Protein AF-A0A9W9YF55-F1 (afdb_monomer_lite)

pLDDT: mean 79.32, std 16.39, range [27.33, 97.38]

Structure (mmCIF, N/CA/C/O backbone):
data_AF-A0A9W9YF55-F1
#
_entry.id   AF-A0A9W9YF55-F1
#
loop_
_atom_site.group_PDB
_atom_site.id
_atom_site.type_symbol
_atom_site.label_atom_id
_atom_site.label_alt_id
_atom_site.label_comp_id
_atom_site.label_asym_id
_atom_site.label_entity_id
_atom_site.label_seq_id
_atom_site.pdbx_PDB_ins_code
_atom_site.Cartn_x
_atom_site.Cartn_y
_atom_site.Cartn_z
_atom_site.occupancy
_atom_site.B_iso_or_equiv
_atom_site.auth_seq_id
_atom_site.auth_comp_id
_atom_site.auth_asym_id
_atom_site.auth_atom_id
_atom_site.pdbx_PDB_model_num
ATOM 1 N N . MET A 1 1 ? 22.009 12.627 -43.660 1.00 86.94 1 MET A N 1
ATOM 2 C CA . MET A 1 1 ? 21.570 11.432 -42.911 1.00 86.94 1 MET A CA 1
ATOM 3 C C . MET A 1 1 ? 20.388 11.711 -41.997 1.00 86.94 1 MET A C 1
ATOM 5 O O . MET A 1 1 ? 19.351 11.102 -42.184 1.00 86.94 1 MET A O 1
ATOM 9 N N . ARG A 1 2 ? 20.490 12.678 -41.078 1.00 88.44 2 ARG A N 1
ATOM 10 C CA . ARG A 1 2 ? 19.402 13.046 -40.156 1.00 88.44 2 ARG A CA 1
ATOM 11 C C . ARG A 1 2 ? 18.045 13.304 -40.835 1.00 88.44 2 ARG A C 1
ATOM 13 O O . ARG A 1 2 ? 17.054 12.713 -40.430 1.00 88.44 2 ARG A O 1
ATOM 20 N N . ARG A 1 3 ? 18.024 14.103 -41.916 1.00 90.38 3 ARG A N 1
ATOM 21 C CA . ARG A 1 3 ? 16.813 14.338 -42.733 1.00 90.38 3 ARG A CA 1
ATOM 22 C C . ARG A 1 3 ? 16.193 13.036 -43.242 1.00 90.38 3 ARG A C 1
ATOM 24 O O . ARG A 1 3 ? 15.024 12.821 -43.007 1.00 90.38 3 ARG A O 1
ATOM 31 N N . LEU A 1 4 ? 17.001 12.125 -43.793 1.00 89.56 4 LEU A N 1
ATOM 32 C CA . LEU A 1 4 ? 16.531 10.817 -44.263 1.00 89.56 4 LEU A CA 1
ATOM 33 C C . LEU A 1 4 ? 15.870 9.995 -43.144 1.00 89.56 4 LEU A C 1
ATOM 35 O O . LEU A 1 4 ? 14.821 9.404 -43.372 1.00 89.56 4 LEU A O 1
ATOM 39 N N . CYS A 1 5 ? 16.462 9.952 -41.944 1.00 92.06 5 CYS A N 1
ATOM 40 C CA . CYS A 1 5 ? 15.850 9.249 -40.814 1.00 92.06 5 CYS A CA 1
ATOM 41 C C . CYS A 1 5 ? 14.503 9.877 -40.437 1.00 92.06 5 CYS A C 1
ATOM 43 O O . CYS A 1 5 ? 13.531 9.147 -40.279 1.00 92.06 5 CYS A O 1
ATOM 45 N N . ASN A 1 6 ? 14.426 11.208 -40.352 1.00 92.31 6 ASN A N 1
ATOM 46 C CA . ASN A 1 6 ? 13.171 11.907 -40.067 1.00 92.31 6 ASN A CA 1
ATOM 47 C C . ASN A 1 6 ? 12.126 11.703 -41.169 1.00 92.31 6 ASN A C 1
ATOM 49 O O . ASN A 1 6 ? 10.982 11.410 -40.847 1.00 92.31 6 ASN A O 1
ATOM 53 N N . ASP A 1 7 ? 12.516 11.753 -42.442 1.00 92.94 7 ASP A N 1
ATOM 54 C CA . ASP A 1 7 ? 11.616 11.497 -43.568 1.00 92.94 7 ASP A CA 1
ATOM 55 C C . ASP A 1 7 ? 11.028 10.078 -43.475 1.00 92.94 7 ASP A C 1
ATOM 57 O O . ASP A 1 7 ? 9.833 9.886 -43.661 1.00 92.94 7 ASP A O 1
ATOM 61 N N . VAL A 1 8 ? 11.832 9.066 -43.120 1.00 92.56 8 VAL A N 1
ATOM 62 C CA . VAL A 1 8 ? 11.326 7.697 -42.906 1.00 92.56 8 VAL A CA 1
ATOM 63 C C . VAL A 1 8 ? 10.417 7.625 -41.674 1.00 92.56 8 VAL A C 1
ATOM 65 O O . VAL A 1 8 ? 9.350 7.019 -41.749 1.00 92.56 8 VAL A O 1
ATOM 68 N N . ILE A 1 9 ? 10.806 8.246 -40.557 1.00 93.06 9 ILE A N 1
ATOM 69 C CA . ILE A 1 9 ? 10.008 8.259 -39.323 1.00 93.06 9 ILE A CA 1
ATOM 70 C C . ILE A 1 9 ? 8.648 8.929 -39.555 1.00 93.06 9 ILE A C 1
ATOM 72 O O . ILE A 1 9 ? 7.646 8.436 -39.045 1.00 93.06 9 ILE A O 1
ATOM 76 N N . GLU A 1 10 ? 8.579 10.017 -40.316 1.00 91.25 10 GLU A N 1
ATOM 77 C CA . GLU A 1 10 ? 7.331 10.755 -40.524 1.00 91.25 10 GLU A CA 1
ATOM 78 C C . GLU A 1 10 ? 6.474 10.157 -41.654 1.00 91.25 10 GLU A C 1
ATOM 80 O O . GLU A 1 10 ? 5.271 9.950 -41.464 1.00 91.25 10 GLU A O 1
ATOM 85 N N . GLU A 1 11 ? 7.088 9.787 -42.786 1.00 89.94 11 GLU A N 1
ATOM 86 C CA . GLU A 1 11 ? 6.385 9.437 -44.034 1.00 89.94 11 GLU A CA 1
ATOM 87 C C . GLU A 1 11 ? 6.240 7.926 -44.289 1.00 89.94 11 GLU A C 1
ATOM 89 O O . GLU A 1 11 ? 5.533 7.509 -45.215 1.00 89.94 11 GLU A O 1
ATOM 94 N N . ARG A 1 12 ? 6.942 7.065 -43.537 1.00 87.62 12 ARG A N 1
ATOM 95 C CA . ARG A 1 12 ? 6.978 5.611 -43.785 1.00 87.62 12 ARG A CA 1
ATOM 96 C C . ARG A 1 12 ? 6.595 4.808 -42.549 1.00 87.62 12 ARG A C 1
ATOM 98 O O . ARG A 1 12 ? 7.431 4.278 -41.821 1.00 87.62 12 ARG A O 1
ATOM 105 N N . TYR A 1 13 ? 5.286 4.658 -42.378 1.00 85.19 13 TYR A N 1
ATOM 106 C CA . TYR A 1 13 ? 4.690 3.966 -41.242 1.00 85.19 13 TYR A CA 1
ATOM 107 C C . TYR A 1 13 ? 5.214 2.538 -41.041 1.00 85.19 13 TYR A C 1
ATOM 109 O O . TYR A 1 13 ? 5.113 1.693 -41.932 1.00 85.19 13 TYR A O 1
ATOM 117 N N . GLY A 1 14 ? 5.731 2.258 -39.845 1.00 84.19 14 GLY A N 1
ATOM 118 C CA . GLY A 1 14 ? 6.209 0.933 -39.456 1.00 84.19 14 GLY A CA 1
ATOM 119 C C . GLY A 1 14 ? 7.544 0.534 -40.091 1.00 84.19 14 GLY A C 1
ATOM 120 O O . GLY A 1 14 ? 7.984 -0.595 -39.916 1.00 84.19 14 GLY A O 1
ATOM 121 N N . MET A 1 15 ? 8.229 1.405 -40.829 1.00 90.94 15 MET A N 1
ATOM 122 C CA . MET A 1 15 ? 9.564 1.074 -41.327 1.00 90.94 15 MET A CA 1
ATOM 123 C C . MET A 1 15 ? 10.618 1.430 -40.281 1.00 90.94 15 MET A C 1
ATOM 125 O O . MET A 1 15 ? 10.952 2.596 -40.110 1.00 90.94 15 MET A O 1
ATOM 129 N N . PHE A 1 16 ? 11.183 0.424 -39.606 1.00 94.44 16 PHE A N 1
ATOM 130 C CA . PHE A 1 16 ? 12.197 0.623 -38.556 1.00 94.44 16 PHE A CA 1
ATOM 131 C C . PHE A 1 16 ? 13.642 0.401 -39.032 1.00 94.44 16 PHE A C 1
ATOM 133 O O . PHE A 1 16 ? 14.581 0.596 -38.265 1.00 94.44 16 PHE A O 1
ATOM 140 N N . ASN A 1 17 ? 13.852 0.055 -40.308 1.00 93.69 17 ASN A N 1
ATOM 141 C CA . ASN A 1 17 ? 15.180 -0.205 -40.883 1.00 93.69 17 ASN A CA 1
ATOM 142 C C . ASN A 1 17 ? 16.110 1.020 -40.875 1.00 93.69 17 ASN A C 1
ATOM 144 O O . ASN A 1 17 ? 17.319 0.870 -41.031 1.00 93.69 17 ASN A O 1
ATOM 148 N N . TRP A 1 18 ? 15.592 2.231 -40.657 1.00 94.12 18 TRP A N 1
ATOM 149 C CA . TRP A 1 18 ? 16.440 3.407 -40.455 1.00 94.12 18 TRP A CA 1
ATOM 150 C C . TRP A 1 18 ? 17.358 3.260 -39.226 1.00 94.12 18 TRP A C 1
ATOM 152 O O . TRP A 1 18 ? 18.414 3.887 -39.195 1.00 94.12 18 TRP A O 1
ATOM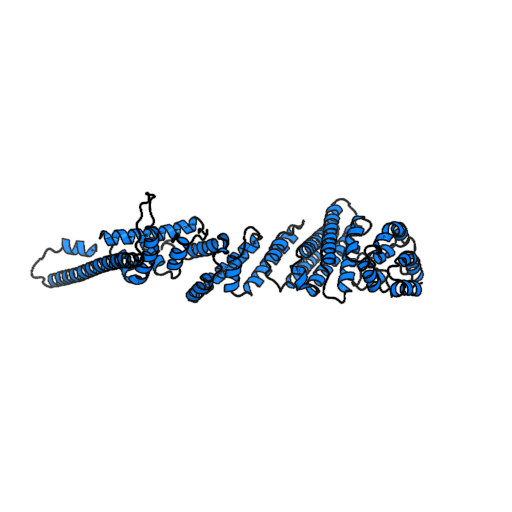 162 N N . LEU A 1 19 ? 17.033 2.375 -38.270 1.00 96.00 19 LEU A N 1
ATOM 163 C CA . LEU A 1 19 ? 17.910 2.021 -37.146 1.00 96.00 19 LEU A CA 1
ATOM 164 C C . LEU A 1 19 ? 19.267 1.453 -37.601 1.00 96.00 19 LEU A C 1
ATOM 166 O O . LEU A 1 19 ? 20.269 1.694 -36.937 1.00 96.00 19 LEU A O 1
ATOM 170 N N . PHE A 1 20 ? 19.345 0.788 -38.762 1.00 95.81 20 PHE A N 1
ATOM 171 C CA . PHE A 1 20 ? 20.620 0.319 -39.332 1.00 95.81 20 PHE A CA 1
ATOM 172 C C . PHE A 1 20 ? 21.548 1.468 -39.752 1.00 95.81 20 PHE A C 1
ATOM 174 O O . PHE A 1 20 ? 22.752 1.284 -39.904 1.00 95.81 20 PHE A O 1
ATOM 181 N N . VAL A 1 21 ? 20.998 2.666 -39.945 1.00 95.06 21 VAL A N 1
ATOM 182 C CA . VAL A 1 21 ? 21.737 3.850 -40.396 1.00 95.06 21 VAL A CA 1
ATOM 183 C C . VAL A 1 21 ? 22.171 4.728 -39.213 1.00 95.06 21 VAL A C 1
ATOM 185 O O . VAL A 1 21 ? 23.021 5.607 -39.366 1.00 95.06 21 VAL A O 1
ATOM 188 N N . VAL A 1 22 ? 21.636 4.475 -38.015 1.00 95.31 22 VAL A N 1
ATOM 189 C CA . VAL A 1 22 ? 21.906 5.266 -36.808 1.00 95.31 22 VAL A CA 1
ATOM 190 C C . VAL A 1 22 ? 23.388 5.275 -36.404 1.00 95.31 22 VAL A C 1
ATOM 192 O O . VAL A 1 22 ? 23.880 6.368 -36.133 1.00 95.31 22 VAL A O 1
ATOM 195 N N . PRO A 1 23 ? 24.159 4.171 -36.465 1.00 94.94 23 PRO A N 1
ATOM 196 C CA . PRO A 1 23 ? 25.592 4.232 -36.148 1.00 94.94 23 PRO A CA 1
ATOM 197 C C . PRO A 1 23 ? 26.373 5.199 -37.036 1.00 94.94 23 PRO A C 1
ATOM 199 O O . PRO A 1 23 ? 27.238 5.939 -36.571 1.00 94.94 23 PRO A O 1
ATOM 202 N N . LEU A 1 24 ? 26.021 5.258 -38.325 1.00 94.25 24 LEU A N 1
ATOM 203 C CA . LEU A 1 24 ? 26.612 6.219 -39.250 1.00 94.25 24 LEU A CA 1
ATOM 204 C C . LEU A 1 24 ? 26.170 7.652 -38.920 1.00 94.25 24 LEU A C 1
ATOM 206 O O . LEU A 1 24 ? 26.965 8.580 -39.046 1.00 94.25 24 LEU A O 1
ATOM 210 N N . LEU A 1 25 ? 24.925 7.845 -38.475 1.00 94.00 25 LEU A N 1
ATOM 211 C CA . LEU A 1 25 ? 24.461 9.143 -37.988 1.00 94.00 25 LEU A CA 1
ATOM 212 C C . LEU A 1 25 ? 25.264 9.600 -36.761 1.00 94.00 25 LEU A C 1
ATOM 214 O O . LEU A 1 25 ? 25.770 10.719 -36.796 1.00 94.00 25 LEU A O 1
ATOM 218 N N . HIS A 1 26 ? 25.423 8.751 -35.740 1.00 94.06 26 HIS A N 1
ATOM 219 C CA . HIS A 1 26 ? 26.172 9.074 -34.520 1.00 94.06 26 HIS A CA 1
ATOM 220 C C . HIS A 1 26 ? 27.649 9.365 -34.789 1.00 94.06 26 HIS A C 1
ATOM 222 O O . HIS A 1 26 ? 28.217 10.284 -34.197 1.00 94.06 26 HIS A O 1
ATOM 228 N N . PHE A 1 27 ? 28.264 8.623 -35.713 1.00 93.50 27 PHE A N 1
ATOM 229 C CA . PHE A 1 27 ? 29.635 8.882 -36.138 1.00 93.50 27 PHE A CA 1
ATOM 230 C C . PHE A 1 27 ? 29.772 10.249 -36.814 1.00 93.50 27 PHE A C 1
ATOM 232 O O . PHE A 1 27 ? 30.641 11.044 -36.454 1.00 93.50 27 PHE A O 1
ATOM 239 N N . LEU A 1 28 ? 28.886 10.560 -37.765 1.00 92.69 28 LEU A N 1
ATOM 240 C CA . LEU A 1 28 ? 28.923 11.827 -38.498 1.00 92.69 28 LEU A CA 1
ATOM 241 C C . LEU A 1 28 ? 28.588 13.037 -37.613 1.00 92.69 28 LEU A C 1
ATOM 243 O O . LEU A 1 28 ? 29.121 14.121 -37.852 1.00 92.69 28 LEU A O 1
ATOM 247 N N . SER A 1 29 ? 27.735 12.870 -36.598 1.00 89.88 29 SER A N 1
ATOM 248 C CA . SER A 1 29 ? 27.440 13.912 -35.604 1.00 89.88 29 SER A CA 1
ATOM 249 C C . SER A 1 29 ? 28.498 14.023 -34.507 1.00 89.88 29 SER A C 1
ATOM 251 O O . SER A 1 29 ? 28.413 14.934 -33.689 1.00 89.88 29 SER A O 1
ATOM 253 N N . LYS A 1 30 ? 29.507 13.137 -34.500 1.00 89.88 30 LYS A N 1
ATOM 254 C CA . LYS A 1 30 ? 30.530 13.021 -33.448 1.00 89.88 30 LYS A CA 1
ATOM 255 C C . LYS A 1 30 ? 29.950 12.690 -32.065 1.00 89.88 30 LYS A C 1
ATOM 257 O O . LYS A 1 30 ? 30.604 12.938 -31.058 1.00 89.88 30 LYS A O 1
ATOM 262 N N . SER A 1 31 ? 28.745 12.122 -32.018 1.00 87.94 31 SER A N 1
ATOM 263 C CA . SER A 1 31 ? 28.091 11.690 -30.776 1.00 87.94 31 SER A CA 1
ATOM 264 C C . SER A 1 31 ? 28.657 10.360 -30.266 1.00 87.94 31 SER A C 1
ATOM 266 O O . SER A 1 31 ? 28.633 10.105 -29.068 1.00 87.94 31 SER A O 1
ATOM 268 N N . SER A 1 32 ? 29.173 9.515 -31.165 1.00 89.50 32 SER A N 1
ATOM 269 C CA . SER A 1 32 ? 29.809 8.234 -30.832 1.00 89.50 32 SER A CA 1
ATOM 270 C C . SER A 1 32 ? 30.880 7.897 -31.868 1.00 89.50 32 SER A C 1
ATOM 272 O O . SER A 1 32 ? 30.684 8.141 -33.060 1.00 89.50 32 SER A O 1
ATOM 274 N N . ALA A 1 33 ? 32.017 7.347 -31.435 1.00 88.69 33 ALA A N 1
ATOM 275 C CA . ALA A 1 33 ? 33.034 6.834 -32.350 1.00 88.69 33 ALA A CA 1
ATOM 276 C C . ALA A 1 33 ? 32.865 5.309 -32.535 1.00 88.69 33 ALA A C 1
ATOM 278 O O . ALA A 1 33 ? 32.594 4.609 -31.554 1.00 88.69 33 ALA A O 1
ATOM 279 N N . PRO A 1 34 ? 33.051 4.773 -33.758 1.00 89.94 34 PRO A N 1
ATOM 280 C CA . PRO A 1 34 ? 32.997 3.342 -34.018 1.00 89.94 34 PRO A CA 1
ATOM 281 C C . PRO A 1 34 ? 33.949 2.559 -33.117 1.00 89.94 34 PRO A C 1
ATOM 283 O O . PRO A 1 34 ? 35.114 2.933 -32.985 1.00 89.94 34 PRO A O 1
ATOM 286 N N . PHE A 1 35 ? 33.454 1.473 -32.523 1.00 88.31 35 PHE A N 1
ATOM 287 C CA . PHE A 1 35 ? 34.185 0.613 -31.588 1.00 88.31 35 PHE A CA 1
ATOM 288 C C . PHE A 1 35 ? 34.800 1.375 -30.409 1.00 88.31 35 PHE A C 1
ATOM 290 O O . PHE A 1 35 ? 35.821 0.957 -29.857 1.00 88.31 35 PHE A O 1
ATOM 297 N N . SER A 1 36 ? 34.222 2.522 -30.034 1.00 80.38 36 SER A N 1
ATOM 298 C CA . SER A 1 36 ? 34.772 3.288 -28.927 1.00 80.38 36 SER A CA 1
ATOM 299 C C . SER A 1 36 ? 34.669 2.488 -27.633 1.00 80.38 36 SER A C 1
ATOM 301 O O . SER A 1 36 ? 33.608 1.994 -27.260 1.00 80.38 36 SER A O 1
ATOM 303 N N . SER A 1 37 ? 35.794 2.389 -26.930 1.00 66.81 37 SER A N 1
ATOM 304 C CA . SER A 1 37 ? 35.858 1.871 -25.562 1.00 66.81 37 SER A CA 1
ATOM 305 C C . SER A 1 37 ? 35.467 2.932 -24.528 1.00 66.81 37 SER A C 1
ATOM 307 O O . SER A 1 37 ? 35.595 2.698 -23.327 1.00 66.81 37 SER A O 1
ATOM 309 N N . HIS A 1 38 ? 35.019 4.111 -24.981 1.00 68.75 38 HIS A N 1
ATOM 310 C CA . HIS A 1 38 ? 34.543 5.166 -24.103 1.00 68.75 38 HIS A CA 1
ATOM 311 C C . HIS A 1 38 ? 33.328 4.660 -23.329 1.00 68.75 38 HIS A C 1
ATOM 313 O O . HIS A 1 38 ? 32.296 4.316 -23.903 1.00 68.75 38 HIS A O 1
ATOM 319 N N . ILE A 1 39 ? 33.476 4.620 -22.007 1.00 70.25 39 ILE A N 1
ATOM 320 C CA . ILE A 1 39 ? 32.399 4.267 -21.092 1.00 70.25 39 ILE A CA 1
ATOM 321 C C . ILE A 1 39 ? 31.355 5.380 -21.186 1.00 70.25 39 ILE A C 1
ATOM 323 O O . ILE A 1 39 ? 31.626 6.532 -20.842 1.00 70.25 39 ILE A O 1
ATOM 327 N N . LEU A 1 40 ? 30.174 5.044 -21.703 1.00 84.00 40 LEU A N 1
ATOM 328 C CA . LEU A 1 40 ? 29.038 5.955 -21.693 1.00 84.00 40 LEU A CA 1
ATOM 329 C C . LEU A 1 40 ? 28.634 6.235 -20.241 1.00 84.00 40 LEU A C 1
ATOM 331 O O . LEU A 1 40 ? 28.645 5.328 -19.412 1.00 84.00 40 LEU A O 1
ATOM 335 N N . THR A 1 41 ? 28.228 7.469 -19.934 1.00 88.00 41 THR A N 1
ATOM 336 C CA . THR A 1 41 ? 27.816 7.825 -18.568 1.00 88.00 41 THR A CA 1
ATOM 337 C C . THR A 1 41 ? 26.644 6.961 -18.110 1.00 88.00 41 THR A C 1
ATOM 339 O O . THR A 1 41 ? 25.704 6.726 -18.877 1.00 88.00 41 THR A O 1
ATOM 342 N N . SER A 1 42 ? 26.668 6.510 -16.857 1.00 86.19 42 SER A N 1
ATOM 343 C CA . SER A 1 42 ? 25.628 5.640 -16.295 1.00 86.19 42 SER A CA 1
ATOM 344 C C . SER A 1 42 ? 24.263 6.328 -16.175 1.00 86.19 42 SER A C 1
ATOM 346 O O . SER A 1 42 ? 23.239 5.656 -16.224 1.00 86.19 42 SER A O 1
ATOM 348 N N . ALA A 1 43 ? 24.211 7.658 -16.059 1.00 89.38 43 ALA A N 1
ATOM 349 C CA . ALA A 1 43 ? 22.971 8.424 -15.929 1.00 89.38 43 ALA A CA 1
ATOM 350 C C . ALA A 1 43 ? 22.918 9.612 -16.911 1.00 89.38 43 ALA A C 1
ATOM 352 O O . ALA A 1 43 ? 23.965 10.208 -17.204 1.00 89.38 43 ALA A O 1
ATOM 353 N N . PRO A 1 44 ? 21.722 9.975 -17.411 1.00 92.56 44 PRO A N 1
ATOM 354 C CA . PRO A 1 44 ? 21.518 11.201 -18.169 1.00 92.56 44 PRO A CA 1
ATOM 355 C C . PRO A 1 44 ? 21.512 12.429 -17.245 1.00 92.56 44 PRO A C 1
ATOM 357 O O . PRO A 1 44 ? 21.202 12.328 -16.058 1.00 92.56 44 PRO A O 1
ATOM 360 N N . SER A 1 45 ? 21.799 13.614 -17.794 1.00 89.25 45 SER A N 1
ATOM 361 C CA . SER A 1 45 ? 21.694 14.876 -17.035 1.00 89.25 45 SER A CA 1
ATOM 362 C C . SER A 1 45 ? 20.241 15.258 -16.710 1.00 89.25 45 SER A C 1
ATOM 364 O O . SER A 1 45 ? 19.961 15.917 -15.712 1.00 89.25 45 SER A O 1
ATOM 366 N N . SER A 1 46 ? 19.307 14.825 -17.557 1.00 90.00 46 SER A N 1
ATOM 367 C CA . SER A 1 46 ? 17.858 14.874 -17.357 1.00 90.00 46 SER A CA 1
ATOM 368 C C . SER A 1 46 ? 17.206 13.815 -18.245 1.00 90.00 46 SER A C 1
ATOM 370 O O . SER A 1 46 ? 17.796 13.401 -19.240 1.00 90.00 46 SER A O 1
ATOM 372 N N . ALA A 1 47 ? 15.963 13.412 -17.985 1.00 84.50 47 ALA A N 1
ATOM 373 C CA . ALA A 1 47 ? 15.284 12.449 -18.858 1.00 84.50 47 ALA A CA 1
ATOM 374 C C . ALA A 1 47 ? 15.225 12.914 -20.331 1.00 84.50 47 ALA A C 1
ATOM 376 O O . ALA A 1 47 ? 15.284 12.095 -21.248 1.00 84.50 47 ALA A O 1
ATOM 377 N N . LYS A 1 48 ? 15.169 14.235 -20.568 1.00 87.62 48 LYS A N 1
ATOM 378 C CA . LYS A 1 48 ? 15.136 14.863 -21.901 1.00 87.62 48 LYS A CA 1
ATOM 379 C C . LYS A 1 48 ? 16.517 15.077 -22.533 1.00 87.62 48 LYS A C 1
ATOM 381 O O . LYS A 1 48 ? 16.602 15.709 -23.585 1.00 87.62 48 LYS A O 1
ATOM 386 N N . ASP A 1 49 ? 17.582 14.572 -21.918 1.00 91.75 49 ASP A N 1
ATOM 387 C CA . ASP A 1 49 ? 18.947 14.657 -22.430 1.00 91.75 49 ASP A CA 1
ATOM 388 C C . ASP A 1 49 ? 19.117 13.803 -23.693 1.00 91.75 49 ASP A C 1
ATOM 390 O O . ASP A 1 49 ? 19.484 12.629 -23.649 1.00 91.75 49 ASP A O 1
ATOM 394 N N . ASN A 1 50 ? 18.829 14.395 -24.851 1.00 91.38 50 ASN A N 1
ATOM 395 C CA . ASN A 1 50 ? 18.892 13.694 -26.131 1.00 91.38 50 ASN A CA 1
ATOM 396 C C . ASN A 1 50 ? 20.313 13.234 -26.494 1.00 91.38 50 ASN A C 1
ATOM 398 O O . ASN A 1 50 ? 20.437 12.319 -27.311 1.00 91.38 50 ASN A O 1
ATOM 402 N N . SER A 1 51 ? 21.356 13.823 -25.893 1.00 91.81 51 SER A N 1
ATOM 403 C CA . SER A 1 51 ? 22.746 13.415 -26.123 1.00 91.81 51 SER A CA 1
ATOM 404 C C . SER A 1 51 ? 23.018 12.033 -25.526 1.00 91.81 51 SER A C 1
ATOM 406 O O . SER A 1 51 ? 23.599 11.177 -26.190 1.00 91.81 51 SER A O 1
ATOM 408 N N . TRP A 1 52 ? 22.470 11.758 -24.336 1.00 93.19 52 TRP A N 1
ATOM 409 C CA . TRP A 1 52 ? 22.581 10.458 -23.671 1.00 93.19 52 TRP A CA 1
ATOM 410 C C . TRP A 1 52 ? 21.901 9.331 -24.458 1.00 93.19 52 TRP A C 1
ATOM 412 O O . TRP A 1 52 ? 22.353 8.186 -24.428 1.00 93.19 52 TRP A O 1
ATOM 422 N N . TRP A 1 53 ? 20.828 9.667 -25.180 1.00 93.81 53 TRP A N 1
ATOM 423 C CA . TRP A 1 53 ? 20.045 8.740 -26.000 1.00 93.81 53 TRP A CA 1
ATOM 424 C C . TRP A 1 53 ? 20.533 8.613 -27.453 1.00 93.81 53 TRP A C 1
ATOM 426 O O . TRP A 1 53 ? 20.083 7.706 -28.152 1.00 93.81 53 TRP A O 1
ATOM 436 N N . GLY A 1 54 ? 21.376 9.531 -27.940 1.00 92.94 54 GLY A N 1
ATOM 437 C CA . GLY A 1 54 ? 21.748 9.619 -29.360 1.00 92.94 54 GLY A CA 1
ATOM 438 C C . GLY A 1 54 ? 20.603 10.071 -30.277 1.00 92.94 54 GLY A C 1
ATOM 439 O O . GLY A 1 54 ? 20.525 9.692 -31.439 1.00 92.94 54 GLY A O 1
ATOM 440 N N . THR A 1 55 ? 19.656 10.860 -29.765 1.00 90.56 55 THR A N 1
ATOM 441 C CA . THR A 1 55 ? 18.380 11.132 -30.465 1.00 90.56 55 THR A CA 1
ATOM 442 C C . THR A 1 55 ? 18.172 12.579 -30.876 1.00 90.56 55 THR A C 1
ATOM 444 O O . THR A 1 55 ? 17.043 12.997 -31.128 1.00 90.56 55 THR A O 1
ATOM 447 N N . GLU A 1 56 ? 19.251 13.354 -30.962 1.00 86.44 56 GLU A N 1
ATOM 448 C CA . GLU A 1 56 ? 19.206 14.757 -31.374 1.00 86.44 56 GLU A CA 1
ATOM 449 C C . GLU A 1 56 ? 18.359 14.949 -32.644 1.00 86.44 56 GLU A C 1
ATOM 451 O O . GLU A 1 56 ? 18.708 14.463 -33.724 1.00 86.44 56 GLU A O 1
ATOM 456 N N . GLU A 1 57 ? 17.247 15.677 -32.485 1.00 84.12 57 GLU A N 1
ATOM 457 C CA . GLU A 1 57 ? 16.306 16.067 -33.547 1.00 84.12 57 GLU A CA 1
ATOM 458 C C . GLU A 1 57 ? 15.558 14.908 -34.238 1.00 84.12 57 GLU A C 1
ATOM 460 O O . GLU A 1 57 ? 15.019 15.093 -35.330 1.00 84.12 57 GLU A O 1
ATOM 465 N N . LEU A 1 58 ? 15.490 13.726 -33.617 1.00 91.06 58 LEU A N 1
ATOM 466 C CA . LEU A 1 58 ? 14.671 12.605 -34.088 1.00 91.06 58 LEU A CA 1
ATOM 467 C C . LEU A 1 58 ? 13.367 12.488 -33.283 1.00 91.06 58 LEU A C 1
ATOM 469 O O . LEU A 1 58 ? 13.363 12.545 -32.052 1.00 91.06 58 LEU A O 1
ATOM 473 N N . ASN A 1 59 ? 12.241 12.266 -33.967 1.00 90.69 59 ASN A N 1
ATOM 474 C CA . ASN A 1 59 ? 10.922 12.188 -33.330 1.00 90.69 59 ASN A CA 1
ATOM 475 C C . ASN A 1 59 ? 10.614 10.785 -32.774 1.00 90.69 59 ASN A C 1
ATOM 477 O O . ASN A 1 59 ? 9.791 10.031 -33.298 1.00 90.69 59 ASN A O 1
ATOM 481 N N . PHE A 1 60 ? 11.256 10.423 -31.665 1.00 92.81 60 PHE A N 1
ATOM 482 C CA . PHE A 1 60 ? 11.077 9.104 -31.044 1.00 92.81 60 PHE A CA 1
ATOM 483 C C . PHE A 1 60 ? 9.670 8.851 -30.502 1.00 92.81 60 PHE A C 1
ATOM 485 O O . PHE A 1 60 ? 9.233 7.703 -30.395 1.00 92.81 60 PHE A O 1
ATOM 492 N N . ARG A 1 61 ? 8.916 9.911 -30.214 1.00 90.88 61 ARG A N 1
ATOM 493 C CA . ARG A 1 61 ? 7.509 9.779 -29.853 1.00 90.88 61 ARG A CA 1
ATOM 494 C C . ARG A 1 61 ? 6.690 9.206 -31.009 1.00 90.88 61 ARG A C 1
ATOM 496 O O . ARG A 1 61 ? 5.885 8.299 -30.788 1.00 90.88 61 ARG A O 1
ATOM 503 N N . ARG A 1 62 ? 6.931 9.677 -32.238 1.00 91.06 62 ARG A N 1
ATOM 504 C CA . ARG A 1 62 ? 6.313 9.136 -33.457 1.00 91.06 62 ARG A CA 1
ATOM 505 C C . ARG A 1 62 ? 6.721 7.682 -33.693 1.00 91.06 62 ARG A C 1
ATOM 507 O O . ARG A 1 62 ? 5.849 6.861 -33.966 1.00 91.06 62 ARG A O 1
ATOM 514 N N . VAL A 1 63 ? 8.002 7.352 -33.513 1.00 92.75 63 VAL A N 1
ATOM 515 C CA . VAL A 1 63 ? 8.525 5.977 -33.649 1.00 92.75 63 VAL A CA 1
ATOM 516 C C . VAL A 1 63 ? 7.777 5.008 -32.732 1.00 92.75 63 VAL A C 1
ATOM 518 O O . VAL A 1 63 ? 7.240 4.002 -33.199 1.00 92.75 63 VAL A O 1
ATOM 521 N N . ARG A 1 64 ? 7.672 5.337 -31.438 1.00 92.12 64 ARG A N 1
ATOM 522 C CA . ARG A 1 64 ? 6.962 4.497 -30.463 1.00 92.12 64 ARG A CA 1
ATOM 523 C C . ARG A 1 64 ? 5.479 4.378 -30.779 1.00 92.12 64 ARG A C 1
ATOM 525 O O . ARG A 1 64 ? 4.935 3.286 -30.679 1.00 92.12 64 ARG A O 1
ATOM 532 N N . TYR A 1 65 ? 4.835 5.467 -31.204 1.00 89.69 65 TYR A N 1
ATOM 533 C CA . TYR A 1 65 ? 3.434 5.429 -31.624 1.00 89.69 65 TYR A CA 1
ATOM 534 C C . TYR A 1 65 ? 3.217 4.415 -32.758 1.00 89.69 65 TYR A C 1
ATOM 536 O O . TYR A 1 65 ? 2.344 3.555 -32.650 1.00 89.69 65 TYR A O 1
ATOM 544 N N . GLN A 1 66 ? 4.061 4.441 -33.795 1.00 90.69 66 GLN A N 1
ATOM 545 C CA . GLN A 1 66 ? 4.001 3.457 -34.882 1.00 90.69 66 GLN A CA 1
ATOM 546 C C . GLN A 1 66 ? 4.200 2.030 -34.360 1.00 90.69 66 GLN A C 1
ATOM 548 O O . GLN A 1 66 ? 3.400 1.148 -34.675 1.00 90.69 66 GLN A O 1
ATOM 553 N N . GLY A 1 67 ? 5.204 1.822 -33.502 1.00 88.31 67 GLY A N 1
ATOM 554 C CA . GLY A 1 67 ? 5.480 0.528 -32.876 1.00 88.31 67 GLY A CA 1
ATOM 555 C C . GLY A 1 67 ? 4.333 0.008 -32.004 1.00 88.31 67 GLY A C 1
ATOM 556 O O . GLY A 1 67 ? 4.109 -1.197 -31.965 1.00 88.31 67 GLY A O 1
ATOM 557 N N . SER A 1 68 ? 3.563 0.886 -31.352 1.00 86.56 68 SER A N 1
ATOM 558 C CA . SER A 1 68 ? 2.394 0.515 -30.537 1.00 86.56 68 SER A CA 1
ATOM 559 C C . SER A 1 68 ? 1.176 0.108 -31.370 1.00 86.56 68 SER A C 1
ATOM 561 O O . SER A 1 68 ? 0.380 -0.728 -30.947 1.00 86.56 68 SER A O 1
ATOM 563 N N . THR A 1 69 ? 1.019 0.634 -32.581 1.00 84.38 69 THR A N 1
ATOM 564 C CA . THR A 1 69 ? -0.166 0.332 -33.409 1.00 84.38 69 THR A CA 1
ATOM 565 C C . THR A 1 69 ? -0.103 -0.996 -34.168 1.00 84.38 69 THR A C 1
ATOM 567 O O . THR A 1 69 ? -1.141 -1.516 -34.568 1.00 84.38 69 THR A O 1
ATOM 570 N N . SER A 1 70 ? 1.092 -1.561 -34.376 1.00 80.12 70 SER A N 1
ATOM 571 C CA . SER A 1 70 ? 1.278 -2.799 -35.139 1.00 80.12 70 SER A CA 1
ATOM 572 C C . SER A 1 70 ? 2.048 -3.824 -34.323 1.00 80.12 70 SER A C 1
ATOM 574 O O . SER A 1 70 ? 3.229 -3.654 -34.043 1.00 80.12 70 SER A O 1
ATOM 576 N N . SER A 1 71 ? 1.392 -4.925 -33.956 1.00 71.25 71 SER A N 1
ATOM 577 C CA . SER A 1 71 ? 2.052 -6.036 -33.256 1.00 71.25 71 SER A CA 1
ATOM 578 C C . SER A 1 71 ? 2.996 -6.835 -34.161 1.00 71.25 71 SER A C 1
ATOM 580 O O . SER A 1 71 ? 3.891 -7.518 -33.673 1.00 71.25 71 SER A O 1
ATOM 582 N N . LYS A 1 72 ? 2.813 -6.747 -35.485 1.00 79.62 72 LYS A N 1
ATOM 583 C CA . LYS A 1 72 ? 3.609 -7.475 -36.487 1.00 79.62 72 LYS A CA 1
ATOM 584 C C . LYS A 1 72 ? 4.831 -6.701 -36.967 1.00 79.62 72 LYS A C 1
ATOM 586 O O . LYS A 1 72 ? 5.625 -7.248 -37.724 1.00 79.62 72 LYS A O 1
ATOM 591 N N . ASN A 1 73 ? 4.953 -5.432 -36.587 1.00 86.62 73 ASN A N 1
ATOM 592 C CA . ASN A 1 73 ? 6.010 -4.568 -37.073 1.00 86.62 73 ASN A CA 1
ATOM 593 C C . ASN A 1 73 ? 6.418 -3.583 -35.974 1.00 86.62 73 ASN A C 1
ATOM 595 O O . ASN A 1 73 ? 5.745 -2.582 -35.741 1.00 86.62 73 ASN A O 1
ATOM 599 N N . THR A 1 74 ? 7.499 -3.917 -35.274 1.00 92.81 74 THR A N 1
ATOM 600 C CA . THR A 1 74 ? 8.040 -3.190 -34.119 1.00 92.81 74 THR A CA 1
ATOM 601 C C . THR A 1 74 ? 9.569 -3.216 -34.188 1.00 92.81 74 THR A C 1
ATOM 603 O O . THR A 1 74 ? 10.122 -4.206 -34.688 1.00 92.81 74 THR A O 1
ATOM 606 N N . PRO A 1 75 ? 10.279 -2.193 -33.663 1.00 94.31 75 PRO A N 1
ATOM 607 C CA . PRO A 1 75 ? 11.737 -2.219 -33.573 1.00 94.31 75 PRO A CA 1
ATOM 608 C C . PRO A 1 75 ? 12.280 -3.489 -32.910 1.00 94.31 75 PRO A C 1
ATOM 610 O O . PRO A 1 75 ? 13.351 -3.959 -33.285 1.00 94.31 75 PRO A O 1
ATOM 613 N N . ALA A 1 76 ? 11.527 -4.100 -31.986 1.00 94.62 76 ALA A N 1
ATOM 614 C CA . ALA A 1 76 ? 11.935 -5.321 -31.294 1.00 94.62 76 ALA A CA 1
ATOM 615 C C . ALA A 1 76 ? 12.282 -6.484 -32.246 1.00 94.62 76 ALA A C 1
ATOM 617 O O . ALA A 1 76 ? 13.157 -7.291 -31.931 1.00 94.62 76 ALA A O 1
ATOM 618 N N . LEU A 1 77 ? 11.657 -6.552 -33.431 1.00 94.00 77 LEU A N 1
ATOM 619 C CA . LEU A 1 77 ? 11.938 -7.584 -34.439 1.00 94.00 77 LEU A CA 1
ATOM 620 C C . LEU A 1 77 ? 13.335 -7.451 -35.061 1.00 94.00 77 LEU A C 1
ATOM 622 O O . LEU A 1 77 ? 13.879 -8.432 -35.569 1.00 94.00 77 LEU A O 1
ATOM 626 N N . LEU A 1 78 ? 13.930 -6.258 -35.003 1.00 94.94 78 LEU A N 1
ATOM 627 C CA . LEU A 1 78 ? 15.264 -5.987 -35.533 1.00 94.94 78 LEU A CA 1
ATOM 628 C C . LEU A 1 78 ? 16.379 -6.307 -34.530 1.00 94.94 78 LEU A C 1
ATOM 630 O O . LEU A 1 78 ? 17.545 -6.285 -34.916 1.00 94.94 78 LEU A O 1
ATOM 634 N N . LEU A 1 79 ? 16.055 -6.646 -33.273 1.00 95.38 79 LEU A N 1
ATOM 635 C CA . LEU A 1 79 ? 17.040 -6.827 -32.200 1.00 95.38 79 LEU A CA 1
ATOM 636 C C . LEU A 1 79 ? 18.196 -7.750 -32.608 1.00 95.38 79 LEU A C 1
ATOM 638 O O . LEU A 1 79 ? 19.353 -7.358 -32.511 1.00 95.38 79 LEU A O 1
ATOM 642 N N . ASN A 1 80 ? 17.895 -8.950 -33.112 1.00 94.44 80 ASN A N 1
ATOM 643 C CA . ASN A 1 80 ? 18.929 -9.929 -33.468 1.00 94.44 80 ASN A CA 1
ATOM 644 C C . ASN A 1 80 ? 19.881 -9.421 -34.562 1.00 94.44 80 ASN A C 1
ATOM 646 O O . ASN A 1 80 ? 21.050 -9.789 -34.569 1.00 94.44 80 ASN A O 1
ATOM 650 N N . GLN A 1 81 ? 19.386 -8.575 -35.467 1.00 95.50 81 GLN A N 1
ATOM 651 C CA . GLN A 1 81 ? 20.185 -7.988 -36.544 1.00 95.50 81 GLN A CA 1
ATOM 652 C C . GLN A 1 81 ? 21.003 -6.785 -36.053 1.00 95.50 81 GLN A C 1
ATOM 654 O O . GLN A 1 81 ? 22.073 -6.517 -36.588 1.00 95.50 81 GLN A O 1
ATOM 659 N N . LEU A 1 82 ? 20.519 -6.078 -35.027 1.00 95.38 82 LEU A N 1
ATOM 660 C CA . LEU A 1 82 ? 21.175 -4.902 -34.450 1.00 95.38 82 LEU A CA 1
ATOM 661 C C . LEU A 1 82 ? 22.218 -5.246 -33.377 1.00 95.38 82 LEU A C 1
ATOM 663 O O . LEU A 1 82 ? 23.087 -4.421 -33.119 1.00 95.38 82 LEU A O 1
ATOM 667 N N . ILE A 1 83 ? 22.193 -6.448 -32.783 1.00 93.75 83 ILE A N 1
ATOM 668 C CA . ILE A 1 83 ? 23.160 -6.854 -31.741 1.00 93.75 83 ILE A CA 1
ATOM 669 C C . ILE A 1 83 ? 24.625 -6.617 -32.157 1.00 93.75 83 ILE A C 1
ATOM 671 O O . ILE A 1 83 ? 25.330 -5.966 -31.390 1.00 93.75 83 ILE A O 1
ATOM 675 N N . PRO A 1 84 ? 25.101 -7.053 -33.343 1.00 93.19 84 PRO A N 1
ATOM 676 C CA . PRO A 1 84 ? 26.482 -6.787 -33.758 1.00 93.19 84 PRO A CA 1
ATOM 677 C C . PRO A 1 84 ? 26.787 -5.288 -33.904 1.00 93.19 84 PRO A C 1
ATOM 679 O O . PRO A 1 84 ? 27.914 -4.844 -33.709 1.00 93.19 84 PRO A O 1
ATOM 682 N N . MET A 1 85 ? 25.772 -4.479 -34.219 1.00 94.62 85 MET A N 1
ATOM 683 C CA . MET A 1 85 ? 25.924 -3.031 -34.363 1.00 94.62 85 MET A CA 1
ATOM 684 C C . MET A 1 85 ? 26.033 -2.315 -33.019 1.00 94.62 85 MET A C 1
ATOM 686 O O . MET A 1 85 ? 26.548 -1.204 -32.974 1.00 94.62 85 MET A O 1
ATOM 690 N N . PHE A 1 86 ? 25.601 -2.940 -31.924 1.00 92.75 86 PHE A N 1
ATOM 691 C CA . PHE A 1 86 ? 25.793 -2.400 -30.582 1.00 92.75 86 PHE A CA 1
ATOM 692 C C . PHE A 1 86 ? 27.257 -2.428 -30.121 1.00 92.75 86 PHE A C 1
ATOM 694 O O . PHE A 1 86 ? 27.621 -1.674 -29.222 1.00 92.75 86 PHE A O 1
ATOM 701 N N . GLU A 1 87 ? 28.085 -3.305 -30.696 1.00 90.06 87 GLU A N 1
ATOM 702 C CA . GLU A 1 87 ? 29.539 -3.310 -30.475 1.00 90.06 87 GLU A CA 1
ATOM 703 C C . GLU A 1 87 ? 30.228 -2.239 -31.325 1.00 90.06 87 GLU A C 1
ATOM 705 O O . GLU A 1 87 ? 31.154 -1.573 -30.867 1.00 90.06 87 GLU A O 1
ATOM 710 N N . LEU A 1 88 ? 29.739 -2.043 -32.556 1.00 92.62 88 LEU A N 1
ATOM 711 C CA . LEU A 1 88 ? 30.183 -0.964 -33.435 1.00 92.62 88 LEU A CA 1
ATOM 712 C C . LEU A 1 88 ? 29.860 0.408 -32.835 1.00 92.62 88 LEU A C 1
ATOM 714 O O . LEU A 1 88 ? 30.683 1.312 -32.908 1.00 92.62 88 LEU A O 1
ATOM 718 N N . ASP A 1 89 ? 28.672 0.573 -32.266 1.00 93.81 89 ASP A N 1
ATOM 719 C CA . ASP A 1 89 ? 28.204 1.826 -31.690 1.00 93.81 89 ASP A CA 1
ATOM 720 C C . ASP A 1 89 ? 27.450 1.571 -30.374 1.00 93.81 89 ASP A C 1
ATOM 722 O O . ASP A 1 89 ? 26.258 1.244 -30.391 1.00 93.81 89 ASP A O 1
ATOM 726 N N . PRO A 1 90 ? 28.115 1.745 -29.216 1.00 89.38 90 PRO A N 1
ATOM 727 C CA . PRO A 1 90 ? 27.485 1.557 -27.912 1.00 89.38 90 PRO A CA 1
ATOM 728 C C . PRO A 1 90 ? 26.257 2.451 -27.682 1.00 89.38 90 PRO A C 1
ATOM 730 O O . PRO A 1 90 ? 25.319 2.029 -27.004 1.00 89.38 90 PRO A O 1
ATOM 733 N N . LEU A 1 91 ? 26.219 3.652 -28.278 1.00 93.56 91 LEU A N 1
ATOM 734 C CA . LEU A 1 91 ? 25.103 4.596 -28.136 1.00 93.56 91 LEU A CA 1
ATOM 735 C C . LEU A 1 91 ? 23.824 4.073 -28.809 1.00 93.56 91 LEU A C 1
ATOM 737 O O . LEU A 1 91 ? 22.721 4.327 -28.318 1.00 93.56 91 LEU A O 1
ATOM 741 N N . LEU A 1 92 ? 23.963 3.251 -29.859 1.00 95.31 92 LEU A N 1
ATOM 742 C CA . LEU A 1 92 ? 22.841 2.606 -30.543 1.00 95.31 92 LEU A CA 1
ATOM 743 C C . LEU A 1 92 ? 21.976 1.782 -29.587 1.00 95.31 92 LEU A C 1
ATOM 745 O O . LEU A 1 92 ? 20.767 1.708 -29.796 1.00 95.31 92 LEU A O 1
ATOM 749 N N . LYS A 1 93 ? 22.552 1.183 -28.534 1.00 93.50 93 LYS A N 1
ATOM 750 C CA . LYS A 1 93 ? 21.783 0.413 -27.539 1.00 93.50 93 LYS A CA 1
ATOM 751 C C . LYS A 1 93 ? 20.688 1.267 -26.900 1.00 93.50 93 LYS A C 1
ATOM 753 O O . LYS A 1 93 ? 19.534 0.845 -26.836 1.00 93.50 93 LYS A O 1
ATOM 758 N N . ARG A 1 94 ? 21.037 2.486 -26.482 1.00 94.62 94 ARG A N 1
ATOM 759 C CA . ARG A 1 94 ? 20.119 3.442 -25.840 1.00 94.62 94 ARG A CA 1
ATOM 760 C C . ARG A 1 94 ? 19.106 3.983 -26.832 1.00 94.62 94 ARG A C 1
ATOM 762 O O . ARG A 1 94 ? 17.915 4.040 -26.532 1.00 94.62 94 ARG A O 1
ATOM 769 N N . THR A 1 95 ? 19.560 4.301 -28.042 1.00 96.38 95 THR A N 1
ATOM 770 C CA . THR A 1 95 ? 18.682 4.728 -29.134 1.00 96.38 95 THR A CA 1
ATOM 771 C C . THR A 1 95 ? 17.651 3.654 -29.480 1.00 96.38 95 THR A C 1
ATOM 773 O O . THR A 1 95 ? 16.468 3.950 -29.637 1.00 96.38 95 THR A O 1
ATOM 776 N N . PHE A 1 96 ? 18.078 2.392 -29.546 1.00 97.38 96 PHE A N 1
ATOM 777 C CA . PHE A 1 96 ? 17.208 1.249 -29.789 1.00 97.38 96 PHE A CA 1
ATOM 778 C C . PHE A 1 96 ? 16.181 1.074 -28.670 1.00 97.38 96 PHE A C 1
ATOM 780 O O . PHE A 1 96 ? 14.994 0.957 -28.967 1.00 97.38 96 PHE A O 1
ATOM 787 N N . LEU A 1 97 ? 16.606 1.111 -27.401 1.00 96.75 97 LEU A N 1
ATOM 788 C CA . LEU A 1 97 ? 15.686 1.034 -26.263 1.00 96.75 97 LEU A CA 1
ATOM 789 C C . LEU A 1 97 ? 14.612 2.126 -26.333 1.00 96.75 97 LEU A C 1
ATOM 791 O O . LEU A 1 97 ? 13.427 1.831 -26.194 1.00 96.75 97 LEU A O 1
ATOM 795 N N . LEU A 1 98 ? 14.999 3.368 -26.636 1.00 96.00 98 LEU A N 1
ATOM 796 C CA . LEU A 1 98 ? 14.065 4.491 -26.720 1.00 96.00 98 LEU A CA 1
ATOM 797 C C . LEU A 1 98 ? 13.084 4.396 -27.906 1.00 96.00 98 LEU A C 1
ATOM 799 O O . LEU A 1 98 ? 12.012 5.016 -27.871 1.00 96.00 98 LEU A O 1
ATOM 803 N N . ALA A 1 99 ? 13.425 3.629 -28.948 1.00 96.00 99 ALA A N 1
ATOM 804 C CA . ALA A 1 99 ? 12.537 3.340 -30.076 1.00 96.00 99 ALA A CA 1
ATOM 805 C C . ALA A 1 99 ? 11.400 2.374 -29.705 1.00 96.00 99 ALA A C 1
ATOM 807 O O . ALA A 1 99 ? 10.370 2.363 -30.382 1.00 96.00 99 ALA A O 1
ATOM 808 N N . LEU A 1 100 ? 11.573 1.559 -28.659 1.00 96.00 100 LEU A N 1
ATOM 809 C CA . LEU A 1 100 ? 10.622 0.508 -28.307 1.00 96.00 100 LEU A CA 1
ATOM 810 C C . LEU A 1 100 ? 9.329 1.080 -27.703 1.00 96.00 100 LEU A C 1
ATOM 812 O O . LEU A 1 100 ? 9.373 1.982 -26.860 1.00 96.00 100 LEU A O 1
ATOM 816 N N . PRO A 1 101 ? 8.155 0.537 -28.072 1.00 94.19 101 PRO A N 1
ATOM 817 C CA . PRO A 1 101 ? 6.949 0.737 -27.279 1.00 94.19 101 PRO A CA 1
ATOM 818 C C . PRO A 1 101 ? 7.070 -0.015 -25.939 1.00 94.19 101 PRO A C 1
ATOM 820 O O . PRO A 1 101 ? 7.740 -1.046 -25.866 1.00 94.19 101 PRO A O 1
ATOM 823 N N . ILE A 1 102 ? 6.372 0.454 -24.893 1.00 94.50 102 ILE A N 1
ATOM 824 C CA . ILE A 1 102 ? 6.436 -0.122 -23.526 1.00 94.50 102 ILE A CA 1
ATOM 825 C C . ILE A 1 102 ? 6.233 -1.645 -23.545 1.00 94.50 102 ILE A C 1
ATOM 827 O O . ILE A 1 102 ? 6.998 -2.380 -22.924 1.00 94.50 102 ILE A O 1
ATOM 831 N N . ARG A 1 103 ? 5.267 -2.122 -24.343 1.00 93.44 103 ARG A N 1
ATOM 832 C CA . ARG A 1 103 ? 4.915 -3.545 -24.481 1.00 93.44 103 ARG A CA 1
ATOM 833 C C . ARG A 1 103 ? 6.025 -4.479 -24.952 1.00 93.44 103 ARG A C 1
ATOM 835 O O . ARG A 1 103 ? 5.909 -5.696 -24.820 1.00 93.44 103 ARG A O 1
ATOM 842 N N . ASP A 1 104 ? 7.083 -3.935 -25.545 1.00 94.75 104 ASP A N 1
ATOM 843 C CA . ASP A 1 104 ? 8.189 -4.733 -26.067 1.00 94.75 104 ASP A CA 1
ATOM 844 C C . ASP A 1 104 ? 9.442 -4.661 -25.190 1.00 94.75 104 ASP A C 1
ATOM 846 O O . ASP A 1 104 ? 10.333 -5.496 -25.346 1.00 94.75 104 ASP A O 1
ATOM 850 N N . ILE A 1 105 ? 9.504 -3.734 -24.228 1.00 96.06 105 ILE A N 1
ATOM 851 C CA . ILE A 1 105 ? 10.693 -3.529 -23.391 1.00 96.06 105 ILE A CA 1
ATOM 852 C C . ILE A 1 105 ? 10.989 -4.772 -22.547 1.00 96.06 105 ILE A C 1
ATOM 854 O O . ILE A 1 105 ? 12.109 -5.274 -22.600 1.00 96.06 105 ILE A O 1
ATOM 858 N N . SER A 1 106 ? 9.992 -5.342 -21.858 1.00 94.50 106 SER A N 1
ATOM 859 C CA . SER A 1 106 ? 10.180 -6.577 -21.071 1.00 94.50 106 SER A CA 1
ATOM 860 C C . SER A 1 106 ? 10.670 -7.749 -21.942 1.00 94.50 106 SER A C 1
ATOM 862 O O . SER A 1 106 ? 11.593 -8.480 -21.576 1.00 94.50 106 SER A O 1
ATOM 864 N N . LYS A 1 107 ? 10.135 -7.890 -23.165 1.00 92.88 107 LYS A N 1
ATOM 865 C CA . LYS A 1 107 ? 10.528 -8.956 -24.110 1.00 92.88 107 LYS A CA 1
ATOM 866 C C . LYS A 1 107 ? 11.993 -8.844 -24.529 1.00 92.88 107 LYS A C 1
ATOM 868 O O . LYS A 1 107 ? 12.664 -9.859 -24.723 1.00 92.88 107 LYS A O 1
ATOM 873 N N . VAL A 1 108 ? 12.465 -7.614 -24.701 1.00 94.12 108 VAL A N 1
ATOM 874 C CA . VAL A 1 108 ? 13.846 -7.297 -25.064 1.00 94.12 108 VAL A CA 1
ATOM 875 C C . VAL A 1 108 ? 14.774 -7.453 -23.855 1.00 94.12 108 VAL A C 1
ATOM 877 O O . VAL A 1 108 ? 15.843 -8.051 -23.991 1.00 94.12 108 VAL A O 1
ATOM 880 N N . LEU A 1 109 ? 14.352 -7.007 -22.668 1.00 94.38 109 LEU A N 1
ATOM 881 C CA . LEU A 1 109 ? 15.093 -7.154 -21.411 1.00 94.38 109 LEU A CA 1
ATOM 882 C C . LEU A 1 109 ? 15.392 -8.630 -21.098 1.00 94.38 109 LEU A C 1
ATOM 884 O O . LEU A 1 109 ? 16.539 -8.971 -20.807 1.00 94.38 109 LEU A O 1
ATOM 888 N N . LYS A 1 110 ? 14.420 -9.530 -21.307 1.00 92.50 110 LYS A N 1
ATOM 889 C CA . LYS A 1 110 ? 14.575 -10.996 -21.173 1.00 92.50 110 LYS A CA 1
ATOM 890 C C . LYS A 1 110 ? 15.734 -11.591 -21.978 1.00 92.50 110 LYS A C 1
ATOM 892 O O . LYS A 1 110 ? 16.211 -12.682 -21.672 1.00 92.50 110 LYS A O 1
ATOM 897 N N . LYS A 1 111 ? 16.213 -10.902 -23.020 1.00 90.94 111 LYS A N 1
ATOM 898 C CA . LYS A 1 111 ? 17.369 -11.337 -23.824 1.00 90.94 111 LYS A CA 1
ATOM 899 C C . LYS A 1 111 ? 18.719 -11.051 -23.158 1.00 90.94 111 LYS A C 1
ATOM 901 O O . LYS A 1 111 ? 19.736 -11.485 -23.697 1.00 90.94 111 LYS A O 1
ATOM 906 N N . ARG A 1 112 ? 18.740 -10.348 -22.016 1.00 87.88 112 ARG A N 1
ATOM 907 C CA . ARG A 1 112 ? 19.936 -10.032 -21.210 1.00 87.88 112 ARG A CA 1
ATOM 908 C C . ARG A 1 112 ? 21.045 -9.342 -22.017 1.00 87.88 112 ARG A C 1
ATOM 910 O O . ARG A 1 112 ? 22.226 -9.632 -21.858 1.00 87.88 112 ARG A O 1
ATOM 917 N N . LYS A 1 113 ? 20.649 -8.461 -22.943 1.00 89.50 113 LYS A N 1
ATOM 918 C CA . LYS A 1 113 ? 21.563 -7.653 -23.779 1.00 89.50 113 LYS A CA 1
ATOM 919 C C . LYS A 1 113 ? 21.655 -6.188 -23.350 1.00 89.50 113 LYS A C 1
ATOM 921 O O . LYS A 1 113 ? 22.471 -5.454 -23.901 1.00 89.50 113 LYS A O 1
ATOM 926 N N . PHE A 1 114 ? 20.829 -5.785 -22.390 1.00 91.38 114 PHE A N 1
ATOM 927 C CA . PHE A 1 114 ? 20.692 -4.412 -21.919 1.00 91.38 114 PHE A CA 1
ATOM 928 C C . PHE A 1 114 ? 20.929 -4.369 -20.419 1.00 91.38 114 PHE A C 1
ATOM 930 O O . PHE A 1 114 ? 20.563 -5.312 -19.713 1.00 91.38 114 PHE A O 1
ATOM 937 N N . SER A 1 115 ? 21.538 -3.285 -19.954 1.00 91.38 115 SER A N 1
ATOM 938 C CA . SER A 1 115 ? 21.697 -3.034 -18.528 1.00 91.38 115 SER A CA 1
ATOM 939 C C . SER A 1 115 ? 20.362 -2.606 -17.910 1.00 91.38 115 SER A C 1
ATOM 941 O O . SER A 1 115 ? 19.514 -1.999 -18.573 1.00 91.38 115 SER A O 1
ATOM 943 N N . LEU A 1 116 ? 20.162 -2.917 -16.627 1.00 94.38 116 LEU A N 1
ATOM 944 C CA . LEU A 1 116 ? 18.917 -2.584 -15.931 1.00 94.38 116 LEU A CA 1
ATOM 945 C C . LEU A 1 116 ? 18.697 -1.068 -15.848 1.00 94.38 116 LEU A C 1
ATOM 947 O O . LEU A 1 116 ? 17.581 -0.596 -16.060 1.00 94.38 116 LEU A O 1
ATOM 951 N N . TYR A 1 117 ? 19.761 -0.297 -15.595 1.00 93.75 117 TYR A N 1
ATOM 952 C CA . TYR A 1 117 ? 19.666 1.159 -15.481 1.00 93.75 117 TYR A CA 1
ATOM 953 C C . TYR A 1 117 ? 19.268 1.813 -16.811 1.00 93.75 117 TYR A C 1
ATOM 955 O O . TYR A 1 117 ? 18.438 2.719 -16.809 1.00 93.75 117 TYR A O 1
ATOM 963 N N . GLU A 1 118 ? 19.776 1.334 -17.957 1.00 94.69 118 GLU A N 1
ATOM 964 C CA . GLU A 1 118 ? 19.376 1.858 -19.271 1.00 94.69 118 GLU A CA 1
ATOM 965 C C . GLU A 1 118 ? 17.899 1.601 -19.552 1.00 94.69 118 GLU A C 1
ATOM 967 O O . GLU A 1 118 ? 17.198 2.480 -20.061 1.00 94.69 118 GLU A O 1
ATOM 972 N N . VAL A 1 119 ? 17.402 0.420 -19.181 1.00 96.81 119 VAL A N 1
ATOM 973 C CA . VAL A 1 119 ? 15.983 0.083 -19.317 1.00 96.81 119 VAL A CA 1
ATOM 974 C C . VAL A 1 119 ? 15.124 0.949 -18.397 1.00 96.81 119 VAL A C 1
ATOM 976 O O . VAL A 1 119 ? 14.130 1.517 -18.852 1.00 96.81 119 VAL A O 1
ATOM 979 N N . CYS A 1 120 ? 15.520 1.129 -17.138 1.00 97.12 120 CYS A N 1
ATOM 980 C CA . CYS A 1 120 ? 14.770 1.946 -16.188 1.00 97.12 120 CYS A CA 1
ATOM 981 C C . CYS A 1 120 ? 14.719 3.425 -16.618 1.00 97.12 120 CYS A C 1
ATOM 983 O O . CYS A 1 120 ? 13.636 4.009 -16.689 1.00 97.12 120 CYS A O 1
ATOM 985 N N . TRP A 1 121 ? 15.848 4.009 -17.039 1.00 97.00 121 TRP A N 1
ATOM 986 C CA . TRP A 1 121 ? 15.878 5.358 -17.621 1.00 97.00 121 TRP A CA 1
ATOM 987 C C . TRP A 1 121 ? 15.029 5.472 -18.889 1.00 97.00 121 TRP A C 1
ATOM 989 O O . TRP A 1 121 ? 14.433 6.521 -19.146 1.00 97.00 121 TRP A O 1
ATOM 999 N N . THR A 1 122 ? 14.930 4.394 -19.673 1.00 96.75 122 THR A N 1
ATOM 1000 C CA . THR A 1 122 ? 14.089 4.372 -20.878 1.00 96.75 122 THR A CA 1
ATOM 1001 C C . THR A 1 122 ? 12.623 4.485 -20.489 1.00 96.75 122 THR A C 1
ATOM 1003 O O . THR A 1 122 ? 11.889 5.271 -21.087 1.00 96.75 122 THR A O 1
ATOM 1006 N N . LEU A 1 123 ? 12.198 3.763 -19.450 1.00 96.88 123 LEU A N 1
ATOM 1007 C CA . LEU A 1 123 ? 10.846 3.872 -18.909 1.00 96.88 123 LEU A CA 1
ATOM 1008 C C . LEU A 1 123 ? 10.565 5.284 -18.385 1.00 96.88 123 LEU A C 1
ATOM 1010 O O . LEU A 1 123 ? 9.545 5.857 -18.767 1.00 96.88 123 LEU A O 1
ATOM 1014 N N . VAL A 1 124 ? 11.482 5.881 -17.610 1.00 95.62 124 VAL A N 1
ATOM 1015 C CA . VAL A 1 124 ? 11.371 7.284 -17.157 1.00 95.62 124 VAL A CA 1
ATOM 1016 C C . VAL A 1 124 ? 11.123 8.203 -18.349 1.00 95.62 124 VAL A C 1
ATOM 1018 O O . VAL A 1 124 ? 10.114 8.908 -18.404 1.00 95.62 124 VAL A O 1
ATOM 1021 N N . ARG A 1 125 ? 11.998 8.139 -19.360 1.00 95.00 125 ARG A N 1
ATOM 1022 C CA . ARG A 1 125 ? 11.895 8.975 -20.556 1.00 95.00 125 ARG A CA 1
ATOM 1023 C C . ARG A 1 125 ? 10.570 8.762 -21.281 1.00 95.00 125 ARG A C 1
ATOM 1025 O O . ARG A 1 125 ? 9.913 9.739 -21.623 1.00 95.00 125 ARG A O 1
ATOM 1032 N N . ILE A 1 126 ? 10.147 7.520 -21.511 1.00 93.75 126 ILE A N 1
ATOM 1033 C CA . ILE A 1 126 ? 8.903 7.229 -22.234 1.00 93.75 126 ILE A CA 1
ATOM 1034 C C . ILE A 1 126 ? 7.680 7.760 -21.483 1.00 93.75 126 ILE A C 1
ATOM 1036 O O . ILE A 1 126 ? 6.787 8.330 -22.114 1.00 93.75 126 ILE A O 1
ATOM 1040 N N . VAL A 1 127 ? 7.619 7.574 -20.164 1.00 91.19 127 VAL A N 1
ATOM 1041 C CA . VAL A 1 127 ? 6.468 7.985 -19.351 1.00 91.19 127 VAL A CA 1
ATOM 1042 C C . VAL A 1 127 ? 6.426 9.513 -19.181 1.00 91.19 127 VAL A C 1
ATOM 1044 O O . VAL A 1 127 ? 5.338 10.098 -19.158 1.00 91.19 127 VAL A O 1
ATOM 1047 N N . GLU A 1 128 ? 7.576 10.190 -19.121 1.00 89.81 128 GLU A N 1
ATOM 1048 C CA . GLU A 1 128 ? 7.657 11.659 -19.107 1.00 89.81 128 GLU A CA 1
ATOM 1049 C C . GLU A 1 128 ? 7.250 12.304 -20.435 1.00 89.81 128 GLU A C 1
ATOM 1051 O O . GLU A 1 128 ? 6.548 13.318 -20.445 1.00 89.81 128 GLU A O 1
ATOM 1056 N N . ASP A 1 129 ? 7.663 11.705 -21.553 1.00 88.19 129 ASP A N 1
ATOM 1057 C CA . ASP A 1 129 ? 7.476 12.233 -22.910 1.00 88.19 129 ASP A CA 1
ATOM 1058 C C . ASP A 1 129 ? 6.039 12.048 -23.440 1.00 88.19 129 ASP A C 1
ATOM 1060 O O . ASP A 1 129 ? 5.693 12.521 -24.526 1.00 88.19 129 ASP A O 1
ATOM 1064 N N . ARG A 1 130 ? 5.168 11.362 -22.686 1.00 83.81 130 ARG A N 1
ATOM 1065 C CA . ARG A 1 130 ? 3.738 11.271 -23.008 1.00 83.81 130 ARG A CA 1
ATOM 1066 C C . ARG A 1 130 ? 3.033 12.595 -22.753 1.00 83.81 130 ARG A C 1
ATOM 1068 O O . ARG A 1 130 ? 3.261 13.258 -21.747 1.00 83.81 130 ARG A O 1
ATOM 1075 N N . GLU A 1 131 ? 2.090 12.941 -23.625 1.00 75.88 131 GLU A N 1
ATOM 1076 C CA . GLU A 1 131 ? 1.103 14.001 -23.364 1.00 75.88 131 GLU A CA 1
ATOM 1077 C C . GLU A 1 131 ? -0.096 13.463 -22.576 1.00 75.88 131 GLU A C 1
ATOM 1079 O O . GLU A 1 131 ? -0.521 14.073 -21.593 1.00 75.88 131 GLU A O 1
ATOM 1084 N N . ALA A 1 132 ? -0.600 12.288 -22.962 1.00 73.75 132 ALA A N 1
ATOM 1085 C CA . ALA A 1 132 ? -1.727 11.639 -22.307 1.00 73.75 132 ALA A CA 1
ATOM 1086 C C . ALA A 1 132 ? -1.391 11.256 -20.856 1.00 73.75 132 ALA A C 1
ATOM 1088 O O . ALA A 1 132 ? -0.320 10.721 -20.578 1.00 73.75 132 ALA A O 1
ATOM 1089 N N . ARG A 1 133 ? -2.328 11.502 -19.931 1.00 74.44 133 ARG A N 1
ATOM 1090 C CA . ARG A 1 133 ? -2.234 11.096 -18.513 1.00 74.44 133 ARG A CA 1
ATOM 1091 C C . ARG A 1 133 ? -2.799 9.690 -18.261 1.00 74.44 133 ARG A C 1
ATOM 1093 O O . ARG A 1 133 ? -3.310 9.415 -17.182 1.00 74.44 133 ARG A O 1
ATOM 1100 N N . TYR A 1 134 ? -2.759 8.818 -19.265 1.00 82.12 134 TYR A N 1
ATOM 1101 C CA . TYR A 1 134 ? -3.213 7.437 -19.135 1.00 82.12 134 TYR A CA 1
ATOM 1102 C C . TYR A 1 134 ? -2.273 6.474 -19.870 1.00 82.12 134 TYR A C 1
ATOM 1104 O O . TYR A 1 134 ? -1.709 6.800 -20.920 1.00 82.12 134 TYR A O 1
ATOM 1112 N N . LEU A 1 135 ? -2.105 5.293 -19.282 1.00 87.62 135 LEU A N 1
ATOM 1113 C CA . LEU A 1 135 ? -1.554 4.103 -19.920 1.00 87.62 135 LEU A CA 1
ATOM 1114 C C . LEU A 1 135 ? -2.715 3.134 -20.143 1.00 87.62 135 LEU A C 1
ATOM 1116 O O . LEU A 1 135 ? -3.641 3.086 -19.330 1.00 87.62 135 LEU A O 1
ATOM 1120 N N . SER A 1 136 ? -2.681 2.402 -21.252 1.00 89.88 136 SER A N 1
ATOM 1121 C CA . SER A 1 136 ? -3.623 1.298 -21.468 1.00 89.88 136 SER A CA 1
ATOM 1122 C C . SER A 1 136 ? -3.344 0.142 -20.502 1.00 89.88 136 SER A C 1
ATOM 1124 O O . SER A 1 136 ? -2.246 0.046 -19.953 1.00 89.88 136 SER A O 1
ATOM 1126 N N . ASP A 1 137 ? -4.312 -0.754 -20.308 1.00 90.38 137 ASP A N 1
ATOM 1127 C CA . ASP A 1 137 ? -4.117 -1.921 -19.440 1.00 90.38 137 ASP A CA 1
ATOM 1128 C C . ASP A 1 137 ? -2.971 -2.820 -19.928 1.00 90.38 137 ASP A C 1
ATOM 1130 O O . ASP A 1 137 ? -2.139 -3.216 -19.120 1.00 90.38 137 ASP A O 1
ATOM 1134 N N . GLU A 1 138 ? -2.833 -3.023 -21.245 1.00 91.62 138 GLU A N 1
ATOM 1135 C CA . GLU A 1 138 ? -1.702 -3.760 -21.838 1.00 91.62 138 GLU A CA 1
ATOM 1136 C C . GLU A 1 138 ? -0.350 -3.105 -21.502 1.00 91.62 138 GLU A C 1
ATOM 1138 O O . GLU A 1 138 ? 0.641 -3.790 -21.246 1.00 91.62 138 GLU A O 1
ATOM 1143 N N . GLU A 1 139 ? -0.286 -1.771 -21.491 1.00 92.31 139 GLU A N 1
ATOM 1144 C CA . GLU A 1 139 ? 0.932 -1.037 -21.138 1.00 92.31 139 GLU A CA 1
ATOM 1145 C C . GLU A 1 139 ? 1.245 -1.122 -19.646 1.00 92.31 139 GLU A C 1
ATOM 1147 O O . GLU A 1 139 ? 2.421 -1.207 -19.293 1.00 92.31 139 GLU A O 1
ATOM 1152 N N . TRP A 1 140 ? 0.224 -1.125 -18.785 1.00 93.69 140 TRP A N 1
ATOM 1153 C CA . TRP A 1 140 ? 0.396 -1.367 -17.353 1.00 93.69 140 TRP A CA 1
ATOM 1154 C C . TRP A 1 140 ? 0.913 -2.774 -17.078 1.00 93.69 140 TRP A C 1
ATOM 1156 O O . TRP A 1 140 ? 1.892 -2.915 -16.351 1.00 93.69 140 TRP A O 1
ATOM 1166 N N . ASP A 1 141 ? 0.310 -3.786 -17.698 1.00 94.69 141 ASP A N 1
ATOM 1167 C CA . ASP A 1 141 ? 0.723 -5.183 -17.547 1.00 94.69 141 ASP A CA 1
ATOM 1168 C C . ASP A 1 141 ? 2.163 -5.370 -18.051 1.00 94.69 141 ASP A C 1
ATOM 1170 O O . ASP A 1 141 ? 3.001 -5.983 -17.394 1.00 94.69 141 ASP A O 1
ATOM 1174 N N . SER A 1 142 ? 2.500 -4.741 -19.179 1.00 95.00 142 SER A N 1
ATOM 1175 C CA . SER A 1 142 ? 3.858 -4.774 -19.732 1.00 95.00 142 SER A CA 1
ATOM 1176 C C . SER A 1 142 ? 4.887 -4.059 -18.858 1.00 95.00 142 SER A C 1
ATOM 1178 O O . SER A 1 142 ? 6.056 -4.452 -18.823 1.00 95.00 142 SER A O 1
ATOM 1180 N N . LEU A 1 143 ? 4.482 -2.981 -18.185 1.00 95.69 143 LEU A N 1
ATOM 1181 C CA . LEU A 1 143 ? 5.331 -2.274 -17.238 1.00 95.69 143 LEU A CA 1
ATOM 1182 C C . LEU A 1 143 ? 5.558 -3.112 -15.975 1.00 95.69 143 LEU A C 1
ATOM 1184 O O . LEU A 1 143 ? 6.699 -3.205 -15.526 1.00 95.69 143 LEU A O 1
ATOM 1188 N N . GLU A 1 144 ? 4.505 -3.732 -15.437 1.00 95.56 144 GLU A N 1
ATOM 1189 C CA . GLU A 1 144 ? 4.588 -4.676 -14.317 1.00 95.56 144 GLU A CA 1
ATOM 1190 C C . GLU A 1 144 ? 5.558 -5.816 -14.649 1.00 95.56 144 GLU A C 1
ATOM 1192 O O . GLU A 1 144 ? 6.514 -6.043 -13.907 1.00 95.56 144 GLU A O 1
ATOM 1197 N N . ASP A 1 145 ? 5.398 -6.443 -15.818 1.00 95.94 145 ASP A N 1
ATOM 1198 C CA . ASP A 1 145 ? 6.308 -7.472 -16.322 1.00 95.94 145 ASP A CA 1
ATOM 1199 C C . ASP A 1 145 ? 7.744 -6.953 -16.455 1.00 95.94 145 ASP A C 1
ATOM 1201 O O . ASP A 1 145 ? 8.697 -7.660 -16.141 1.00 95.94 145 ASP A O 1
ATOM 1205 N N . CYS A 1 146 ? 7.943 -5.724 -16.936 1.00 97.00 146 CYS A N 1
ATOM 1206 C CA . CYS A 1 146 ? 9.281 -5.153 -17.069 1.00 97.00 146 CYS A CA 1
ATOM 1207 C C . CYS A 1 146 ? 9.948 -4.929 -15.707 1.00 97.00 146 CYS A C 1
ATOM 1209 O O . CYS A 1 146 ? 11.132 -5.218 -15.554 1.00 97.00 146 CYS A O 1
ATOM 1211 N N . ILE A 1 147 ? 9.209 -4.415 -14.724 1.00 96.50 147 ILE A N 1
ATOM 1212 C CA . ILE A 1 147 ? 9.716 -4.170 -13.369 1.00 96.50 147 ILE A CA 1
ATOM 1213 C C . ILE A 1 147 ? 10.016 -5.485 -12.659 1.00 96.50 147 ILE A C 1
ATOM 1215 O O . ILE A 1 147 ? 11.043 -5.596 -11.992 1.00 96.50 147 ILE A O 1
ATOM 1219 N N . LYS A 1 148 ? 9.162 -6.494 -12.836 1.00 95.19 148 LYS A N 1
ATOM 1220 C CA . LYS A 1 148 ? 9.406 -7.839 -12.321 1.00 95.19 148 LYS A CA 1
ATOM 1221 C C . LYS A 1 148 ? 10.724 -8.408 -12.853 1.00 95.19 148 LYS A C 1
ATOM 1223 O O . LYS A 1 148 ? 11.571 -8.807 -12.065 1.00 95.19 148 LYS A O 1
ATOM 1228 N N . GLU A 1 149 ? 10.940 -8.356 -14.166 1.00 95.12 149 GLU A N 1
ATOM 1229 C CA . GLU A 1 149 ? 12.186 -8.832 -14.786 1.00 95.12 149 GLU A CA 1
ATOM 1230 C C . GLU A 1 149 ? 13.415 -8.020 -14.350 1.00 95.12 149 GLU A C 1
ATOM 1232 O O . GLU A 1 149 ? 14.507 -8.572 -14.236 1.00 95.12 149 GLU A O 1
ATOM 1237 N N . MET A 1 150 ? 13.265 -6.714 -14.086 1.00 95.25 150 MET A N 1
ATOM 1238 C CA . MET A 1 150 ? 14.353 -5.906 -13.524 1.00 95.25 150 MET A CA 1
ATOM 1239 C C . MET A 1 150 ? 14.700 -6.331 -12.093 1.00 95.25 150 MET A C 1
ATOM 1241 O O . MET A 1 150 ? 15.882 -6.416 -11.779 1.00 95.25 150 MET A O 1
ATOM 1245 N N . ASN A 1 151 ? 13.706 -6.631 -11.251 1.00 93.12 151 ASN A N 1
ATOM 1246 C CA . ASN A 1 151 ? 13.935 -7.132 -9.892 1.00 93.12 151 ASN A CA 1
ATOM 1247 C C . ASN A 1 151 ? 14.608 -8.511 -9.899 1.00 93.12 151 ASN A C 1
ATOM 1249 O O . ASN A 1 151 ? 15.647 -8.677 -9.268 1.00 93.12 151 ASN A O 1
ATOM 1253 N N . GLU A 1 152 ? 14.097 -9.458 -10.693 1.00 91.69 152 GLU A N 1
ATOM 1254 C CA . GLU A 1 152 ? 14.731 -10.774 -10.876 1.00 91.69 152 GLU A CA 1
ATOM 1255 C C . GLU A 1 152 ? 16.156 -10.637 -11.441 1.00 91.69 152 GLU A C 1
ATOM 1257 O O . GLU A 1 152 ? 17.071 -11.381 -11.085 1.00 91.69 152 GLU A O 1
ATOM 1262 N N . GLY A 1 153 ? 16.368 -9.668 -12.334 1.00 88.31 153 GLY A N 1
ATOM 1263 C CA . GLY A 1 153 ? 17.686 -9.303 -12.832 1.00 88.31 153 GLY A CA 1
ATOM 1264 C C . GLY A 1 153 ? 18.609 -8.833 -11.709 1.00 88.31 153 GLY A C 1
ATOM 1265 O O . GLY A 1 153 ? 19.714 -9.357 -11.602 1.00 88.31 153 GLY A O 1
ATOM 1266 N N . ALA A 1 154 ? 18.150 -7.892 -10.879 1.00 86.31 154 ALA A N 1
ATOM 1267 C CA . ALA A 1 154 ? 18.902 -7.286 -9.781 1.00 86.31 154 ALA A CA 1
ATOM 1268 C C . ALA A 1 154 ? 19.321 -8.312 -8.715 1.00 86.31 154 ALA A C 1
ATOM 1270 O O . ALA A 1 154 ? 20.472 -8.301 -8.294 1.00 86.31 154 ALA A O 1
ATOM 1271 N N . GLU A 1 155 ? 18.453 -9.262 -8.360 1.00 82.75 155 GLU A N 1
ATOM 1272 C CA . GLU A 1 155 ? 18.787 -10.356 -7.427 1.00 82.75 155 GLU A CA 1
ATOM 1273 C C . GLU A 1 155 ? 19.955 -11.227 -7.929 1.00 82.75 155 GLU A C 1
ATOM 1275 O O . GLU A 1 155 ? 20.751 -11.756 -7.155 1.00 82.75 155 GLU A O 1
ATOM 1280 N N . ASN A 1 156 ? 20.106 -11.368 -9.250 1.00 77.25 156 ASN A N 1
ATOM 1281 C CA . ASN A 1 156 ? 21.191 -12.151 -9.842 1.00 77.25 156 ASN A CA 1
ATOM 1282 C C . ASN A 1 156 ? 22.536 -11.399 -9.908 1.00 77.25 156 ASN A C 1
ATOM 1284 O O . ASN A 1 156 ? 23.547 -12.025 -10.243 1.00 77.25 156 ASN A O 1
ATOM 1288 N N . TYR A 1 157 ? 22.577 -10.094 -9.602 1.00 71.88 157 TYR A N 1
ATOM 1289 C CA . TYR A 1 157 ? 23.816 -9.301 -9.626 1.00 71.88 157 TYR A CA 1
ATOM 1290 C C . TYR A 1 157 ? 24.765 -9.619 -8.463 1.00 71.88 157 TYR A C 1
ATOM 1292 O O . TYR A 1 157 ? 25.966 -9.400 -8.599 1.00 71.88 157 TYR A O 1
ATOM 1300 N N . ASP A 1 158 ? 24.275 -10.212 -7.371 1.00 56.72 158 ASP A N 1
ATOM 1301 C CA . ASP A 1 158 ? 25.054 -10.492 -6.151 1.00 56.72 158 ASP A CA 1
ATOM 1302 C C . ASP A 1 158 ? 26.173 -11.548 -6.344 1.00 56.72 158 ASP A C 1
ATOM 1304 O O . ASP A 1 158 ? 26.891 -11.905 -5.416 1.00 56.72 158 ASP A O 1
ATOM 1308 N N . ARG A 1 159 ? 26.339 -12.083 -7.565 1.00 55.16 159 ARG A N 1
ATOM 1309 C CA . ARG A 1 159 ? 27.253 -13.196 -7.882 1.00 55.16 159 ARG A CA 1
ATOM 1310 C C . ARG A 1 159 ? 28.511 -12.803 -8.664 1.00 55.16 159 ARG A C 1
ATOM 1312 O O . ARG A 1 159 ? 29.300 -13.693 -8.981 1.00 55.16 159 ARG A O 1
ATOM 1319 N N . VAL A 1 160 ? 28.711 -11.527 -9.016 1.00 49.34 160 VAL A N 1
ATOM 1320 C CA . VAL A 1 160 ? 29.839 -11.094 -9.868 1.00 49.34 160 VAL A CA 1
ATOM 1321 C C . VAL A 1 160 ? 30.538 -9.854 -9.284 1.00 49.34 160 VAL A C 1
ATOM 1323 O O . VAL A 1 160 ? 29.991 -8.758 -9.263 1.00 49.34 160 VAL A O 1
ATOM 1326 N N . GLU A 1 161 ? 31.774 -10.024 -8.808 1.00 45.81 161 GLU A N 1
ATOM 1327 C CA . GLU A 1 161 ? 32.565 -9.012 -8.084 1.00 45.81 161 GLU A CA 1
ATOM 1328 C C . GLU A 1 161 ? 33.241 -7.972 -9.008 1.00 45.81 161 GLU A C 1
ATOM 1330 O O . GLU A 1 161 ? 34.448 -8.060 -9.227 1.00 45.81 161 GLU A O 1
ATOM 1335 N N . HIS A 1 162 ? 32.542 -6.985 -9.589 1.00 54.09 162 HIS A N 1
ATOM 1336 C CA . HIS A 1 162 ? 33.203 -5.935 -10.400 1.00 54.09 162 HIS A CA 1
ATOM 1337 C C . HIS A 1 162 ? 32.839 -4.493 -9.980 1.00 54.09 162 HIS A C 1
ATOM 1339 O O . HIS A 1 162 ? 31.678 -4.125 -9.838 1.00 54.09 162 HIS A O 1
ATOM 1345 N N . PHE A 1 163 ? 33.855 -3.627 -9.859 1.00 48.16 163 PHE A N 1
ATOM 1346 C CA . PHE A 1 163 ? 33.751 -2.215 -9.437 1.00 48.16 163 PHE A CA 1
ATOM 1347 C C . PHE A 1 163 ? 32.825 -1.332 -10.301 1.00 48.16 163 PHE A C 1
ATOM 1349 O O . PHE A 1 163 ? 32.349 -0.306 -9.819 1.00 48.16 163 PHE A O 1
ATOM 1356 N N . SER A 1 164 ? 32.527 -1.714 -11.551 1.00 60.69 164 SER A N 1
ATOM 1357 C CA . SER A 1 164 ? 31.591 -0.977 -12.423 1.00 60.69 164 SER A CA 1
ATOM 1358 C C . SER A 1 164 ? 30.142 -0.997 -11.917 1.00 60.69 164 SER A C 1
ATOM 1360 O O . SER A 1 164 ? 29.319 -0.213 -12.376 1.00 60.69 164 SER A O 1
ATOM 1362 N N . HIS A 1 165 ? 29.821 -1.873 -10.962 1.00 73.56 165 HIS A N 1
ATOM 1363 C CA . HIS A 1 165 ? 28.448 -2.141 -10.545 1.00 73.56 165 HIS A CA 1
ATOM 1364 C C . HIS A 1 165 ? 27.888 -1.055 -9.616 1.00 73.56 165 HIS A C 1
ATOM 1366 O O . HIS A 1 165 ? 26.688 -0.805 -9.625 1.00 73.56 165 HIS A O 1
ATOM 1372 N N . CYS A 1 166 ? 28.733 -0.348 -8.858 1.00 80.19 166 CYS A N 1
ATOM 1373 C CA . CYS A 1 166 ? 28.269 0.697 -7.938 1.00 80.19 166 CYS A CA 1
ATOM 1374 C C . CYS A 1 166 ? 27.635 1.884 -8.685 1.00 80.19 166 CYS A C 1
ATOM 1376 O O . CYS A 1 166 ? 26.551 2.348 -8.325 1.00 80.19 166 CYS A O 1
ATOM 1378 N N . GLU A 1 167 ? 28.272 2.347 -9.766 1.00 83.56 167 GLU A N 1
ATOM 1379 C CA . GLU A 1 167 ? 27.766 3.467 -10.568 1.00 83.56 167 GLU A CA 1
ATOM 1380 C C . GLU A 1 167 ? 26.464 3.093 -11.295 1.00 83.56 167 GLU A C 1
ATOM 1382 O O . GLU A 1 167 ? 25.505 3.867 -11.306 1.00 83.56 167 GLU A O 1
ATOM 1387 N N . GLU A 1 168 ? 26.398 1.873 -11.837 1.00 88.00 168 GLU A N 1
ATOM 1388 C CA . GLU A 1 168 ? 25.205 1.335 -12.496 1.00 88.00 168 GLU A CA 1
ATOM 1389 C C . GLU A 1 168 ? 24.030 1.180 -11.527 1.00 88.00 168 GLU A C 1
ATOM 1391 O O . GLU A 1 168 ? 22.921 1.603 -11.849 1.00 88.00 168 GLU A O 1
ATOM 1396 N N . MET A 1 169 ? 24.262 0.643 -10.325 1.00 89.25 169 MET A N 1
ATOM 1397 C CA . MET A 1 169 ? 23.216 0.476 -9.308 1.00 89.25 169 MET A CA 1
ATOM 1398 C C . MET A 1 169 ? 22.769 1.814 -8.723 1.00 89.25 169 MET A C 1
ATOM 1400 O O . MET A 1 169 ? 21.575 2.040 -8.537 1.00 89.25 169 MET A O 1
ATOM 1404 N N . THR A 1 170 ? 23.694 2.759 -8.541 1.00 87.62 170 THR A N 1
ATOM 1405 C CA . THR A 1 170 ? 23.346 4.140 -8.177 1.00 87.62 170 THR A CA 1
ATOM 1406 C C . THR A 1 170 ? 22.482 4.791 -9.260 1.00 87.62 170 THR A C 1
ATOM 1408 O O . THR A 1 170 ? 21.522 5.503 -8.955 1.00 87.62 170 THR A O 1
ATOM 1411 N N . SER A 1 171 ? 22.797 4.557 -10.537 1.00 90.75 171 SER A N 1
ATOM 1412 C CA . SER A 1 171 ? 21.993 5.047 -11.659 1.00 90.75 171 SER A CA 1
ATOM 1413 C C . SER A 1 171 ? 20.618 4.377 -11.725 1.00 90.75 171 SER A C 1
ATOM 1415 O O . SER A 1 171 ? 19.617 5.065 -11.924 1.00 90.75 171 SER A O 1
ATOM 1417 N N . LEU A 1 172 ? 20.545 3.065 -11.489 1.00 93.06 172 LEU A N 1
ATOM 1418 C CA . LEU A 1 172 ? 19.290 2.317 -11.431 1.00 93.06 172 LEU A CA 1
ATOM 1419 C C . LEU A 1 172 ? 18.391 2.819 -10.297 1.00 93.06 172 LEU A C 1
ATOM 1421 O O . LEU A 1 172 ? 17.216 3.081 -10.535 1.00 93.06 172 LEU A O 1
ATOM 1425 N N . ALA A 1 173 ? 18.948 3.045 -9.105 1.00 89.69 173 ALA A N 1
ATOM 1426 C CA . ALA A 1 173 ? 18.221 3.627 -7.981 1.00 89.69 173 ALA A CA 1
ATOM 1427 C C . ALA A 1 173 ? 17.668 5.021 -8.327 1.00 89.69 173 ALA A C 1
ATOM 1429 O O . ALA A 1 173 ? 16.494 5.304 -8.090 1.00 89.69 173 ALA A O 1
ATOM 1430 N N . LYS A 1 174 ? 18.480 5.884 -8.958 1.00 89.81 174 LYS A N 1
ATOM 1431 C CA . LYS A 1 174 ? 18.030 7.209 -9.427 1.00 89.81 174 LYS A CA 1
ATOM 1432 C C . LYS A 1 174 ? 16.886 7.100 -10.440 1.00 89.81 174 LYS A C 1
ATOM 1434 O O . LYS A 1 174 ? 15.900 7.822 -10.309 1.00 89.81 174 LYS A O 1
ATOM 1439 N N . ALA A 1 175 ? 16.996 6.195 -11.411 1.00 93.81 175 ALA A N 1
ATOM 1440 C CA . ALA A 1 175 ? 15.961 5.972 -12.416 1.00 93.81 175 ALA A CA 1
ATOM 1441 C C . ALA A 1 175 ? 14.659 5.437 -11.798 1.00 93.81 175 ALA A C 1
ATOM 1443 O O . ALA A 1 175 ? 13.583 5.946 -12.109 1.00 93.81 175 ALA A O 1
ATOM 1444 N N . ALA A 1 176 ? 14.749 4.456 -10.894 1.00 93.12 176 ALA A N 1
ATOM 1445 C CA . ALA A 1 176 ? 13.599 3.863 -10.214 1.00 93.12 176 ALA A CA 1
ATOM 1446 C C . ALA A 1 176 ? 12.859 4.900 -9.360 1.00 93.12 176 ALA A C 1
ATOM 1448 O O . ALA A 1 176 ? 11.634 4.996 -9.438 1.00 93.12 176 ALA A O 1
ATOM 1449 N N . LEU A 1 177 ? 13.600 5.732 -8.620 1.00 88.25 177 LEU A N 1
ATOM 1450 C CA . LEU A 1 177 ? 13.042 6.840 -7.849 1.00 88.25 177 LEU A CA 1
ATOM 1451 C C . LEU A 1 177 ? 12.321 7.852 -8.747 1.00 88.25 177 LEU A C 1
ATOM 1453 O O . LEU A 1 177 ? 11.186 8.224 -8.460 1.00 88.25 177 LEU A O 1
ATOM 1457 N N . GLN A 1 178 ? 12.948 8.286 -9.842 1.00 89.31 178 GLN A N 1
ATOM 1458 C CA . GLN A 1 178 ? 12.338 9.262 -10.747 1.00 89.31 178 GLN A CA 1
ATOM 1459 C C . GLN A 1 178 ? 11.093 8.693 -11.440 1.00 89.31 178 GLN A C 1
ATOM 1461 O O . GLN A 1 178 ? 10.088 9.392 -11.589 1.00 89.31 178 GLN A O 1
ATOM 1466 N N . LEU A 1 179 ? 11.124 7.411 -11.820 1.00 92.12 179 LEU A N 1
ATOM 1467 C CA . LEU A 1 179 ? 9.964 6.721 -12.376 1.00 92.12 179 LEU A CA 1
ATOM 1468 C C . LEU A 1 179 ? 8.826 6.668 -11.356 1.00 92.12 179 LEU A C 1
ATOM 1470 O O . LEU A 1 179 ? 7.695 7.005 -11.697 1.00 92.12 179 LEU A O 1
ATOM 1474 N N . LEU A 1 180 ? 9.127 6.300 -10.109 1.00 88.12 180 LEU A N 1
ATOM 1475 C CA . LEU A 1 180 ? 8.165 6.270 -9.012 1.00 88.12 180 LEU A CA 1
ATOM 1476 C C . LEU A 1 180 ? 7.539 7.654 -8.782 1.00 88.12 180 LEU A C 1
ATOM 1478 O O . LEU A 1 180 ? 6.318 7.783 -8.843 1.00 88.12 180 LEU A O 1
ATOM 1482 N N . GLN A 1 181 ? 8.354 8.697 -8.606 1.00 84.38 181 GLN A N 1
ATOM 1483 C CA . GLN A 1 181 ? 7.887 10.073 -8.395 1.00 84.38 181 GLN A CA 1
ATOM 1484 C C . GLN A 1 181 ? 6.975 10.550 -9.531 1.00 84.38 181 GLN A C 1
ATOM 1486 O O . GLN A 1 181 ? 5.902 11.106 -9.290 1.00 84.38 181 GLN A O 1
ATOM 1491 N N . HIS A 1 182 ? 7.361 10.296 -10.783 1.00 86.25 182 HIS A N 1
ATOM 1492 C CA . HIS A 1 182 ? 6.561 10.699 -11.936 1.00 86.25 182 HIS A CA 1
ATOM 1493 C C . HIS A 1 182 ? 5.259 9.896 -12.056 1.00 86.25 182 HIS A C 1
ATOM 1495 O O . HIS A 1 182 ? 4.215 10.460 -12.398 1.00 86.25 182 HIS A O 1
ATOM 1501 N N . MET A 1 183 ? 5.284 8.597 -11.736 1.00 85.88 183 MET A N 1
ATOM 1502 C CA . MET A 1 183 ? 4.079 7.766 -11.696 1.00 85.88 183 MET A CA 1
ATOM 1503 C C . MET A 1 183 ? 3.083 8.258 -10.652 1.00 85.88 183 MET A C 1
ATOM 1505 O O . MET A 1 183 ? 1.898 8.400 -10.957 1.00 85.88 183 MET A O 1
ATOM 1509 N N . LEU A 1 184 ? 3.563 8.593 -9.458 1.00 79.38 184 LEU A N 1
ATOM 1510 C CA . LEU A 1 184 ? 2.733 9.118 -8.380 1.00 79.38 184 LEU A CA 1
ATOM 1511 C C . LEU A 1 184 ? 2.168 10.496 -8.719 1.00 79.38 184 LEU A C 1
ATOM 1513 O O . LEU A 1 184 ? 0.964 10.708 -8.598 1.00 79.38 184 LEU A O 1
ATOM 1517 N N . ALA A 1 185 ? 2.994 11.409 -9.231 1.00 81.12 185 ALA A N 1
ATOM 1518 C CA . ALA A 1 185 ? 2.560 12.764 -9.560 1.00 81.12 185 ALA A CA 1
ATOM 1519 C C . ALA A 1 185 ? 1.560 12.802 -10.728 1.00 81.12 185 ALA A C 1
ATOM 1521 O O . ALA A 1 185 ? 0.595 13.571 -10.716 1.00 81.12 185 ALA A O 1
ATOM 1522 N N . ARG A 1 186 ? 1.780 11.988 -11.769 1.00 80.00 186 ARG A N 1
ATOM 1523 C CA . ARG A 1 186 ? 1.035 12.097 -13.032 1.00 80.00 186 ARG A CA 1
ATOM 1524 C C . ARG A 1 186 ? -0.079 11.071 -13.194 1.00 80.00 186 ARG A C 1
ATOM 1526 O O . ARG A 1 186 ? -1.081 11.379 -13.842 1.00 80.00 186 ARG A O 1
ATOM 1533 N N . TYR A 1 187 ? 0.076 9.890 -12.606 1.00 79.62 187 TYR A N 1
ATOM 1534 C CA . TYR A 1 187 ? -0.861 8.772 -12.714 1.00 79.62 187 TYR A CA 1
ATOM 1535 C C . TYR A 1 187 ? -1.451 8.407 -11.354 1.00 79.62 187 TYR A C 1
ATOM 1537 O O . TYR A 1 187 ? -1.787 7.245 -11.142 1.00 79.62 187 TYR A O 1
ATOM 1545 N N . HIS A 1 188 ? -1.617 9.399 -10.467 1.00 72.81 188 HIS A N 1
ATOM 1546 C CA . HIS A 1 188 ? -2.056 9.166 -9.095 1.00 72.81 188 HIS A CA 1
ATOM 1547 C C . HIS A 1 188 ? -3.275 8.242 -9.022 1.00 72.81 188 HIS A C 1
ATOM 1549 O O . HIS A 1 188 ? -3.150 7.250 -8.350 1.00 72.81 188 HIS A O 1
ATOM 1555 N N . LEU A 1 189 ? -4.397 8.438 -9.734 1.00 73.00 189 LEU A N 1
ATOM 1556 C CA . LEU A 1 189 ? -5.550 7.516 -9.611 1.00 73.00 189 LEU A CA 1
ATOM 1557 C C . LEU A 1 189 ? -5.308 6.111 -10.201 1.00 73.00 189 LEU A C 1
ATOM 1559 O O . LEU A 1 189 ? -5.578 5.135 -9.500 1.00 73.00 189 LEU A O 1
ATOM 1563 N N . PRO A 1 190 ? -4.829 5.952 -11.456 1.00 77.19 190 PRO A N 1
ATOM 1564 C CA . PRO A 1 190 ? -4.667 4.618 -12.035 1.00 77.19 190 PRO A CA 1
ATOM 1565 C C . PRO A 1 190 ? -3.609 3.764 -11.334 1.00 77.19 190 PRO A C 1
ATOM 1567 O O . PRO A 1 190 ? -3.763 2.545 -11.284 1.00 77.19 190 PRO A O 1
ATOM 1570 N N . ILE A 1 191 ? -2.557 4.385 -10.789 1.00 74.88 191 ILE A N 1
ATOM 1571 C CA . ILE A 1 191 ? -1.448 3.646 -10.184 1.00 74.88 191 ILE A CA 1
ATOM 1572 C C . ILE A 1 191 ? -1.861 2.926 -8.886 1.00 74.88 191 ILE A C 1
ATOM 1574 O O . ILE A 1 191 ? -1.338 1.847 -8.623 1.00 74.88 191 ILE A O 1
ATOM 1578 N N . TRP A 1 192 ? -2.862 3.416 -8.133 1.00 72.06 192 TRP A N 1
ATOM 1579 C CA . TRP A 1 192 ? -3.373 2.709 -6.937 1.00 72.06 192 TRP A CA 1
ATOM 1580 C C . TRP A 1 192 ? -3.949 1.336 -7.280 1.00 72.06 192 TRP A C 1
ATOM 1582 O O . TRP A 1 192 ? -3.658 0.344 -6.615 1.00 72.06 192 TRP A O 1
ATOM 1592 N N . LYS A 1 193 ? -4.666 1.244 -8.405 1.00 80.12 193 LYS A N 1
ATOM 1593 C CA . LYS A 1 193 ? -5.190 -0.032 -8.917 1.00 80.12 193 LYS A CA 1
ATOM 1594 C C . LYS A 1 193 ? -4.091 -0.960 -9.440 1.00 80.12 193 LYS A C 1
ATOM 1596 O O . LYS A 1 193 ? -4.348 -2.133 -9.694 1.00 80.12 193 LYS A O 1
ATOM 1601 N N . ARG A 1 194 ? -2.872 -0.443 -9.612 1.00 86.56 194 ARG A N 1
ATOM 1602 C CA . ARG A 1 194 ? -1.690 -1.139 -10.132 1.00 86.56 194 ARG A CA 1
ATOM 1603 C C . ARG A 1 194 ? -0.603 -1.245 -9.059 1.00 86.56 194 ARG A C 1
ATOM 1605 O O . ARG A 1 194 ? 0.578 -1.076 -9.345 1.00 86.56 194 ARG A O 1
ATOM 1612 N N . TYR A 1 195 ? -0.999 -1.564 -7.824 1.00 83.50 195 TYR A N 1
ATOM 1613 C CA . TYR A 1 195 ? -0.106 -1.649 -6.660 1.00 83.50 195 TYR A CA 1
ATOM 1614 C C . TYR A 1 195 ? 1.157 -2.495 -6.898 1.00 83.50 195 TYR A C 1
ATOM 1616 O O . TYR A 1 195 ? 2.211 -2.169 -6.369 1.00 83.50 195 TYR A O 1
ATOM 1624 N N . ARG A 1 196 ? 1.092 -3.542 -7.731 1.00 88.62 196 ARG A N 1
ATOM 1625 C CA . ARG A 1 196 ? 2.249 -4.393 -8.057 1.00 88.62 196 ARG A CA 1
ATOM 1626 C C . ARG A 1 196 ? 3.371 -3.635 -8.761 1.00 88.62 196 ARG A C 1
ATOM 1628 O O . ARG A 1 196 ? 4.536 -3.897 -8.486 1.00 88.62 196 ARG A O 1
ATOM 1635 N N . VAL A 1 197 ? 3.026 -2.667 -9.613 1.00 91.06 197 VAL A N 1
ATOM 1636 C CA . VAL A 1 197 ? 3.994 -1.758 -10.243 1.00 91.06 197 VAL A CA 1
ATOM 1637 C C . VAL A 1 197 ? 4.684 -0.918 -9.171 1.00 91.06 197 VAL A C 1
ATOM 1639 O O . VAL A 1 197 ? 5.906 -0.827 -9.171 1.00 91.06 197 VAL A O 1
ATOM 1642 N N . LEU A 1 198 ? 3.924 -0.348 -8.229 1.00 86.50 198 LEU A N 1
ATOM 1643 C CA . LEU A 1 198 ? 4.481 0.458 -7.135 1.00 86.50 198 LEU A CA 1
ATOM 1644 C C . LEU A 1 198 ? 5.382 -0.368 -6.220 1.00 86.50 198 LEU A C 1
ATOM 1646 O O . LEU A 1 198 ? 6.539 -0.005 -6.035 1.00 86.50 198 LEU A O 1
ATOM 1650 N N . CYS A 1 199 ? 4.883 -1.491 -5.700 1.00 87.44 199 CYS A N 1
ATOM 1651 C CA . CYS A 1 199 ? 5.656 -2.406 -4.864 1.00 87.44 199 CYS A CA 1
ATOM 1652 C C . CYS A 1 199 ? 6.931 -2.853 -5.586 1.00 87.44 199 CYS A C 1
ATOM 1654 O O . CYS A 1 199 ? 8.010 -2.782 -5.013 1.00 87.44 199 CYS A O 1
ATOM 1656 N N . GLY A 1 200 ? 6.832 -3.217 -6.869 1.00 92.00 200 GLY A N 1
ATOM 1657 C CA . GLY A 1 200 ? 7.987 -3.605 -7.671 1.00 92.00 200 GLY A CA 1
ATOM 1658 C C . GLY A 1 200 ? 9.009 -2.481 -7.866 1.00 92.00 200 GLY A C 1
ATOM 1659 O O . GLY A 1 200 ? 10.206 -2.758 -7.875 1.00 92.00 200 GLY A O 1
ATOM 1660 N N . LEU A 1 201 ? 8.579 -1.220 -8.003 1.00 91.62 201 LEU A N 1
ATOM 1661 C CA . LEU A 1 201 ? 9.491 -0.070 -8.069 1.00 91.62 201 LEU A CA 1
ATOM 1662 C C . LEU A 1 201 ? 10.164 0.203 -6.725 1.00 91.62 201 LEU A C 1
ATOM 1664 O O . LEU A 1 201 ? 11.346 0.536 -6.713 1.00 91.62 201 LEU A O 1
ATOM 1668 N N . PHE A 1 202 ? 9.446 0.038 -5.612 1.00 86.81 202 PHE A N 1
ATOM 1669 C CA . PHE A 1 202 ? 10.026 0.139 -4.273 1.00 86.81 202 PHE A CA 1
ATOM 1670 C C . PHE A 1 202 ? 11.054 -0.962 -4.011 1.00 86.81 202 PHE A C 1
ATOM 1672 O O . PHE A 1 202 ? 12.149 -0.652 -3.549 1.00 86.81 202 PHE A O 1
ATOM 1679 N N . THR A 1 203 ? 10.753 -2.213 -4.376 1.00 90.50 203 THR A N 1
ATOM 1680 C CA . THR A 1 203 ? 11.720 -3.321 -4.323 1.00 90.50 203 THR A CA 1
ATOM 1681 C C . THR A 1 203 ? 12.942 -3.017 -5.184 1.00 90.50 203 THR A C 1
ATOM 1683 O O . THR A 1 203 ? 14.069 -3.133 -4.709 1.00 90.50 203 THR A O 1
ATOM 1686 N N . LEU A 1 204 ? 12.738 -2.543 -6.419 1.00 91.94 204 LEU A N 1
ATOM 1687 C CA . LEU A 1 204 ? 13.837 -2.238 -7.334 1.00 91.94 204 LEU A CA 1
ATOM 1688 C C . LEU A 1 204 ? 14.716 -1.115 -6.788 1.00 91.94 204 LEU A C 1
ATOM 1690 O O . LEU A 1 204 ? 15.940 -1.225 -6.822 1.00 91.94 204 LEU A O 1
ATOM 1694 N N . LEU A 1 205 ? 14.102 -0.051 -6.269 1.00 89.06 205 LEU A N 1
ATOM 1695 C CA . LEU A 1 205 ? 14.796 1.060 -5.629 1.00 89.06 205 LEU A CA 1
ATOM 1696 C C . LEU A 1 205 ? 15.606 0.570 -4.425 1.00 89.06 205 LEU A C 1
ATOM 1698 O O . LEU A 1 205 ? 16.810 0.804 -4.386 1.00 89.06 205 LEU A O 1
ATOM 1702 N N . GLY A 1 206 ? 14.976 -0.146 -3.490 1.00 85.00 206 GLY A N 1
ATOM 1703 C CA . GLY A 1 206 ? 15.637 -0.672 -2.297 1.00 85.00 206 GLY A CA 1
ATOM 1704 C C . GLY A 1 206 ? 16.813 -1.583 -2.642 1.00 85.00 206 GLY A C 1
ATOM 1705 O O . GLY A 1 206 ? 17.934 -1.309 -2.225 1.00 85.00 206 GLY A O 1
ATOM 1706 N N . ASN A 1 207 ? 16.607 -2.588 -3.495 1.00 87.50 207 ASN A N 1
ATOM 1707 C CA . ASN A 1 207 ? 17.667 -3.514 -3.908 1.00 87.50 207 ASN A CA 1
ATOM 1708 C C . ASN A 1 207 ? 18.823 -2.786 -4.612 1.00 87.50 207 ASN A C 1
ATOM 1710 O O . ASN A 1 207 ? 19.991 -3.046 -4.328 1.00 87.50 207 ASN A O 1
ATOM 1714 N N . SER A 1 208 ? 18.521 -1.816 -5.479 1.00 88.00 208 SER A N 1
ATOM 1715 C CA . SER A 1 208 ? 19.554 -1.019 -6.158 1.00 88.00 208 SER A CA 1
ATOM 1716 C C . SER A 1 208 ? 20.374 -0.179 -5.177 1.00 88.00 208 SER A C 1
ATOM 1718 O O . SER A 1 208 ? 21.587 -0.056 -5.333 1.00 88.00 208 SER A O 1
ATOM 1720 N N . LEU A 1 209 ? 19.733 0.379 -4.146 1.00 84.69 209 LEU A N 1
ATOM 1721 C CA . LEU A 1 209 ? 20.407 1.135 -3.089 1.00 84.69 209 LEU A CA 1
ATOM 1722 C C . LEU A 1 209 ? 21.308 0.244 -2.233 1.00 84.69 209 LEU A C 1
ATOM 1724 O O . LEU A 1 209 ? 22.443 0.628 -1.948 1.00 84.69 209 LEU A O 1
ATOM 1728 N N . VAL A 1 210 ? 20.843 -0.954 -1.873 1.00 83.38 210 VAL A N 1
ATOM 1729 C CA . VAL A 1 210 ? 21.640 -1.938 -1.124 1.00 83.38 210 VAL A CA 1
ATOM 1730 C C . VAL A 1 210 ? 22.873 -2.352 -1.920 1.00 83.38 210 VAL A C 1
ATOM 1732 O O . VAL A 1 210 ? 23.990 -2.307 -1.401 1.00 83.38 210 VAL A O 1
ATOM 1735 N N . LEU A 1 211 ? 22.700 -2.686 -3.199 1.00 82.94 211 LEU A N 1
ATOM 1736 C CA . LEU A 1 211 ? 23.809 -3.066 -4.073 1.00 82.94 211 LEU A CA 1
ATOM 1737 C C . LEU A 1 211 ? 24.795 -1.904 -4.286 1.00 82.94 211 LEU A C 1
ATOM 1739 O O . LEU A 1 211 ? 26.010 -2.114 -4.252 1.00 82.94 211 LEU A O 1
ATOM 1743 N N . ALA A 1 212 ? 24.304 -0.668 -4.428 1.00 81.88 212 ALA A N 1
ATOM 1744 C CA . ALA A 1 212 ? 25.154 0.521 -4.497 1.00 81.88 212 ALA A CA 1
ATOM 1745 C C . ALA A 1 212 ? 25.950 0.744 -3.194 1.00 81.88 212 ALA A C 1
ATOM 1747 O O . ALA A 1 212 ? 27.158 0.980 -3.250 1.00 81.88 212 ALA A O 1
ATOM 1748 N N . LYS A 1 213 ? 25.311 0.595 -2.020 1.00 79.38 213 LYS A N 1
ATOM 1749 C CA . LYS A 1 213 ? 25.942 0.693 -0.685 1.00 79.38 213 LYS A CA 1
ATOM 1750 C C . LYS A 1 213 ? 27.037 -0.362 -0.498 1.00 79.38 213 LYS A C 1
ATOM 1752 O O . LYS A 1 213 ? 28.125 -0.037 -0.027 1.00 79.38 213 LYS A O 1
ATOM 1757 N N . ARG A 1 214 ? 26.801 -1.615 -0.911 1.00 76.81 214 ARG A N 1
ATOM 1758 C CA . ARG A 1 214 ? 27.824 -2.682 -0.874 1.00 76.81 214 ARG A CA 1
ATOM 1759 C C . ARG A 1 214 ? 29.035 -2.329 -1.749 1.00 76.81 214 ARG A C 1
ATOM 1761 O O . ARG A 1 214 ? 30.176 -2.518 -1.331 1.00 76.81 214 ARG A O 1
ATOM 1768 N N . GLY A 1 215 ? 28.797 -1.758 -2.931 1.00 69.25 215 GLY A N 1
ATOM 1769 C CA . GLY A 1 215 ? 29.848 -1.337 -3.860 1.00 69.25 215 GLY A CA 1
ATOM 1770 C C . GLY A 1 215 ? 30.639 -0.088 -3.438 1.00 69.25 215 GLY A C 1
ATOM 1771 O O . GLY A 1 215 ? 31.747 0.119 -3.932 1.00 69.25 215 GLY A O 1
ATOM 1772 N N . SER A 1 216 ? 30.114 0.741 -2.528 1.00 63.69 216 SER A N 1
ATOM 1773 C CA . SER A 1 216 ? 30.723 2.014 -2.101 1.00 63.69 216 SER A CA 1
ATOM 1774 C C . SER A 1 216 ? 31.621 1.917 -0.858 1.00 63.69 216 SER A C 1
ATOM 1776 O O . SER A 1 216 ? 32.118 2.937 -0.376 1.00 63.69 216 SER A O 1
ATOM 1778 N N . SER A 1 217 ? 31.912 0.701 -0.371 1.00 54.50 217 SER A N 1
ATOM 1779 C CA . SER A 1 217 ? 32.737 0.426 0.826 1.00 54.50 217 SER A CA 1
ATOM 1780 C C . SER A 1 217 ? 34.127 1.113 0.844 1.00 54.50 217 SER A C 1
ATOM 1782 O O . SER A 1 217 ? 34.743 1.254 1.900 1.00 54.50 217 SER A O 1
ATOM 1784 N N . PHE A 1 218 ? 34.608 1.665 -0.276 1.00 50.28 218 PHE A N 1
ATOM 1785 C CA . PHE A 1 218 ? 35.770 2.555 -0.304 1.00 50.28 218 PHE A CA 1
ATOM 1786 C C . PHE A 1 218 ? 35.379 4.049 -0.316 1.00 50.28 218 PHE A C 1
ATOM 1788 O O . PHE A 1 218 ? 35.284 4.679 -1.363 1.00 50.28 218 PHE A O 1
ATOM 1795 N N . LYS A 1 219 ? 35.315 4.636 0.892 1.00 46.22 219 LYS A N 1
ATOM 1796 C CA . LYS A 1 219 ? 35.437 6.083 1.205 1.00 46.22 219 LYS A CA 1
ATOM 1797 C C . LYS A 1 219 ? 34.256 7.008 0.826 1.00 46.22 219 LYS A C 1
ATOM 1799 O O . LYS A 1 219 ? 34.431 7.865 -0.034 1.00 46.22 219 LYS A O 1
ATOM 1804 N N . LYS A 1 220 ? 33.136 6.928 1.565 1.00 49.84 220 LYS A N 1
ATOM 1805 C CA . LYS A 1 220 ? 32.256 8.040 2.048 1.00 49.84 220 LYS A CA 1
ATOM 1806 C C . LYS A 1 220 ? 30.855 7.478 2.345 1.00 49.84 220 LYS A C 1
ATOM 1808 O O . LYS A 1 220 ? 30.015 7.424 1.464 1.00 49.84 220 LYS A O 1
ATOM 1813 N N . ALA A 1 221 ? 30.620 7.001 3.568 1.00 46.88 221 ALA A N 1
ATOM 1814 C CA . ALA A 1 221 ? 29.480 6.115 3.854 1.00 46.88 221 ALA A CA 1
ATOM 1815 C C . ALA A 1 221 ? 28.300 6.694 4.682 1.00 46.88 221 ALA A C 1
ATOM 1817 O O . ALA A 1 221 ? 27.194 6.213 4.466 1.00 46.88 221 ALA A O 1
ATOM 1818 N N . PRO A 1 222 ? 28.430 7.698 5.581 1.00 43.81 222 PRO A N 1
ATOM 1819 C CA . PRO A 1 222 ? 27.269 8.099 6.398 1.00 43.81 222 PRO A CA 1
ATOM 1820 C C . PRO A 1 222 ? 26.327 9.122 5.739 1.00 43.81 222 PRO A C 1
ATOM 1822 O O . PRO A 1 222 ? 25.113 9.006 5.869 1.00 43.81 222 PRO A O 1
ATOM 1825 N N . GLU A 1 223 ? 26.858 10.123 5.025 1.00 48.41 223 GLU A N 1
ATOM 1826 C CA . GLU A 1 223 ? 26.046 11.242 4.501 1.00 48.41 223 GLU A CA 1
ATOM 1827 C C . GLU A 1 223 ? 25.173 10.850 3.295 1.00 48.41 223 GLU A C 1
ATOM 1829 O O . GLU A 1 223 ? 24.089 11.399 3.118 1.00 48.41 223 GLU A O 1
ATOM 1834 N N . GLU A 1 224 ? 25.594 9.871 2.487 1.00 49.69 224 GLU A N 1
ATOM 1835 C CA . GLU A 1 224 ? 24.820 9.419 1.321 1.00 49.69 224 GLU A CA 1
ATOM 1836 C C . GLU A 1 224 ? 23.668 8.476 1.711 1.00 49.69 224 GLU A C 1
ATOM 1838 O O . GLU A 1 224 ? 22.596 8.561 1.118 1.00 49.69 224 GLU A O 1
ATOM 1843 N N . ALA A 1 225 ? 23.830 7.656 2.761 1.00 44.91 225 ALA A N 1
ATOM 1844 C CA . ALA A 1 225 ? 22.784 6.767 3.285 1.00 44.91 225 ALA A CA 1
ATOM 1845 C C . ALA A 1 225 ? 21.514 7.530 3.715 1.00 44.91 225 ALA A C 1
ATOM 1847 O O . ALA A 1 225 ? 20.401 7.123 3.378 1.00 44.91 225 ALA A O 1
ATOM 1848 N N . GLY A 1 226 ? 21.685 8.680 4.380 1.00 54.06 226 GLY A N 1
ATOM 1849 C CA . GLY A 1 226 ? 20.576 9.552 4.778 1.00 54.06 226 GLY A CA 1
ATOM 1850 C C . GLY A 1 226 ? 19.830 10.164 3.589 1.00 54.06 226 GLY A C 1
ATOM 1851 O O . GLY A 1 226 ? 18.608 10.250 3.617 1.00 54.06 226 GLY A O 1
ATOM 1852 N N . ILE A 1 227 ? 20.533 10.503 2.502 1.00 60.16 227 ILE A N 1
ATOM 1853 C CA . ILE A 1 227 ? 19.917 11.034 1.273 1.00 60.16 227 ILE A CA 1
ATOM 1854 C C . ILE A 1 227 ? 19.028 9.977 0.604 1.00 60.16 227 ILE A C 1
ATOM 1856 O O . ILE A 1 227 ? 18.007 10.319 0.009 1.00 60.16 227 ILE A O 1
ATOM 1860 N N . TYR A 1 228 ? 19.398 8.697 0.683 1.00 59.34 228 TYR A N 1
ATOM 1861 C CA . TYR A 1 228 ? 18.608 7.613 0.101 1.00 59.34 228 TYR A CA 1
ATOM 1862 C C . TYR A 1 228 ? 17.319 7.349 0.879 1.00 59.34 228 TYR A C 1
ATOM 1864 O O . TYR A 1 228 ? 16.267 7.198 0.259 1.00 59.34 228 TYR A O 1
ATOM 1872 N N . ILE A 1 229 ? 17.389 7.370 2.213 1.00 58.62 229 ILE A N 1
ATOM 1873 C CA . ILE A 1 229 ? 16.218 7.260 3.090 1.00 58.62 229 ILE A CA 1
ATOM 1874 C C . ILE A 1 229 ? 15.315 8.489 2.930 1.00 58.62 229 ILE A C 1
ATOM 1876 O O . ILE A 1 229 ? 14.116 8.328 2.745 1.00 58.62 229 ILE A O 1
ATOM 1880 N N . GLU A 1 230 ? 15.866 9.705 2.895 1.00 65.56 230 GLU A N 1
ATOM 1881 C CA . GLU A 1 230 ? 15.079 10.927 2.667 1.00 65.56 230 GLU A CA 1
ATOM 1882 C C . GLU A 1 230 ? 14.397 10.932 1.298 1.00 65.56 230 GLU A C 1
ATOM 1884 O O . GLU A 1 230 ? 13.223 11.255 1.192 1.00 65.56 230 GLU A O 1
ATOM 1889 N N . ARG A 1 231 ? 15.069 10.486 0.233 1.00 63.16 231 ARG A N 1
ATOM 1890 C CA . ARG A 1 231 ? 14.443 10.371 -1.096 1.00 63.16 231 ARG A CA 1
ATOM 1891 C C . ARG A 1 231 ? 13.340 9.320 -1.149 1.00 63.16 231 ARG A C 1
ATOM 1893 O O . ARG A 1 231 ? 12.351 9.496 -1.862 1.00 63.16 231 ARG A O 1
ATOM 1900 N N . PHE A 1 232 ? 13.521 8.224 -0.418 1.00 63.28 232 PHE A N 1
ATOM 1901 C CA . PHE A 1 232 ? 12.491 7.212 -0.233 1.00 63.28 232 PHE A CA 1
ATOM 1902 C C . PHE A 1 232 ? 11.291 7.831 0.503 1.00 63.28 232 PHE A C 1
ATOM 1904 O O . PHE A 1 232 ? 10.177 7.796 -0.020 1.00 63.28 232 PHE A O 1
ATOM 1911 N N . LYS A 1 233 ? 11.532 8.531 1.619 1.00 65.44 233 LYS A N 1
ATOM 1912 C CA . LYS A 1 233 ? 10.534 9.283 2.400 1.00 65.44 233 LYS A CA 1
ATOM 1913 C C . LYS A 1 233 ? 9.818 10.370 1.599 1.00 65.44 233 LYS A C 1
ATOM 1915 O O . LYS A 1 233 ? 8.603 10.483 1.685 1.00 65.44 233 LYS A O 1
ATOM 1920 N N . GLU A 1 234 ? 10.516 11.140 0.770 1.00 64.38 234 GLU A N 1
ATOM 1921 C CA . GLU A 1 234 ? 9.928 12.161 -0.109 1.00 64.38 234 GLU A CA 1
ATOM 1922 C C . GLU A 1 234 ? 8.945 11.546 -1.110 1.00 64.38 234 GLU A C 1
ATOM 1924 O O . GLU A 1 234 ? 7.863 12.096 -1.340 1.00 64.38 234 GLU A O 1
ATOM 1929 N N . ALA A 1 235 ? 9.289 10.383 -1.683 1.00 61.84 235 ALA A N 1
ATOM 1930 C CA . ALA A 1 235 ? 8.357 9.645 -2.526 1.00 61.84 235 ALA A CA 1
ATOM 1931 C C . ALA A 1 235 ? 7.106 9.279 -1.718 1.00 61.84 235 ALA A C 1
ATOM 1933 O O . ALA A 1 235 ? 6.002 9.517 -2.200 1.00 61.84 235 ALA A O 1
ATOM 1934 N N . PHE A 1 236 ? 7.282 8.814 -0.479 1.00 62.25 236 PHE A N 1
ATOM 1935 C CA . PHE A 1 236 ? 6.241 8.446 0.486 1.00 62.25 236 PHE A CA 1
ATOM 1936 C C . PHE A 1 236 ? 5.333 9.602 0.954 1.00 62.25 236 PHE A C 1
ATOM 1938 O O . PHE A 1 236 ? 4.114 9.453 1.012 1.00 62.25 236 PHE A O 1
ATOM 1945 N N . ILE A 1 237 ? 5.878 10.788 1.214 1.00 61.78 237 ILE A N 1
ATOM 1946 C CA . ILE A 1 237 ? 5.107 11.963 1.658 1.00 61.78 237 ILE A CA 1
ATOM 1947 C C . ILE A 1 237 ? 4.183 12.477 0.539 1.00 61.78 237 ILE A C 1
ATOM 1949 O O . ILE A 1 237 ? 3.126 13.055 0.800 1.00 61.78 237 ILE A O 1
ATOM 1953 N N . SER A 1 238 ? 4.516 12.205 -0.727 1.00 56.59 238 SER A N 1
ATOM 1954 C CA . SER A 1 238 ? 3.653 12.557 -1.860 1.00 56.59 238 SER A CA 1
ATOM 1955 C C . SER A 1 238 ? 2.345 11.731 -1.949 1.00 56.59 238 SER A C 1
ATOM 1957 O O . SER A 1 238 ? 1.459 12.075 -2.735 1.00 56.59 238 SER A O 1
ATOM 1959 N N . PHE A 1 239 ? 2.158 10.693 -1.114 1.00 59.78 239 PHE A N 1
ATOM 1960 C CA . PHE A 1 239 ? 1.032 9.737 -1.146 1.00 59.78 239 PHE A CA 1
ATOM 1961 C C . PHE A 1 239 ? -0.265 10.176 -0.421 1.00 59.78 239 PHE A C 1
ATOM 1963 O O . PHE A 1 239 ? -1.009 9.347 0.104 1.00 59.78 239 PHE A O 1
ATOM 1970 N N . HIS A 1 240 ? -0.641 11.455 -0.425 1.00 53.56 240 HIS A N 1
ATOM 1971 C CA . HIS A 1 240 ? -1.758 11.944 0.410 1.00 53.56 240 HIS A CA 1
ATOM 1972 C C . HIS A 1 240 ? -3.202 11.546 -0.008 1.00 53.56 240 HIS A C 1
ATOM 1974 O O . HIS A 1 240 ? -4.175 12.061 0.542 1.00 53.56 240 HIS A O 1
ATOM 1980 N N . GLY A 1 241 ? -3.389 10.636 -0.968 1.00 53.41 241 GLY A N 1
ATOM 1981 C CA . GLY A 1 241 ? -4.667 10.488 -1.680 1.00 53.41 241 GLY A CA 1
ATOM 1982 C C . GLY A 1 241 ? -5.662 9.447 -1.155 1.00 53.41 241 GLY A C 1
ATOM 1983 O O . GLY A 1 241 ? -6.857 9.735 -1.098 1.00 53.41 241 GLY A O 1
ATOM 1984 N N . SER A 1 242 ? -5.224 8.232 -0.804 1.00 56.50 242 SER A N 1
ATOM 1985 C CA . SER A 1 242 ? -6.143 7.084 -0.705 1.00 56.50 242 SER A CA 1
ATOM 1986 C C . SER A 1 242 ? -5.885 6.179 0.500 1.00 56.50 242 SER A C 1
ATOM 1988 O O . SER A 1 242 ? -4.751 5.922 0.892 1.00 56.50 242 SER A O 1
ATOM 1990 N N . LEU A 1 243 ? -6.975 5.676 1.081 1.00 58.38 243 LEU A N 1
ATOM 1991 C CA . LEU A 1 243 ? -6.975 4.706 2.175 1.00 58.38 243 LEU A CA 1
ATOM 1992 C C . LEU A 1 243 ? -7.333 3.296 1.659 1.00 58.38 243 LEU A C 1
ATOM 1994 O O . LEU A 1 243 ? -8.043 2.531 2.311 1.00 58.38 243 LEU A O 1
ATOM 1998 N N . GLU A 1 244 ? -6.895 2.952 0.446 1.00 68.62 244 GLU A N 1
ATOM 1999 C CA . GLU A 1 244 ? -7.111 1.614 -0.104 1.00 68.62 244 GLU A CA 1
ATOM 2000 C C . GLU A 1 244 ? -6.322 0.573 0.707 1.00 68.62 244 GLU A C 1
ATOM 2002 O O . GLU A 1 244 ? -5.101 0.477 0.626 1.00 68.62 244 GLU A O 1
ATOM 2007 N N . LYS A 1 245 ? -7.033 -0.245 1.490 1.00 69.81 245 LYS A N 1
ATOM 2008 C CA . LYS A 1 245 ? -6.459 -1.278 2.377 1.00 69.81 245 LYS A CA 1
ATOM 2009 C C . LYS A 1 245 ? -5.440 -2.208 1.707 1.00 69.81 245 LYS A C 1
ATOM 2011 O O . LYS A 1 245 ? -4.445 -2.594 2.321 1.00 69.81 245 LYS A O 1
ATOM 2016 N N . GLN A 1 246 ? -5.691 -2.570 0.446 1.00 71.50 246 GLN A N 1
ATOM 2017 C CA . GLN A 1 246 ? -4.818 -3.456 -0.322 1.00 71.50 246 GLN A CA 1
ATOM 2018 C C . GLN A 1 246 ? -3.485 -2.772 -0.609 1.00 71.50 246 GLN A C 1
ATOM 2020 O O . GLN A 1 246 ? -2.450 -3.417 -0.525 1.00 71.50 246 GLN A O 1
ATOM 2025 N N . PHE A 1 247 ? -3.490 -1.469 -0.884 1.00 75.31 247 PHE A N 1
ATOM 2026 C CA . PHE A 1 247 ? -2.272 -0.720 -1.153 1.00 75.31 247 PHE A CA 1
ATOM 2027 C C . PHE A 1 247 ? -1.315 -0.755 0.047 1.00 75.31 247 PHE A C 1
ATOM 2029 O O . PHE A 1 247 ? -0.197 -1.245 -0.085 1.00 75.31 247 PHE A O 1
ATOM 2036 N N . TRP A 1 248 ? -1.783 -0.337 1.226 1.00 79.94 248 TRP A N 1
ATOM 2037 C CA . TRP A 1 248 ? -0.965 -0.297 2.444 1.00 79.94 248 TRP A CA 1
ATOM 2038 C C . TRP A 1 248 ? -0.472 -1.685 2.863 1.00 79.94 248 TRP A C 1
ATOM 2040 O O . TRP A 1 248 ? 0.692 -1.851 3.218 1.00 79.94 248 TRP A O 1
ATOM 2050 N N . SER A 1 249 ? -1.332 -2.702 2.740 1.00 83.19 249 SER A N 1
ATOM 2051 C CA . SER A 1 249 ? -0.947 -4.084 3.047 1.00 83.19 249 SER A CA 1
ATOM 2052 C C . SER A 1 249 ? 0.136 -4.597 2.097 1.00 83.19 249 SER A C 1
ATOM 2054 O O . SER A 1 249 ? 1.099 -5.205 2.543 1.00 83.19 249 SER A O 1
ATOM 2056 N N . ASN A 1 250 ? 0.014 -4.332 0.794 1.00 81.38 250 ASN A N 1
ATOM 2057 C CA . ASN A 1 250 ? 1.007 -4.766 -0.191 1.00 81.38 250 ASN A CA 1
ATOM 2058 C C . ASN A 1 250 ? 2.338 -4.019 -0.058 1.00 81.38 250 ASN A C 1
ATOM 2060 O O . ASN A 1 250 ? 3.380 -4.572 -0.399 1.00 81.38 250 ASN A O 1
ATOM 2064 N N . LEU A 1 251 ? 2.312 -2.782 0.436 1.00 81.06 251 LEU A N 1
ATOM 2065 C CA . LEU A 1 251 ? 3.517 -1.995 0.652 1.00 81.06 251 LEU A CA 1
ATOM 2066 C C . LEU A 1 251 ? 4.330 -2.506 1.843 1.00 81.06 251 LEU A C 1
ATOM 2068 O O . LEU A 1 251 ? 5.542 -2.631 1.728 1.00 81.06 251 LEU A O 1
ATOM 2072 N N . LEU A 1 252 ? 3.664 -2.901 2.931 1.00 84.31 252 LEU A N 1
ATOM 2073 C CA . LEU A 1 252 ? 4.308 -3.568 4.072 1.00 84.31 252 LEU A CA 1
ATOM 2074 C C . LEU A 1 252 ? 4.787 -4.991 3.750 1.00 84.31 252 LEU A C 1
ATOM 2076 O O . LEU A 1 252 ? 5.665 -5.514 4.422 1.00 84.31 252 LEU A O 1
ATOM 2080 N N . LEU A 1 253 ? 4.245 -5.621 2.704 1.00 84.31 253 LEU A N 1
ATOM 2081 C CA . LEU A 1 253 ? 4.735 -6.910 2.207 1.00 84.31 253 LEU A CA 1
ATOM 2082 C C . LEU A 1 253 ? 5.988 -6.789 1.327 1.00 84.31 253 LEU A C 1
ATOM 2084 O O . LEU A 1 253 ? 6.546 -7.820 0.938 1.00 84.31 253 LEU A O 1
ATOM 2088 N N . VAL A 1 254 ? 6.425 -5.571 0.982 1.00 83.69 254 VAL A N 1
ATOM 2089 C CA . VAL A 1 254 ? 7.694 -5.370 0.278 1.00 83.69 254 VAL A CA 1
ATOM 2090 C C . VAL A 1 254 ? 8.822 -5.833 1.192 1.00 83.69 254 VAL A C 1
ATOM 2092 O O . VAL A 1 254 ? 8.953 -5.369 2.321 1.00 83.69 254 VAL A O 1
ATOM 2095 N N . LYS A 1 255 ? 9.629 -6.766 0.684 1.00 84.44 255 LYS A N 1
ATOM 2096 C CA . LYS A 1 255 ? 10.809 -7.282 1.373 1.00 84.44 255 LYS A CA 1
ATOM 2097 C C . LYS A 1 255 ? 12.054 -6.670 0.762 1.00 84.44 255 LYS A C 1
ATOM 2099 O O . LYS A 1 255 ? 12.295 -6.845 -0.433 1.00 84.44 255 LYS A O 1
ATOM 2104 N N . LEU A 1 256 ? 12.816 -5.969 1.585 1.00 81.75 256 LEU A N 1
ATOM 2105 C CA . LEU A 1 256 ? 14.127 -5.435 1.258 1.00 81.75 256 LEU A CA 1
ATOM 2106 C C . LEU A 1 256 ? 15.206 -6.301 1.917 1.00 81.75 256 LEU A C 1
ATOM 2108 O O . LEU A 1 256 ? 14.990 -6.879 2.980 1.00 81.75 256 LEU A O 1
ATOM 2112 N N . GLU A 1 257 ? 16.373 -6.405 1.281 1.00 79.56 257 GLU A N 1
ATOM 2113 C CA . GLU A 1 257 ? 17.496 -7.181 1.831 1.00 79.56 257 GLU A CA 1
ATOM 2114 C C . GLU A 1 257 ? 18.203 -6.498 3.013 1.00 79.56 257 GLU A C 1
ATOM 2116 O O . GLU A 1 257 ? 18.876 -7.167 3.793 1.00 79.56 257 GLU A O 1
ATOM 2121 N N . ASP A 1 258 ? 18.103 -5.173 3.127 1.00 80.88 258 ASP A N 1
ATOM 2122 C CA . ASP A 1 258 ? 18.756 -4.385 4.176 1.00 80.88 258 ASP A CA 1
ATOM 2123 C C . ASP A 1 258 ? 17.760 -4.084 5.301 1.00 80.88 258 ASP A C 1
ATOM 2125 O O . ASP A 1 258 ? 16.700 -3.496 5.072 1.00 80.88 258 ASP A O 1
ATOM 2129 N N . GLU A 1 259 ? 18.106 -4.516 6.516 1.00 83.06 259 GLU A N 1
ATOM 2130 C CA . GLU A 1 259 ? 17.250 -4.397 7.700 1.00 83.06 259 GLU A CA 1
ATOM 2131 C C . GLU A 1 259 ? 16.970 -2.935 8.078 1.00 83.06 259 GLU A C 1
ATOM 2133 O O . GLU A 1 259 ? 15.866 -2.631 8.525 1.00 83.06 259 GLU A O 1
ATOM 2138 N N . GLU A 1 260 ? 17.920 -2.014 7.867 1.00 80.50 260 GLU A N 1
ATOM 2139 C CA . GLU A 1 260 ? 17.737 -0.588 8.180 1.00 80.50 260 GLU A CA 1
ATOM 2140 C C . GLU A 1 260 ? 16.710 0.045 7.229 1.00 80.50 260 GLU A C 1
ATOM 2142 O O . GLU A 1 260 ? 15.828 0.792 7.661 1.00 80.50 260 GLU A O 1
ATOM 2147 N N . LEU A 1 261 ? 16.792 -0.280 5.933 1.00 76.56 261 LEU A N 1
ATOM 2148 C CA . LEU A 1 261 ? 15.821 0.165 4.932 1.00 76.56 261 LEU A CA 1
ATOM 2149 C C . LEU A 1 261 ? 14.447 -0.475 5.139 1.00 76.56 261 LEU A C 1
ATOM 2151 O O . LEU A 1 261 ? 13.439 0.216 4.989 1.00 76.56 261 LEU A O 1
ATOM 2155 N N . GLN A 1 262 ? 14.395 -1.760 5.502 1.00 84.25 262 GLN A N 1
ATOM 2156 C CA . GLN A 1 262 ? 13.141 -2.442 5.826 1.00 84.25 262 GLN A CA 1
ATOM 2157 C C . GLN A 1 262 ? 12.455 -1.777 7.029 1.00 84.25 262 GLN A C 1
ATOM 2159 O O . GLN A 1 262 ? 11.275 -1.445 6.951 1.00 84.25 262 GLN A O 1
ATOM 2164 N N . GLN A 1 263 ? 13.201 -1.507 8.106 1.00 84.81 263 GLN A N 1
ATOM 2165 C CA . GLN A 1 263 ? 12.672 -0.828 9.293 1.00 84.81 263 GLN A CA 1
ATOM 2166 C C . GLN A 1 263 ? 12.210 0.601 8.991 1.00 84.81 263 GLN A C 1
ATOM 2168 O O . GLN A 1 263 ? 11.156 1.011 9.476 1.00 84.81 263 GLN A O 1
ATOM 2173 N N . CYS A 1 264 ? 12.957 1.357 8.174 1.00 79.44 264 CYS A N 1
ATOM 2174 C CA . CYS A 1 264 ? 12.517 2.684 7.734 1.00 79.44 264 CYS A CA 1
ATOM 2175 C C . CYS A 1 264 ? 11.205 2.598 6.952 1.00 79.44 264 CYS A C 1
ATOM 2177 O O . CYS A 1 264 ? 10.260 3.305 7.286 1.00 79.44 264 CYS A O 1
ATOM 2179 N N . LEU A 1 265 ? 11.118 1.696 5.967 1.00 79.88 265 LEU A N 1
ATOM 2180 C CA . LEU A 1 265 ? 9.905 1.487 5.180 1.00 79.88 265 LEU A CA 1
ATOM 2181 C C . LEU A 1 265 ? 8.702 1.167 6.078 1.00 79.88 265 LEU A C 1
ATOM 2183 O O . LEU A 1 265 ? 7.664 1.811 5.953 1.00 79.88 265 LEU A O 1
ATOM 2187 N N . GLU A 1 266 ? 8.830 0.200 6.985 1.00 85.31 266 GLU A N 1
ATOM 2188 C CA . GLU A 1 266 ? 7.742 -0.202 7.883 1.00 85.31 266 GLU A CA 1
ATOM 2189 C C . GLU A 1 266 ? 7.311 0.940 8.811 1.00 85.31 266 GLU A C 1
ATOM 2191 O O . GLU A 1 266 ? 6.113 1.207 8.952 1.00 85.31 266 GLU A O 1
ATOM 2196 N N . SER A 1 267 ? 8.278 1.649 9.401 1.00 84.94 267 SER A N 1
ATOM 2197 C CA . SER A 1 267 ? 8.020 2.778 10.296 1.00 84.94 267 SER A CA 1
ATOM 2198 C C . SER A 1 267 ? 7.339 3.939 9.571 1.00 84.94 267 SER A C 1
ATOM 2200 O O . SER A 1 267 ? 6.325 4.443 10.051 1.00 84.94 267 SER A O 1
ATOM 2202 N N . ASP A 1 268 ? 7.853 4.346 8.409 1.00 79.69 268 ASP A N 1
ATOM 2203 C CA . ASP A 1 268 ? 7.323 5.480 7.647 1.00 79.69 268 ASP A CA 1
ATOM 2204 C C . ASP A 1 268 ? 5.933 5.165 7.076 1.00 79.69 268 ASP A C 1
ATOM 2206 O O . ASP A 1 268 ? 5.031 6.005 7.108 1.00 79.69 268 ASP A O 1
ATOM 2210 N N . VAL A 1 269 ? 5.725 3.935 6.585 1.00 81.69 269 VAL A N 1
ATOM 2211 C CA . VAL A 1 269 ? 4.408 3.472 6.128 1.00 81.69 269 VAL A CA 1
ATOM 2212 C C . VAL A 1 269 ? 3.398 3.536 7.267 1.00 81.69 269 VAL A C 1
ATOM 2214 O O . VAL A 1 269 ? 2.276 4.006 7.062 1.00 81.69 269 VAL A O 1
ATOM 2217 N N . LYS A 1 270 ? 3.786 3.084 8.463 1.00 84.62 270 LYS A N 1
ATOM 2218 C CA . LYS A 1 270 ? 2.927 3.111 9.645 1.00 84.62 270 LYS A CA 1
ATOM 2219 C C . LYS A 1 270 ? 2.599 4.539 10.073 1.00 84.62 270 LYS A C 1
ATOM 2221 O O . LYS A 1 270 ? 1.427 4.844 10.273 1.00 84.62 270 LYS A O 1
ATOM 2226 N N . GLU A 1 271 ? 3.596 5.416 10.156 1.00 85.19 271 GLU A N 1
ATOM 2227 C CA . GLU A 1 271 ? 3.404 6.824 10.519 1.00 85.19 271 GLU A CA 1
ATOM 2228 C C . GLU A 1 271 ? 2.455 7.529 9.539 1.00 85.19 271 GLU A C 1
ATOM 2230 O O . GLU A 1 271 ? 1.485 8.168 9.950 1.00 85.19 271 GLU A O 1
ATOM 2235 N N . LEU A 1 272 ? 2.663 7.354 8.231 1.00 79.00 272 LEU A N 1
ATOM 2236 C CA . LEU A 1 272 ? 1.797 7.945 7.208 1.00 79.00 272 LEU A CA 1
ATOM 2237 C C . LEU A 1 272 ? 0.381 7.376 7.239 1.00 79.00 272 LEU A C 1
ATOM 2239 O O . LEU A 1 272 ? -0.588 8.121 7.058 1.00 79.00 272 LEU A O 1
ATOM 2243 N N . LEU A 1 273 ? 0.245 6.072 7.483 1.00 83.44 273 LEU A N 1
ATOM 2244 C CA . LEU A 1 273 ? -1.053 5.438 7.659 1.00 83.44 273 LEU A CA 1
ATOM 2245 C C . LEU A 1 273 ? -1.780 6.016 8.880 1.00 83.44 273 LEU A C 1
ATOM 2247 O O . LEU A 1 273 ? -2.953 6.366 8.767 1.00 83.44 273 LEU A O 1
ATOM 2251 N N . GLU A 1 274 ? -1.100 6.175 10.016 1.00 86.19 274 GLU A N 1
ATOM 2252 C CA . GLU A 1 274 ? -1.664 6.777 11.229 1.00 86.19 274 GLU A CA 1
ATOM 2253 C C . GLU A 1 274 ? -2.089 8.236 11.003 1.00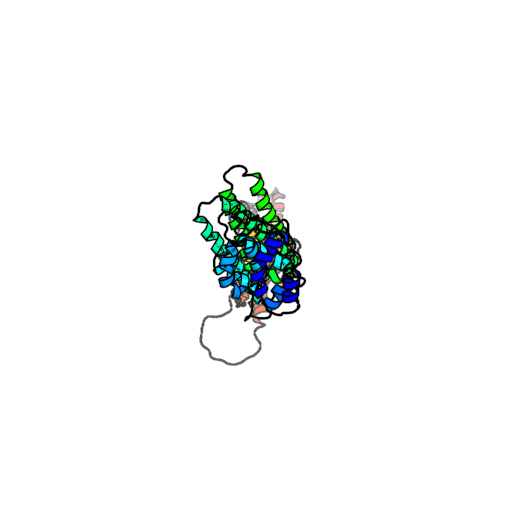 86.19 274 GLU A C 1
ATOM 2255 O O . GLU A 1 274 ? -3.222 8.598 11.337 1.00 86.19 274 GLU A O 1
ATOM 2260 N N . ILE A 1 275 ? -1.240 9.054 10.364 1.00 84.00 275 ILE A N 1
ATOM 2261 C CA . ILE A 1 275 ? -1.574 10.434 9.970 1.00 84.00 275 ILE A CA 1
ATOM 2262 C C . ILE A 1 275 ? -2.823 10.437 9.090 1.00 84.00 275 ILE A C 1
ATOM 2264 O O . ILE A 1 275 ? -3.742 11.229 9.308 1.00 84.00 275 ILE A O 1
ATOM 2268 N N . ARG A 1 276 ? -2.884 9.547 8.094 1.00 79.69 276 ARG A N 1
ATOM 2269 C CA . ARG A 1 276 ? -4.004 9.498 7.156 1.00 79.69 276 ARG A CA 1
ATOM 2270 C C . ARG A 1 276 ? -5.294 9.065 7.833 1.00 79.69 276 ARG A C 1
ATOM 2272 O O . ARG A 1 276 ? -6.325 9.677 7.573 1.00 79.69 276 ARG A O 1
ATOM 2279 N N . ILE A 1 277 ? -5.251 8.051 8.694 1.00 84.50 277 ILE A N 1
ATOM 2280 C CA . ILE A 1 277 ? -6.420 7.621 9.465 1.00 84.50 277 ILE A CA 1
ATOM 2281 C C . ILE A 1 277 ? -6.906 8.766 10.367 1.00 84.50 277 ILE A C 1
ATOM 2283 O O . ILE A 1 277 ? -8.108 9.003 10.443 1.00 84.50 277 ILE A O 1
ATOM 2287 N N . GLY A 1 278 ? -5.992 9.530 10.975 1.00 83.69 278 GLY A N 1
ATOM 2288 C CA . GLY A 1 278 ? -6.330 10.696 11.797 1.00 83.69 278 GLY A CA 1
ATOM 2289 C C . GLY A 1 278 ? -6.993 11.857 11.041 1.00 83.69 278 GLY A C 1
ATOM 2290 O O . GLY A 1 278 ? -7.626 12.703 11.664 1.00 83.69 278 GLY A O 1
ATOM 2291 N N . GLN A 1 279 ? -6.885 11.908 9.709 1.00 83.62 279 GLN A N 1
ATOM 2292 C CA . GLN A 1 279 ? -7.563 12.908 8.868 1.00 83.62 279 GLN A CA 1
ATOM 2293 C C . GLN A 1 279 ? -8.996 12.514 8.484 1.00 83.62 279 GLN A C 1
ATOM 2295 O O . GLN A 1 279 ? -9.691 13.291 7.828 1.00 83.62 279 GLN A O 1
ATOM 2300 N N . ILE A 1 280 ? -9.416 11.293 8.808 1.00 81.62 280 ILE A N 1
ATOM 2301 C CA . ILE A 1 280 ? -10.697 10.733 8.389 1.00 81.62 280 ILE A CA 1
ATOM 2302 C C . ILE A 1 280 ? -11.710 10.864 9.523 1.00 81.62 280 ILE A C 1
ATOM 2304 O O . ILE A 1 280 ? -11.362 10.814 10.700 1.00 81.62 280 ILE A O 1
ATOM 2308 N N . ASP A 1 281 ? -12.982 11.035 9.160 1.00 82.69 281 ASP A N 1
ATOM 2309 C CA . ASP A 1 281 ? -14.071 11.105 10.127 1.00 82.69 281 ASP A CA 1
ATOM 2310 C C . ASP A 1 281 ? -14.138 9.842 11.004 1.00 82.69 281 ASP A C 1
ATOM 2312 O O . ASP A 1 281 ? -14.067 8.713 10.508 1.00 82.69 281 ASP A O 1
ATOM 2316 N N . HIS A 1 282 ? -14.328 10.041 12.311 1.00 82.88 282 HIS A N 1
ATOM 2317 C CA . HIS A 1 282 ? -14.382 8.973 13.308 1.00 82.88 282 HIS A CA 1
ATOM 2318 C C . HIS A 1 282 ? -15.389 7.868 12.949 1.00 82.88 282 HIS A C 1
ATOM 2320 O O . HIS A 1 282 ? -15.094 6.691 13.162 1.00 82.88 282 HIS A O 1
ATOM 2326 N N . ARG A 1 283 ? -16.552 8.205 12.367 1.00 78.56 283 ARG A N 1
ATOM 2327 C CA . ARG A 1 283 ? -17.556 7.203 11.969 1.00 78.56 283 ARG A CA 1
ATOM 2328 C C . ARG A 1 283 ? -17.065 6.356 10.807 1.00 78.56 283 ARG A C 1
ATOM 2330 O O . ARG A 1 283 ? -17.239 5.142 10.832 1.00 78.56 283 ARG A O 1
ATOM 2337 N N . TYR A 1 284 ? -16.412 6.978 9.831 1.00 79.62 284 TYR A N 1
ATOM 2338 C CA . TYR A 1 284 ? -15.865 6.259 8.685 1.00 79.62 284 TYR A CA 1
ATOM 2339 C C . TYR A 1 284 ? -14.719 5.325 9.093 1.00 79.62 284 TYR A C 1
ATOM 2341 O O . TYR A 1 284 ? -14.621 4.220 8.569 1.00 79.62 284 TYR A O 1
ATOM 2349 N N . VAL A 1 285 ? -13.875 5.714 10.058 1.00 83.31 285 VAL A N 1
ATOM 2350 C CA . VAL A 1 285 ? -12.824 4.826 10.596 1.00 83.31 285 VAL A CA 1
ATOM 2351 C C . VAL A 1 285 ? -13.435 3.579 11.243 1.00 83.31 285 VAL A C 1
ATOM 2353 O O . VAL A 1 285 ? -12.957 2.468 11.008 1.00 83.31 285 VAL A O 1
ATOM 2356 N N . ILE A 1 286 ? -14.511 3.749 12.018 1.00 79.56 286 ILE A N 1
ATOM 2357 C CA . ILE A 1 286 ? -15.239 2.635 12.642 1.00 79.56 286 ILE A CA 1
ATOM 2358 C C . ILE A 1 286 ? -15.864 1.736 11.568 1.00 79.56 286 ILE A C 1
ATOM 2360 O O . ILE A 1 286 ? -15.646 0.528 11.589 1.00 79.56 286 ILE A O 1
ATOM 2364 N N . GLU A 1 287 ? -16.592 2.308 10.604 1.00 77.62 287 GLU A N 1
ATOM 2365 C CA . GLU A 1 287 ? -17.218 1.560 9.504 1.00 77.62 287 GLU A CA 1
ATOM 2366 C C . GLU A 1 287 ? -16.182 0.772 8.693 1.00 77.62 287 GLU A C 1
ATOM 2368 O O . GLU A 1 287 ? -16.357 -0.416 8.410 1.00 77.62 287 GLU A O 1
ATOM 2373 N N . LEU A 1 288 ? -15.061 1.411 8.363 1.00 76.44 288 LEU A N 1
ATOM 2374 C CA . LEU A 1 288 ? -13.980 0.776 7.632 1.00 76.44 288 LEU A CA 1
ATOM 2375 C C . LEU A 1 288 ? -13.385 -0.398 8.409 1.00 76.44 288 LEU A C 1
ATOM 2377 O O . LEU A 1 288 ? -13.190 -1.462 7.831 1.00 76.44 288 LEU A O 1
ATOM 2381 N N . PHE A 1 289 ? -13.097 -0.225 9.701 1.00 80.00 289 PHE A N 1
ATOM 2382 C CA . PHE A 1 289 ? -12.560 -1.304 10.527 1.00 80.00 289 PHE A CA 1
ATOM 2383 C C . PHE A 1 289 ? -13.550 -2.472 10.651 1.00 80.00 289 PHE A C 1
ATOM 2385 O O . PHE A 1 289 ? -13.156 -3.633 10.553 1.00 80.00 289 PHE A O 1
ATOM 2392 N N . CYS A 1 290 ? -14.844 -2.180 10.793 1.00 74.06 290 CYS A N 1
ATOM 2393 C CA . CYS A 1 290 ? -15.901 -3.188 10.897 1.00 74.06 290 CYS A CA 1
ATOM 2394 C C . CYS A 1 290 ? -16.163 -3.944 9.581 1.00 74.06 290 CYS A C 1
ATOM 2396 O O . CYS A 1 290 ? -16.598 -5.094 9.611 1.00 74.06 290 CYS A O 1
ATOM 2398 N N . THR A 1 291 ? -15.882 -3.329 8.430 1.00 72.19 291 THR A N 1
ATOM 2399 C CA . THR A 1 291 ? -16.001 -3.952 7.096 1.00 72.19 291 THR A CA 1
ATOM 2400 C C . THR A 1 291 ? -14.695 -4.592 6.611 1.00 72.19 291 THR A C 1
ATOM 2402 O O . THR A 1 291 ? -14.630 -5.156 5.511 1.00 72.19 291 THR A O 1
ATOM 2405 N N . LEU A 1 292 ? -13.627 -4.509 7.408 1.00 71.88 292 LEU A N 1
ATOM 2406 C CA . LEU A 1 292 ? -12.311 -5.000 7.037 1.00 71.88 292 LEU A CA 1
ATOM 2407 C C . LEU A 1 292 ? -12.170 -6.502 7.294 1.00 71.88 292 LEU A C 1
ATOM 2409 O O . LEU A 1 292 ? -12.2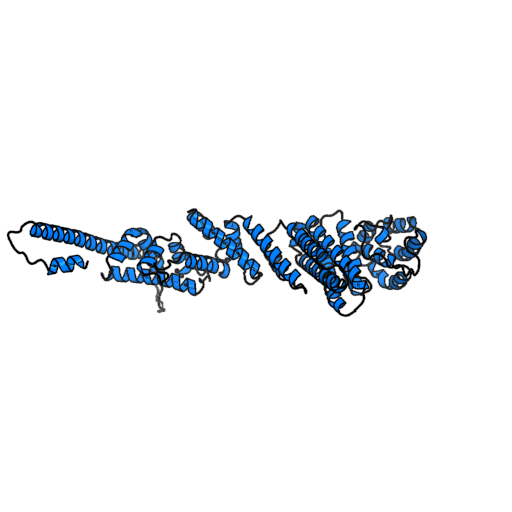65 -6.968 8.428 1.00 71.88 292 LEU A O 1
ATOM 2413 N N . ASP A 1 293 ? -11.800 -7.240 6.246 1.00 72.81 293 ASP A N 1
ATOM 2414 C CA . ASP A 1 293 ? -11.297 -8.602 6.401 1.00 72.81 293 ASP A CA 1
ATOM 2415 C C . ASP A 1 293 ? -9.846 -8.592 6.880 1.00 72.81 293 ASP A C 1
ATOM 2417 O O . ASP A 1 293 ? -8.901 -8.507 6.086 1.00 72.81 293 ASP A O 1
ATOM 2421 N N . LEU A 1 294 ? -9.687 -8.698 8.200 1.00 72.69 294 LEU A N 1
ATOM 2422 C CA . LEU A 1 294 ? -8.395 -8.750 8.881 1.00 72.69 294 LEU A CA 1
ATOM 2423 C C . LEU A 1 294 ? -7.532 -9.944 8.445 1.00 72.69 294 LEU A C 1
ATOM 2425 O O . LEU A 1 294 ? -6.322 -9.886 8.617 1.00 72.69 294 LEU A O 1
ATOM 2429 N N . ARG A 1 295 ? -8.102 -11.001 7.845 1.00 73.88 295 ARG A N 1
ATOM 2430 C CA . ARG A 1 295 ? -7.319 -12.143 7.328 1.00 73.88 295 ARG A CA 1
ATOM 2431 C C . ARG A 1 295 ? -6.575 -11.799 6.041 1.00 73.88 295 ARG A C 1
ATOM 2433 O O . ARG A 1 295 ? -5.598 -12.456 5.700 1.00 73.88 295 ARG A O 1
ATOM 2440 N N . THR A 1 296 ? -7.067 -10.803 5.309 1.00 75.69 296 THR A N 1
ATOM 2441 C CA . THR A 1 296 ? -6.502 -10.364 4.022 1.00 75.69 296 THR A CA 1
ATOM 2442 C C . THR A 1 296 ? -5.600 -9.139 4.151 1.00 75.69 296 THR A C 1
ATOM 2444 O O . THR A 1 296 ? -4.975 -8.728 3.176 1.00 75.69 296 THR A O 1
ATOM 2447 N N . CYS A 1 297 ? -5.561 -8.534 5.336 1.00 78.00 297 CYS A N 1
ATOM 2448 C CA . CYS A 1 297 ? -4.856 -7.294 5.609 1.00 78.00 297 CYS A CA 1
ATOM 2449 C C . CYS A 1 297 ? -3.534 -7.582 6.329 1.00 78.00 297 CYS A C 1
ATOM 2451 O O . CYS A 1 297 ? -3.448 -8.531 7.106 1.00 78.00 297 CYS A O 1
ATOM 2453 N N . HIS A 1 298 ? -2.507 -6.763 6.087 1.00 85.44 298 HIS A N 1
ATOM 2454 C CA . HIS A 1 298 ? -1.280 -6.838 6.880 1.00 85.44 298 HIS A CA 1
ATOM 2455 C C . HIS A 1 298 ? -1.587 -6.538 8.354 1.00 85.44 298 HIS A C 1
ATOM 2457 O O . HIS A 1 298 ? -2.396 -5.652 8.644 1.00 85.44 298 HIS A O 1
ATOM 2463 N N . GLN A 1 299 ? -0.927 -7.248 9.274 1.00 85.81 299 GLN A N 1
ATOM 2464 C CA . GLN A 1 299 ? -1.197 -7.159 10.711 1.00 85.81 299 GLN A CA 1
ATOM 2465 C C . GLN A 1 299 ? -1.100 -5.712 11.219 1.00 85.81 299 GLN A C 1
ATOM 2467 O O . GLN A 1 299 ? -2.040 -5.230 11.844 1.00 85.81 299 GLN A O 1
ATOM 2472 N N . ASP A 1 300 ? -0.043 -4.982 10.847 1.00 85.56 300 ASP A N 1
ATOM 2473 C CA . ASP A 1 300 ? 0.134 -3.584 11.270 1.00 85.56 300 ASP A CA 1
ATOM 2474 C C . ASP A 1 300 ? -0.957 -2.641 10.759 1.00 85.56 300 ASP A C 1
ATOM 2476 O O . ASP A 1 300 ? -1.356 -1.723 11.470 1.00 85.56 300 ASP A O 1
ATOM 2480 N N . VAL A 1 301 ? -1.485 -2.864 9.549 1.00 85.25 301 VAL A N 1
ATOM 2481 C CA . VAL A 1 301 ? -2.606 -2.062 9.025 1.00 85.25 301 VAL A CA 1
ATOM 2482 C C . VAL A 1 301 ? -3.858 -2.343 9.846 1.00 85.25 301 VAL A C 1
ATOM 2484 O O . VAL A 1 301 ? -4.568 -1.411 10.231 1.00 85.25 301 VAL A O 1
ATOM 2487 N N . GLY A 1 302 ? -4.104 -3.620 10.149 1.00 83.75 302 GLY A N 1
ATOM 2488 C CA . GLY A 1 302 ? -5.178 -4.042 11.041 1.00 83.75 302 GLY A CA 1
ATOM 2489 C C . GLY A 1 302 ? -5.058 -3.411 12.428 1.00 83.75 302 GLY A C 1
ATOM 2490 O O . GLY A 1 302 ? -6.049 -2.902 12.946 1.00 83.75 302 GLY A O 1
ATOM 2491 N N . ASP A 1 303 ? -3.854 -3.376 12.999 1.00 86.69 303 ASP A N 1
ATOM 2492 C CA . ASP A 1 303 ? -3.599 -2.816 14.327 1.00 86.69 303 ASP A CA 1
ATOM 2493 C C . ASP A 1 303 ? -3.704 -1.283 14.352 1.00 86.69 303 ASP A C 1
ATOM 2495 O O . ASP A 1 303 ? -4.283 -0.729 15.291 1.00 86.69 303 ASP A O 1
ATOM 2499 N N . CYS A 1 304 ? -3.245 -0.588 13.305 1.00 87.44 304 CYS A N 1
ATOM 2500 C CA . CYS A 1 304 ? -3.430 0.860 13.159 1.00 87.44 304 CYS A CA 1
ATOM 2501 C C . CYS A 1 304 ? -4.915 1.226 13.075 1.00 87.44 304 CYS A C 1
ATOM 2503 O O . CYS A 1 304 ? -5.386 2.106 13.799 1.00 87.44 304 CYS A O 1
ATOM 2505 N N . LEU A 1 305 ? -5.674 0.518 12.231 1.00 86.06 305 LEU A N 1
ATOM 2506 C CA . LEU A 1 305 ? -7.114 0.733 12.083 1.00 86.06 305 LEU A CA 1
ATOM 2507 C C . LEU A 1 305 ? -7.881 0.360 13.352 1.00 86.06 305 LEU A C 1
ATOM 2509 O O . LEU A 1 305 ? -8.787 1.092 13.737 1.00 86.06 305 LEU A O 1
ATOM 2513 N N . MET A 1 306 ? -7.496 -0.717 14.038 1.00 85.44 306 MET A N 1
ATOM 2514 C CA . MET A 1 306 ? -8.084 -1.105 15.321 1.00 85.44 306 MET A CA 1
ATOM 2515 C C . MET A 1 306 ? -7.843 -0.033 16.387 1.00 85.44 306 MET A C 1
ATOM 2517 O O . MET A 1 306 ? -8.781 0.387 17.060 1.00 85.44 306 MET A O 1
ATOM 2521 N N . SER A 1 307 ? -6.599 0.432 16.528 1.00 87.75 307 SER A N 1
ATOM 2522 C CA . SER A 1 307 ? -6.220 1.489 17.473 1.00 87.75 307 SER A CA 1
ATOM 2523 C C . SER A 1 307 ? -6.994 2.780 17.201 1.00 87.75 307 SER A C 1
ATOM 2525 O O . SER A 1 307 ? -7.535 3.395 18.123 1.00 87.75 307 SER A O 1
ATOM 2527 N N . ALA A 1 308 ? -7.115 3.170 15.932 1.00 88.19 308 ALA A N 1
ATOM 2528 C CA . ALA A 1 308 ? -7.856 4.358 15.540 1.00 88.19 308 ALA A CA 1
ATOM 2529 C C . ALA A 1 308 ? -9.371 4.211 15.725 1.00 88.19 308 ALA A C 1
ATOM 2531 O O . ALA A 1 308 ? -9.995 5.115 16.274 1.00 88.19 308 ALA A O 1
ATOM 2532 N N . ALA A 1 309 ? -9.960 3.075 15.340 1.00 85.94 309 ALA A N 1
ATOM 2533 C CA . ALA A 1 309 ? -11.374 2.788 15.573 1.00 85.94 309 ALA A CA 1
ATOM 2534 C C . ALA A 1 309 ? -11.689 2.790 17.073 1.00 85.94 309 ALA A C 1
ATOM 2536 O O . ALA A 1 309 ? -12.695 3.347 17.498 1.00 85.94 309 ALA A O 1
ATOM 2537 N N . PHE A 1 310 ? -10.794 2.251 17.899 1.00 84.00 310 PHE A N 1
ATOM 2538 C CA . PHE A 1 310 ? -10.950 2.281 19.346 1.00 84.00 310 PHE A CA 1
ATOM 2539 C C . PHE A 1 310 ? -10.910 3.701 19.917 1.00 84.00 310 PHE A C 1
ATOM 2541 O O . PHE A 1 310 ? -11.778 4.068 20.707 1.00 84.00 310 PHE A O 1
ATOM 2548 N N . LYS A 1 311 ? -9.940 4.522 19.495 1.00 86.25 311 LYS A N 1
ATOM 2549 C CA . LYS A 1 311 ? -9.873 5.946 19.868 1.00 86.25 311 LYS A CA 1
A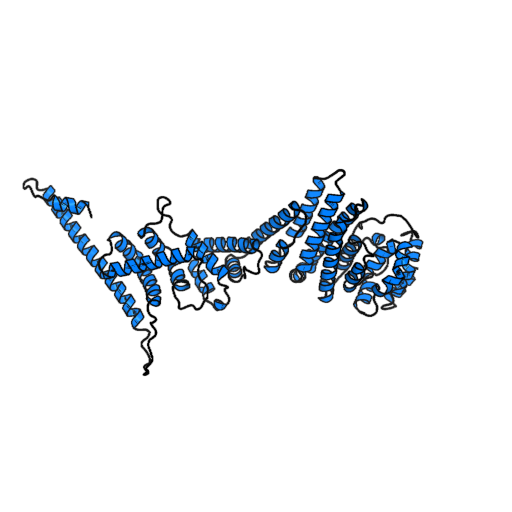TOM 2550 C C . LYS A 1 311 ? -11.124 6.702 19.412 1.00 86.25 311 LYS A C 1
ATOM 2552 O O . LYS A 1 311 ? -11.655 7.503 20.175 1.00 86.25 311 LYS A O 1
ATOM 2557 N N . ALA A 1 312 ? -11.615 6.406 18.210 1.00 85.38 312 ALA A N 1
ATOM 2558 C CA . ALA A 1 312 ? -12.829 6.989 17.656 1.00 85.38 312 ALA A CA 1
ATOM 2559 C C . ALA A 1 312 ? -14.061 6.654 18.504 1.00 85.38 312 ALA A C 1
ATOM 2561 O O . ALA A 1 312 ? -14.833 7.547 18.845 1.00 85.38 312 ALA A O 1
ATOM 2562 N N . VAL A 1 313 ? -14.226 5.390 18.906 1.00 78.12 313 VAL A N 1
ATOM 2563 C CA . VAL A 1 313 ? -15.343 5.012 19.778 1.00 78.12 313 VAL A CA 1
ATOM 2564 C C . VAL A 1 313 ? -15.195 5.615 21.176 1.00 78.12 313 VAL A C 1
ATOM 2566 O O . VAL A 1 313 ? -16.169 6.140 21.704 1.00 78.12 313 VAL A O 1
ATOM 2569 N N . ASP A 1 314 ? -13.994 5.612 21.763 1.00 79.19 314 ASP A N 1
ATOM 2570 C CA . ASP A 1 314 ? -13.736 6.239 23.070 1.00 79.19 314 ASP A CA 1
ATOM 2571 C C . ASP A 1 314 ? -14.095 7.735 23.068 1.00 79.19 314 ASP A C 1
ATOM 2573 O O . ASP A 1 314 ? -14.657 8.237 24.040 1.00 79.19 314 ASP A O 1
ATOM 2577 N N . HIS A 1 315 ? -13.822 8.437 21.965 1.00 80.38 315 HIS A N 1
ATOM 2578 C CA . HIS A 1 315 ? -14.224 9.830 21.770 1.00 80.38 315 HIS A CA 1
ATOM 2579 C C . HIS A 1 315 ? -15.752 9.980 21.726 1.00 80.38 315 HIS A C 1
ATOM 2581 O O . HIS A 1 315 ? -16.321 10.776 22.470 1.00 80.38 315 HIS A O 1
ATOM 2587 N N . LEU A 1 316 ? -16.435 9.161 20.918 1.00 73.81 316 LEU A N 1
ATOM 2588 C CA . LEU A 1 316 ? -17.896 9.206 20.771 1.00 73.81 316 LEU A CA 1
ATOM 2589 C C . LEU A 1 316 ? -18.650 8.828 22.057 1.00 73.81 316 LEU A C 1
ATOM 2591 O O . LEU A 1 316 ? -19.737 9.350 22.309 1.00 73.81 316 LEU A O 1
ATOM 2595 N N . LEU A 1 317 ? -18.084 7.937 22.878 1.00 70.38 317 LEU A N 1
ATOM 2596 C CA . LEU A 1 317 ? -18.635 7.570 24.185 1.00 70.38 317 LEU A CA 1
ATOM 2597 C C . LEU A 1 317 ? -18.543 8.727 25.193 1.00 70.38 317 LEU A C 1
ATOM 2599 O O . LEU A 1 317 ? -19.464 8.912 25.990 1.00 70.38 317 LEU A O 1
ATOM 2603 N N . LYS A 1 318 ? -17.456 9.510 25.155 1.00 70.56 318 LYS A N 1
ATOM 2604 C CA . LYS A 1 318 ? -17.230 10.657 26.053 1.00 70.56 318 LYS A CA 1
ATOM 2605 C C . LYS A 1 318 ? -18.109 11.862 25.723 1.00 70.56 318 LYS A C 1
ATOM 2607 O O . LYS A 1 318 ? -18.507 12.574 26.636 1.00 70.56 318 LYS A O 1
ATOM 2612 N N . GLU A 1 319 ? -18.444 12.073 24.453 1.00 62.03 319 GLU A N 1
ATOM 2613 C CA . GLU A 1 319 ? -19.267 13.208 24.004 1.00 62.03 319 GLU A CA 1
ATOM 2614 C C . GLU A 1 319 ? -20.790 12.971 24.119 1.00 62.03 319 GLU A C 1
ATOM 2616 O O . GLU A 1 319 ? -21.579 13.700 23.532 1.00 62.03 319 GLU A O 1
ATOM 2621 N N . GLU A 1 320 ? -21.234 11.941 24.849 1.00 56.00 320 GLU A N 1
ATOM 2622 C CA . GLU A 1 320 ? -22.653 11.563 25.019 1.00 56.00 320 GLU A CA 1
ATOM 2623 C C . GLU A 1 320 ? -23.441 11.289 23.714 1.00 56.00 320 GLU A C 1
ATOM 2625 O O . GLU A 1 320 ? -24.658 11.102 23.737 1.00 56.00 320 GLU A O 1
ATOM 2630 N N . HIS A 1 321 ? -22.764 11.138 22.574 1.00 54.03 321 HIS A N 1
ATOM 2631 C CA . HIS A 1 321 ? -23.370 10.880 21.263 1.00 54.03 321 HIS A CA 1
ATOM 2632 C C . HIS A 1 321 ? -23.635 9.389 20.967 1.00 54.03 321 HIS A C 1
ATOM 2634 O O . HIS A 1 321 ? -23.785 8.999 19.808 1.00 54.03 321 HIS A O 1
ATOM 2640 N N . ILE A 1 322 ? -23.762 8.538 21.990 1.00 50.97 322 ILE A N 1
ATOM 2641 C CA . ILE A 1 322 ? -23.994 7.083 21.841 1.00 50.97 322 ILE A CA 1
ATOM 2642 C C . ILE A 1 322 ? -25.283 6.791 21.059 1.00 50.97 322 ILE A C 1
ATOM 2644 O O . ILE A 1 322 ? -25.316 5.894 20.218 1.00 50.97 322 ILE A O 1
ATOM 2648 N N . ALA A 1 323 ? -26.323 7.608 21.255 1.00 44.81 323 ALA A N 1
ATOM 2649 C CA . ALA A 1 323 ? -27.584 7.490 20.520 1.00 44.81 323 ALA A CA 1
ATOM 2650 C C . ALA A 1 323 ? -27.432 7.721 19.002 1.00 44.81 323 ALA A C 1
ATOM 2652 O O . ALA A 1 323 ? -28.318 7.348 18.243 1.00 44.81 323 ALA A O 1
ATOM 2653 N N . THR A 1 324 ? -26.316 8.298 18.535 1.00 50.34 324 THR A N 1
ATOM 2654 C CA . THR A 1 324 ? -26.028 8.445 17.097 1.00 50.34 324 THR A CA 1
ATOM 2655 C C . THR A 1 324 ? -25.271 7.267 16.484 1.00 50.34 324 THR A C 1
ATOM 2657 O O . THR A 1 324 ? -25.209 7.176 15.260 1.00 50.34 324 THR A O 1
ATOM 2660 N N . LEU A 1 325 ? -24.735 6.353 17.301 1.00 51.31 325 LEU A N 1
ATOM 2661 C CA . LEU A 1 325 ? -24.144 5.099 16.825 1.00 51.31 325 LEU A CA 1
ATOM 2662 C C . LEU A 1 325 ? -25.242 4.071 16.500 1.00 51.31 325 LEU A C 1
ATOM 2664 O O . LEU A 1 325 ? -25.178 3.434 15.454 1.00 51.31 325 LEU A O 1
ATOM 2668 N N . SER A 1 326 ? -26.290 3.981 17.329 1.00 44.22 326 SER A N 1
ATOM 2669 C CA . SER A 1 326 ? -27.409 3.028 17.170 1.00 44.22 326 SER A CA 1
ATOM 2670 C C . SER A 1 326 ? -28.080 3.053 15.778 1.00 44.22 326 SER A C 1
ATOM 2672 O O . SER A 1 326 ? -28.078 2.011 15.125 1.00 44.22 326 SER A O 1
ATOM 2674 N N . PRO A 1 327 ? -28.509 4.195 15.202 1.00 45.59 327 PRO A N 1
ATOM 2675 C CA . PRO A 1 327 ? -29.151 4.185 13.881 1.00 45.59 327 PRO A CA 1
ATOM 2676 C C . PRO A 1 327 ? -28.188 3.878 12.715 1.00 45.59 327 PRO A C 1
ATOM 2678 O O . PRO A 1 327 ? -28.620 3.396 11.666 1.00 45.59 327 PRO A O 1
ATOM 2681 N N . GLY A 1 328 ? -26.881 4.126 12.882 1.00 45.19 328 GLY A N 1
ATOM 2682 C CA . GLY A 1 328 ? -25.848 3.748 11.904 1.00 45.19 328 GLY A CA 1
ATOM 2683 C C . GLY A 1 328 ? -25.466 2.262 11.959 1.00 45.19 328 GLY A C 1
ATOM 2684 O O . GLY A 1 328 ? -25.038 1.701 10.955 1.00 45.19 328 GLY A O 1
ATOM 2685 N N . LEU A 1 329 ? -25.665 1.625 13.116 1.00 48.75 329 LEU A N 1
ATOM 2686 C CA . LEU A 1 329 ? -25.502 0.186 13.347 1.00 48.75 329 LEU A CA 1
ATOM 2687 C C . LEU A 1 329 ? -26.754 -0.626 12.963 1.00 48.75 329 LEU A C 1
ATOM 2689 O O . LEU A 1 329 ? -26.638 -1.810 12.666 1.00 48.75 329 LEU A O 1
ATOM 2693 N N . GLU A 1 330 ? -27.935 -0.002 12.938 1.00 42.72 330 GLU A N 1
ATOM 2694 C CA . GLU A 1 330 ? -29.229 -0.681 12.753 1.00 42.72 330 GLU A CA 1
ATOM 2695 C C . GLU A 1 330 ? -29.706 -0.807 11.292 1.00 42.72 330 GLU A C 1
ATOM 2697 O O . GLU A 1 330 ? -30.639 -1.564 11.021 1.00 42.72 330 GLU A O 1
ATOM 2702 N N . SER A 1 331 ? -29.095 -0.127 10.313 1.00 40.47 331 SER A N 1
ATOM 2703 C CA . SER A 1 331 ? -29.617 -0.135 8.935 1.00 40.47 331 SER A CA 1
ATOM 2704 C C . SER A 1 331 ? -28.815 -1.012 7.957 1.00 40.47 331 SER A C 1
ATOM 2706 O O . SER A 1 331 ? -27.751 -0.674 7.449 1.00 40.47 331 SER A O 1
ATOM 2708 N N . ALA A 1 332 ? -29.410 -2.167 7.650 1.00 34.97 332 ALA A N 1
ATOM 2709 C CA . ALA A 1 332 ? -29.305 -2.924 6.395 1.00 34.97 332 ALA A CA 1
ATOM 2710 C C . ALA A 1 332 ? -27.985 -3.627 6.001 1.00 34.97 332 ALA A C 1
ATOM 2712 O O . ALA A 1 332 ? -28.031 -4.439 5.076 1.00 34.97 332 ALA A O 1
ATOM 2713 N N . ASN A 1 333 ? -26.856 -3.431 6.694 1.00 43.50 333 ASN A N 1
ATOM 2714 C CA . ASN A 1 333 ? -25.586 -4.093 6.331 1.00 43.50 333 ASN A CA 1
ATOM 2715 C C . ASN A 1 333 ? -25.044 -5.146 7.320 1.00 43.50 333 ASN A C 1
ATOM 2717 O O . ASN A 1 333 ? -23.964 -5.692 7.100 1.00 43.50 333 ASN A O 1
ATOM 2721 N N . LEU A 1 334 ? -25.805 -5.499 8.362 1.00 44.97 334 LEU A N 1
ATOM 2722 C CA . LEU A 1 334 ? -25.382 -6.407 9.444 1.00 44.97 334 LEU A CA 1
ATOM 2723 C C . LEU A 1 334 ? -24.929 -7.813 9.001 1.00 44.97 334 LEU A C 1
ATOM 2725 O O . LEU A 1 334 ? -24.124 -8.428 9.690 1.00 44.97 334 LEU A O 1
ATOM 2729 N N . ALA A 1 335 ? -25.393 -8.327 7.857 1.00 43.34 335 ALA A N 1
ATOM 2730 C CA . ALA A 1 335 ? -24.986 -9.650 7.365 1.00 43.34 335 ALA A CA 1
ATOM 2731 C C . ALA A 1 335 ? -23.547 -9.686 6.799 1.00 43.34 335 ALA A C 1
ATOM 2733 O O . ALA A 1 335 ? -22.991 -10.766 6.598 1.00 43.34 335 ALA A O 1
ATOM 2734 N N . HIS A 1 336 ? -22.934 -8.522 6.556 1.00 44.25 336 HIS A N 1
ATOM 2735 C CA . HIS A 1 336 ? -21.627 -8.387 5.891 1.00 44.25 336 HIS A CA 1
ATOM 2736 C C . HIS A 1 336 ? -20.525 -7.927 6.847 1.00 44.25 336 HIS A C 1
ATOM 2738 O O . HIS A 1 336 ? -19.363 -7.820 6.452 1.00 44.25 336 HIS A O 1
ATOM 2744 N N . TRP A 1 337 ? -20.883 -7.647 8.100 1.00 50.12 337 TRP A N 1
ATOM 2745 C CA . TRP A 1 337 ? -19.961 -7.248 9.152 1.00 50.12 337 TRP A CA 1
ATOM 2746 C C . TRP A 1 337 ? -19.241 -8.511 9.606 1.00 50.12 337 TRP A C 1
ATOM 2748 O O . TRP A 1 337 ? -19.737 -9.267 10.438 1.00 50.12 337 TRP A O 1
ATOM 2758 N N . GLN A 1 338 ? -18.101 -8.808 8.981 1.00 50.47 338 GLN A N 1
ATOM 2759 C CA . GLN A 1 338 ? -17.297 -9.953 9.378 1.00 50.47 338 GLN A CA 1
ATOM 2760 C C . GLN A 1 338 ? -17.008 -9.858 10.880 1.00 50.47 338 GLN A C 1
ATOM 2762 O O . GLN A 1 338 ? -16.402 -8.902 11.368 1.00 50.47 338 GLN A O 1
ATOM 2767 N N . ALA A 1 339 ? -17.450 -10.887 11.599 1.00 54.31 339 ALA A N 1
ATOM 2768 C CA . ALA A 1 339 ? -17.437 -11.009 13.050 1.00 54.31 339 ALA A CA 1
ATOM 2769 C C . ALA A 1 339 ? -16.113 -10.619 13.739 1.00 54.31 339 ALA A C 1
ATOM 2771 O O . ALA A 1 339 ? -16.126 -10.252 14.906 1.00 54.31 339 ALA A O 1
ATOM 2772 N N . SER A 1 340 ? -14.958 -10.653 13.065 1.00 61.78 340 SER A N 1
ATOM 2773 C CA . SER A 1 340 ? -13.668 -10.396 13.715 1.00 61.78 340 SER A CA 1
ATOM 2774 C C . SER A 1 340 ? -13.418 -8.937 14.108 1.00 61.78 340 SER A C 1
ATOM 2776 O O . SER A 1 340 ? -12.834 -8.707 15.163 1.00 61.78 340 SER A O 1
ATOM 2778 N N . GLY A 1 341 ? -13.802 -7.953 13.285 1.00 67.88 341 GLY A N 1
ATOM 2779 C CA . GLY A 1 341 ? -13.494 -6.539 13.566 1.00 67.88 341 GLY A CA 1
ATOM 2780 C C . GLY A 1 341 ? -14.378 -5.986 14.683 1.00 67.88 341 GLY A C 1
ATOM 2781 O O . GLY A 1 341 ? -13.898 -5.495 15.704 1.00 67.88 341 GLY A O 1
ATOM 2782 N N . VAL A 1 342 ? -15.686 -6.174 14.525 1.00 71.88 342 VAL A N 1
ATOM 2783 C CA . VAL A 1 342 ? -16.715 -5.714 15.464 1.00 71.88 342 VAL A CA 1
ATOM 2784 C C . VAL A 1 342 ? -16.553 -6.391 16.823 1.00 71.88 342 VAL A C 1
ATOM 2786 O O . VAL A 1 342 ? -16.422 -5.701 17.831 1.00 71.88 342 VAL A O 1
ATOM 2789 N N . SER A 1 343 ? -16.461 -7.725 16.876 1.00 72.62 343 SER A N 1
ATOM 2790 C CA . SER A 1 343 ? -16.297 -8.433 18.150 1.00 72.62 343 SER A CA 1
ATOM 2791 C C . SER A 1 343 ? -15.014 -8.039 18.883 1.00 72.62 343 SER A C 1
ATOM 2793 O O . SER A 1 343 ? -15.030 -7.935 20.107 1.00 72.62 343 SER A O 1
ATOM 2795 N N . ARG A 1 344 ? -13.907 -7.770 18.170 1.00 76.38 344 ARG A N 1
ATOM 2796 C CA . ARG A 1 344 ? -12.674 -7.256 18.797 1.00 76.38 344 ARG A CA 1
ATOM 2797 C C . ARG A 1 344 ? -12.878 -5.856 19.369 1.00 76.38 344 ARG A C 1
ATOM 2799 O O . ARG A 1 344 ? -12.458 -5.615 20.496 1.00 76.38 344 ARG A O 1
ATOM 2806 N N . LEU A 1 345 ? -13.535 -4.956 18.635 1.00 77.81 345 LEU A N 1
ATOM 2807 C CA . LEU A 1 345 ? -13.795 -3.588 19.093 1.00 77.81 345 LEU A CA 1
ATOM 2808 C C . LEU A 1 345 ? -14.669 -3.571 20.354 1.00 77.81 345 LEU A C 1
ATOM 2810 O O . LEU A 1 345 ? -14.300 -2.952 21.351 1.00 77.81 345 LEU A O 1
ATOM 2814 N N . PHE A 1 346 ? -15.785 -4.302 20.334 1.00 77.94 346 PHE A N 1
ATOM 2815 C CA . PHE A 1 346 ? -16.672 -4.446 21.490 1.00 77.94 346 PHE A CA 1
ATOM 2816 C C . PHE A 1 346 ? -15.976 -5.182 22.645 1.00 77.94 346 PHE A C 1
ATOM 2818 O O . PHE A 1 346 ? -16.067 -4.757 23.792 1.00 77.94 346 PHE A O 1
ATOM 2825 N N . GLY A 1 347 ? -15.187 -6.223 22.370 1.00 81.62 347 GLY A N 1
ATOM 2826 C CA . GLY A 1 347 ? -14.411 -6.914 23.402 1.00 81.62 347 GLY A CA 1
ATOM 2827 C C . GLY A 1 347 ? -13.402 -6.005 24.110 1.00 81.62 347 GLY A C 1
ATOM 2828 O O . GLY A 1 347 ? -13.301 -6.036 25.338 1.00 81.62 347 GLY A O 1
ATOM 2829 N N . LEU A 1 348 ? -12.693 -5.158 23.354 1.00 82.56 348 LEU A N 1
ATOM 2830 C CA . LEU A 1 348 ? -11.757 -4.168 23.896 1.00 82.56 348 LEU A CA 1
ATOM 2831 C C . LEU A 1 348 ? -12.468 -3.078 24.698 1.00 82.56 348 LEU A C 1
ATOM 2833 O O . LEU A 1 348 ? -11.970 -2.671 25.746 1.00 82.56 348 LEU A O 1
ATOM 2837 N N . MET A 1 349 ? -13.626 -2.611 24.228 1.00 82.56 349 MET A N 1
ATOM 2838 C CA . MET A 1 349 ? -14.432 -1.643 24.969 1.00 82.56 349 MET A CA 1
ATOM 2839 C C . MET A 1 349 ? -14.899 -2.215 26.300 1.00 82.56 349 MET A C 1
ATOM 2841 O O . MET A 1 349 ? -14.679 -1.590 27.333 1.00 82.56 349 MET A O 1
ATOM 2845 N N . LEU A 1 350 ? -15.491 -3.411 26.279 1.00 84.81 350 LEU A N 1
ATOM 2846 C CA . LEU A 1 350 ? -15.954 -4.080 27.486 1.00 84.81 350 LEU A CA 1
ATOM 2847 C C . LEU A 1 350 ? -14.811 -4.244 28.488 1.00 84.81 350 LEU A C 1
ATOM 2849 O O . LEU A 1 350 ? -14.969 -3.865 29.638 1.00 84.81 350 LEU A O 1
ATOM 2853 N N . LYS A 1 351 ? -13.635 -4.706 28.039 1.00 86.81 351 LYS A N 1
ATOM 2854 C CA . LYS A 1 351 ? -12.447 -4.841 28.896 1.00 86.81 351 LYS A CA 1
ATOM 2855 C C . LYS A 1 351 ? -11.966 -3.506 29.474 1.00 86.81 351 LYS A C 1
ATOM 2857 O O . LYS A 1 351 ? -11.642 -3.456 30.651 1.00 86.81 351 LYS A O 1
ATOM 2862 N N . LYS A 1 352 ? -11.907 -2.434 28.673 1.00 84.81 352 LYS A N 1
ATOM 2863 C CA . LYS A 1 352 ? -11.400 -1.124 29.127 1.00 84.81 352 LYS A CA 1
ATOM 2864 C C . LYS A 1 352 ? -12.313 -0.453 30.149 1.00 84.81 352 LYS A C 1
ATOM 2866 O O . LYS A 1 352 ? -11.815 0.242 31.026 1.00 84.81 352 LYS A O 1
ATOM 2871 N N . TYR A 1 353 ? -13.627 -0.584 29.985 1.00 85.06 353 TYR A N 1
ATOM 2872 C CA . TYR A 1 353 ? -14.593 0.066 30.871 1.00 85.06 353 TYR A CA 1
ATOM 2873 C C . TYR A 1 353 ? -15.064 -0.832 32.015 1.00 85.06 353 TYR A C 1
ATOM 2875 O O . TYR A 1 353 ? -15.780 -0.340 32.886 1.00 85.06 353 TYR A O 1
ATOM 2883 N N . TRP A 1 354 ? -14.663 -2.107 32.038 1.00 89.25 354 TRP A N 1
ATOM 2884 C CA . TRP A 1 354 ? -14.970 -3.009 33.142 1.00 89.25 354 TRP A CA 1
ATOM 2885 C C . TRP A 1 354 ? -14.416 -2.452 34.462 1.00 89.25 354 TRP A C 1
ATOM 2887 O O . TRP A 1 354 ? -13.300 -1.930 34.476 1.00 89.25 354 TRP A O 1
ATOM 2897 N N . PRO A 1 355 ? -15.165 -2.534 35.574 1.00 87.38 355 PRO A N 1
ATOM 2898 C CA . PRO A 1 355 ? -14.701 -2.001 36.843 1.00 87.38 355 PRO A CA 1
ATOM 2899 C C . PRO A 1 355 ? -13.476 -2.771 37.344 1.00 87.38 355 PRO A C 1
ATOM 2901 O O . PRO A 1 355 ? -13.473 -4.001 37.400 1.00 87.38 355 PRO A O 1
ATOM 2904 N N . GLU A 1 356 ? -12.457 -2.030 37.765 1.00 83.62 356 GLU A N 1
ATOM 2905 C CA . GLU A 1 356 ? -11.372 -2.550 38.594 1.00 83.62 356 GLU A CA 1
ATOM 2906 C C . GLU A 1 356 ? -11.799 -2.442 40.065 1.00 83.62 356 GLU A C 1
ATOM 2908 O O . GLU A 1 356 ? -12.412 -1.447 40.464 1.00 83.62 356 GLU A O 1
ATOM 2913 N N . GLY A 1 357 ? -11.525 -3.465 40.880 1.00 76.56 357 GLY A N 1
ATOM 2914 C CA . GLY A 1 357 ? -11.835 -3.410 42.308 1.00 76.56 357 GLY A CA 1
ATOM 2915 C C . GLY A 1 357 ? -11.022 -2.320 43.007 1.00 76.56 357 GLY A C 1
ATOM 2916 O O . GLY A 1 357 ? -9.900 -2.011 42.602 1.00 76.56 357 GLY A O 1
ATOM 2917 N N . SER A 1 358 ? -11.563 -1.766 44.093 1.00 65.88 358 SER A N 1
ATOM 2918 C CA . SER A 1 358 ? -11.032 -0.587 44.798 1.00 65.88 358 SER A CA 1
ATOM 2919 C C . SER A 1 358 ? -9.562 -0.659 45.266 1.00 65.88 358 SER A C 1
ATOM 2921 O O . SER A 1 358 ? -8.989 0.383 45.570 1.00 65.88 358 SER A O 1
ATOM 2923 N N . ASP A 1 359 ? -8.937 -1.846 45.259 1.00 66.06 359 ASP A N 1
ATOM 2924 C CA . ASP A 1 359 ? -7.533 -2.092 45.641 1.00 66.06 359 ASP A CA 1
ATOM 2925 C C . ASP A 1 359 ? -6.697 -2.788 44.537 1.00 66.06 359 ASP A C 1
ATOM 2927 O O . ASP A 1 359 ? -5.702 -3.454 44.833 1.00 66.06 359 ASP A O 1
ATOM 2931 N N . GLY A 1 360 ? -7.127 -2.737 43.269 1.00 64.75 360 GLY A N 1
ATOM 2932 C CA . GLY A 1 360 ? -6.513 -3.516 42.178 1.00 64.75 360 GLY A CA 1
ATOM 2933 C C . GLY A 1 360 ? -6.798 -5.024 42.257 1.00 64.75 360 GLY A C 1
ATOM 2934 O O . GLY A 1 360 ? -6.106 -5.832 41.639 1.00 64.75 360 GLY A O 1
ATOM 2935 N N . ARG A 1 361 ? -7.803 -5.409 43.055 1.00 75.38 361 ARG A N 1
ATOM 2936 C CA . ARG A 1 361 ? -8.344 -6.774 43.170 1.00 75.38 361 ARG A CA 1
ATOM 2937 C C . ARG A 1 361 ? -9.544 -6.957 42.237 1.00 75.38 361 ARG A C 1
ATOM 2939 O O . ARG A 1 361 ? -10.009 -5.995 41.628 1.00 75.38 361 ARG A O 1
ATOM 2946 N N . GLU A 1 362 ? -10.061 -8.183 42.150 1.00 81.12 362 GLU A N 1
ATOM 2947 C CA . GLU A 1 362 ? -11.316 -8.444 41.436 1.00 81.12 362 GLU A CA 1
ATOM 2948 C C . GLU A 1 362 ? -12.458 -7.574 41.996 1.00 81.12 362 GLU A C 1
ATOM 2950 O O . GLU A 1 362 ? -12.572 -7.434 43.221 1.00 81.12 362 GLU A O 1
ATOM 2955 N N . PRO A 1 363 ? -13.284 -6.970 41.123 1.00 85.56 363 PRO A N 1
ATOM 2956 C CA . PRO A 1 363 ? -14.393 -6.129 41.546 1.00 85.56 363 PRO A CA 1
ATOM 2957 C C . PRO A 1 363 ? -15.422 -6.956 42.318 1.00 85.56 363 PRO A C 1
ATOM 2959 O O . PRO A 1 363 ? -15.765 -8.080 41.950 1.00 85.56 363 PRO A O 1
ATOM 2962 N N . SER A 1 364 ? -15.950 -6.378 43.392 1.00 88.56 364 SER A N 1
ATOM 2963 C CA . SER A 1 364 ? -17.063 -6.970 44.127 1.00 88.56 364 SER A CA 1
ATOM 2964 C C . SER A 1 364 ? -18.319 -7.041 43.254 1.00 88.56 364 SER A C 1
ATOM 2966 O O . SER A 1 364 ? -18.516 -6.232 42.343 1.00 88.56 364 SER A O 1
ATOM 2968 N N . GLN A 1 365 ? -19.222 -7.972 43.571 1.00 88.88 365 GLN A N 1
ATOM 2969 C CA . GLN A 1 365 ? -20.503 -8.107 42.868 1.00 88.88 365 GLN A CA 1
ATOM 2970 C C . GLN A 1 365 ? -21.279 -6.779 42.816 1.00 88.88 365 GLN A C 1
ATOM 2972 O O . GLN A 1 365 ? -21.792 -6.406 41.767 1.00 88.88 365 GLN A O 1
ATOM 2977 N N . ASP A 1 366 ? -21.282 -5.998 43.899 1.00 88.69 366 ASP A N 1
ATOM 2978 C CA . ASP A 1 366 ? -21.946 -4.691 43.926 1.00 88.69 366 ASP A CA 1
ATOM 2979 C C . ASP A 1 366 ? -21.320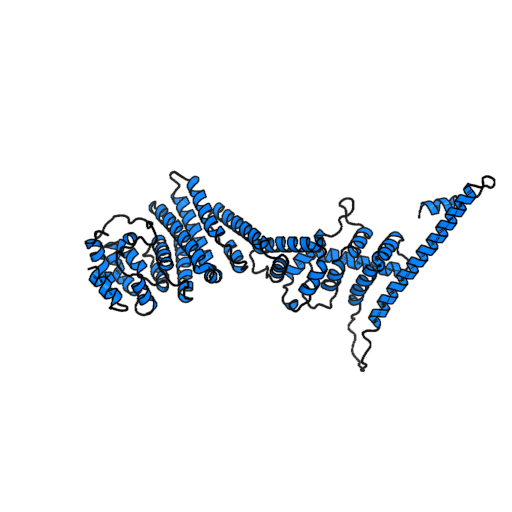 -3.665 42.970 1.00 88.69 366 ASP A C 1
ATOM 2981 O O . ASP A 1 366 ? -22.016 -2.790 42.455 1.00 88.69 366 ASP A O 1
ATOM 2985 N N . GLU A 1 367 ? -19.999 -3.699 42.780 1.00 89.81 367 GLU A N 1
ATOM 2986 C CA . GLU A 1 367 ? -19.296 -2.800 41.855 1.00 89.81 367 GLU A CA 1
ATOM 2987 C C . GLU A 1 367 ? -19.613 -3.156 40.407 1.00 89.81 367 GLU A C 1
ATOM 2989 O O . GLU A 1 367 ? -19.946 -2.262 39.627 1.00 89.81 367 GLU A O 1
ATOM 2994 N N . ILE A 1 368 ? -19.611 -4.453 40.083 1.00 91.06 368 ILE A N 1
ATOM 2995 C CA . ILE A 1 368 ? -20.057 -4.956 38.780 1.00 91.06 368 ILE A CA 1
ATOM 2996 C C . ILE A 1 368 ? -21.509 -4.538 38.539 1.00 91.06 368 ILE A C 1
ATOM 2998 O O . ILE A 1 368 ? -21.815 -3.985 37.488 1.00 91.06 368 ILE A O 1
ATOM 3002 N N . LEU A 1 369 ? -22.395 -4.715 39.522 1.00 91.56 369 LEU A N 1
ATOM 3003 C CA . LEU A 1 369 ? -23.809 -4.373 39.383 1.00 91.56 369 LEU A CA 1
ATOM 3004 C C . LEU A 1 369 ? -24.026 -2.870 39.149 1.00 91.56 369 LEU A C 1
ATOM 3006 O O . LEU A 1 369 ? -24.785 -2.475 38.265 1.00 91.56 369 LEU A O 1
ATOM 3010 N N . ARG A 1 370 ? -23.316 -2.008 39.892 1.00 91.00 370 ARG A N 1
ATOM 3011 C CA . ARG A 1 370 ? -23.350 -0.555 39.651 1.00 91.00 370 ARG A CA 1
ATOM 3012 C C . ARG A 1 370 ? -22.851 -0.206 38.255 1.00 91.00 370 ARG A C 1
ATOM 3014 O O . ARG A 1 370 ? -23.435 0.667 37.615 1.00 91.00 370 ARG A O 1
ATOM 3021 N N . HIS A 1 371 ? -21.794 -0.861 37.780 1.00 90.88 371 HIS A N 1
ATOM 3022 C CA . HIS A 1 371 ? -21.295 -0.657 36.425 1.00 90.88 371 HIS A CA 1
ATOM 3023 C C . HIS A 1 371 ? -22.326 -1.094 35.373 1.00 90.88 371 HIS A C 1
ATOM 3025 O O . HIS A 1 371 ? -22.665 -0.299 34.504 1.00 90.88 371 HIS A O 1
ATOM 3031 N N . VAL A 1 372 ? -22.894 -2.297 35.501 1.00 91.38 372 VAL A N 1
ATOM 3032 C CA . VAL A 1 372 ? -23.944 -2.839 34.617 1.00 91.38 372 VAL A CA 1
ATOM 3033 C C . VAL A 1 372 ? -25.116 -1.868 34.468 1.00 91.38 372 VAL A C 1
ATOM 3035 O O . VAL A 1 372 ? -25.613 -1.676 33.362 1.00 91.38 372 VAL A O 1
ATOM 3038 N N . PHE A 1 373 ? -25.532 -1.211 35.554 1.00 90.12 373 PHE A N 1
ATOM 3039 C CA . PHE A 1 373 ? -26.639 -0.256 35.507 1.00 90.12 373 PHE A CA 1
ATOM 3040 C C . PHE A 1 373 ? -26.264 1.149 35.022 1.00 90.12 373 PHE A C 1
ATOM 3042 O O . PHE A 1 373 ? -27.092 1.830 34.420 1.00 90.12 373 PHE A O 1
ATOM 3049 N N . SER A 1 374 ? -25.038 1.603 35.283 1.00 86.75 374 SER A N 1
ATOM 3050 C CA . SER A 1 374 ? -24.604 2.966 34.939 1.00 86.75 374 SER A CA 1
ATOM 3051 C C . SER A 1 374 ? -23.956 3.075 33.558 1.00 86.75 374 SER A C 1
ATOM 3053 O O . SER A 1 374 ? -23.950 4.154 32.957 1.00 86.75 374 SER A O 1
ATOM 3055 N N . TRP A 1 375 ? -23.423 1.976 33.019 1.00 86.12 375 TRP A N 1
ATOM 3056 C CA . TRP A 1 375 ? -22.765 1.969 31.722 1.00 86.12 375 TRP A CA 1
ATOM 3057 C C . TRP A 1 375 ? -23.798 1.903 30.596 1.00 86.12 375 TRP A C 1
ATOM 3059 O O . TRP A 1 375 ? -24.323 0.843 30.263 1.00 86.12 375 TRP A O 1
ATOM 3069 N N . LYS A 1 376 ? -24.074 3.065 29.985 1.00 79.94 376 LYS A N 1
ATOM 3070 C CA . LYS A 1 376 ? -25.088 3.241 28.926 1.00 79.94 376 LYS A CA 1
ATOM 3071 C C . LYS A 1 376 ? -25.065 2.152 27.829 1.00 79.94 376 LYS A C 1
ATOM 3073 O O . LYS A 1 376 ? -26.156 1.735 27.450 1.00 79.94 376 LYS A O 1
ATOM 3078 N N . PRO A 1 377 ? -23.900 1.675 27.331 1.00 80.38 377 PRO A N 1
ATOM 3079 C CA . PRO A 1 377 ? -23.837 0.623 26.310 1.00 80.38 377 PRO A CA 1
ATOM 3080 C C . PRO A 1 377 ? -24.319 -0.767 26.752 1.00 80.38 377 PRO A C 1
ATOM 3082 O O . PRO A 1 377 ? -24.542 -1.618 25.895 1.00 80.38 377 PRO A O 1
ATOM 3085 N N . MET A 1 378 ? -24.446 -1.043 28.055 1.00 84.75 378 MET A N 1
ATOM 3086 C CA . MET A 1 378 ? -24.653 -2.403 28.570 1.00 84.75 378 MET A CA 1
ATOM 3087 C C . MET A 1 378 ? -25.912 -3.075 27.997 1.00 84.75 378 MET A C 1
ATOM 3089 O O . MET A 1 378 ? -25.876 -4.247 27.631 1.00 84.75 378 MET A O 1
ATOM 3093 N N . ALA A 1 379 ? -27.005 -2.325 27.833 1.00 81.38 379 ALA A N 1
ATOM 3094 C CA . ALA A 1 379 ? -28.231 -2.846 27.227 1.00 81.38 379 ALA A CA 1
ATOM 3095 C C . ALA A 1 379 ? -28.009 -3.329 25.783 1.00 81.38 379 ALA A C 1
ATOM 3097 O O . ALA A 1 379 ? -28.488 -4.397 25.417 1.00 81.38 379 ALA A O 1
ATOM 3098 N N . GLN A 1 380 ? -27.233 -2.585 24.989 1.00 76.12 380 GLN A N 1
ATOM 3099 C CA . GLN A 1 380 ? -26.894 -2.972 23.619 1.00 76.12 380 GLN A CA 1
ATOM 3100 C C . GLN A 1 380 ? -25.984 -4.206 23.582 1.00 76.12 380 GLN A C 1
ATOM 3102 O O . GLN A 1 380 ? -26.102 -5.013 22.666 1.00 76.12 380 GLN A O 1
ATOM 3107 N N . TYR A 1 381 ? -25.101 -4.395 24.573 1.00 78.81 381 TYR A N 1
ATOM 3108 C CA . TYR A 1 381 ? -24.306 -5.627 24.671 1.00 78.81 381 TYR A CA 1
ATOM 3109 C C . TYR A 1 381 ? -25.190 -6.856 24.886 1.00 78.81 381 TYR A C 1
ATOM 3111 O O . TYR A 1 381 ? -24.987 -7.865 24.215 1.00 78.81 381 TYR A O 1
ATOM 3119 N N . PHE A 1 382 ? -26.178 -6.778 25.781 1.00 79.31 382 PHE A N 1
ATOM 3120 C CA . PHE A 1 382 ? -27.115 -7.882 25.997 1.00 79.31 382 PHE A CA 1
ATOM 3121 C C . PHE A 1 382 ? -27.998 -8.136 24.772 1.00 79.31 382 PHE A C 1
ATOM 3123 O O . PHE A 1 382 ? -28.144 -9.280 24.346 1.00 79.31 382 PHE A O 1
ATOM 3130 N N . GLU A 1 383 ? -28.518 -7.081 24.149 1.00 75.00 383 GLU A N 1
ATOM 3131 C CA . GLU A 1 383 ? -29.319 -7.197 22.928 1.00 75.00 383 GLU A CA 1
ATOM 3132 C C . GLU A 1 383 ? -28.538 -7.856 21.781 1.00 75.00 383 GLU A C 1
ATOM 3134 O O . GLU A 1 383 ? -29.067 -8.728 21.093 1.00 75.00 383 GLU A O 1
ATOM 3139 N N . TYR A 1 384 ? -27.265 -7.490 21.610 1.00 70.31 384 TYR A N 1
ATOM 3140 C CA . TYR A 1 384 ? -26.449 -7.943 20.486 1.00 70.31 384 TYR A CA 1
ATOM 3141 C C . TYR A 1 384 ? -25.763 -9.299 20.716 1.00 70.31 384 TYR A C 1
ATOM 3143 O O . TYR A 1 384 ? -25.666 -10.094 19.783 1.00 70.31 384 TYR A O 1
ATOM 3151 N N . PHE A 1 385 ? -25.272 -9.574 21.931 1.00 73.31 385 PHE A N 1
ATOM 3152 C CA . PHE A 1 385 ? -24.445 -10.756 22.222 1.00 73.31 385 PHE A CA 1
ATOM 3153 C C . PHE A 1 385 ? -25.103 -11.792 23.140 1.00 73.31 385 PHE A C 1
ATOM 3155 O O . PHE A 1 385 ? -24.661 -12.938 23.136 1.00 73.31 385 PHE A O 1
ATOM 3162 N N . ALA A 1 386 ? -26.123 -11.427 23.926 1.00 64.25 386 ALA A N 1
ATOM 3163 C CA . ALA A 1 386 ? -26.828 -12.378 24.795 1.00 64.25 386 ALA A CA 1
ATOM 3164 C C . ALA A 1 386 ? -28.117 -12.924 24.157 1.00 64.25 386 ALA A C 1
ATOM 3166 O O . ALA A 1 386 ? -28.543 -14.031 24.481 1.00 64.25 386 ALA A O 1
ATOM 3167 N N . SER A 1 387 ? -28.716 -12.198 23.208 1.00 58.62 387 SER A N 1
ATOM 3168 C CA . SER A 1 387 ? -29.901 -12.661 22.484 1.00 58.62 387 SER A CA 1
ATOM 3169 C C . SER A 1 387 ? -29.532 -13.597 21.328 1.00 58.62 387 SER A C 1
ATOM 3171 O O . SER A 1 387 ? -29.018 -13.165 20.296 1.00 58.62 387 SER A O 1
ATOM 3173 N N . TYR A 1 388 ? -29.892 -14.883 21.432 1.00 50.34 388 TYR A N 1
ATOM 3174 C CA . TYR A 1 388 ? -29.783 -15.860 20.329 1.00 50.34 388 TYR A CA 1
ATOM 3175 C C . TYR A 1 388 ? -30.622 -15.491 19.085 1.00 50.34 388 TYR A C 1
ATOM 3177 O O . TYR A 1 388 ? -30.568 -16.191 18.072 1.00 50.34 388 TYR A O 1
ATOM 3185 N N . LYS A 1 389 ? -31.418 -14.408 19.131 1.00 47.69 389 LYS A N 1
ATOM 3186 C CA . LYS A 1 389 ? -32.288 -13.974 18.025 1.00 47.69 389 LYS A CA 1
ATOM 3187 C C . LYS A 1 389 ? -31.515 -13.479 16.803 1.00 47.69 389 LYS A C 1
ATOM 3189 O O . LYS A 1 389 ? -32.064 -13.493 15.701 1.00 47.69 389 LYS A O 1
ATOM 3194 N N . HIS A 1 390 ? -30.250 -13.099 16.955 1.00 48.00 390 HIS A N 1
ATOM 3195 C CA . HIS A 1 390 ? -29.418 -12.725 15.823 1.00 48.00 390 HIS A CA 1
ATOM 3196 C C . HIS A 1 390 ? -28.573 -13.921 15.377 1.00 48.00 390 HIS A C 1
ATOM 3198 O O . HIS A 1 390 ? -27.570 -14.262 15.990 1.00 48.00 390 HIS A O 1
ATOM 3204 N N . GLN A 1 391 ? -28.927 -14.508 14.227 1.00 45.06 391 GLN A N 1
ATOM 3205 C CA . GLN A 1 391 ? -28.078 -15.424 13.440 1.00 45.06 391 GLN A CA 1
ATOM 3206 C C . GLN A 1 391 ? -26.796 -14.741 12.907 1.00 45.06 391 GLN A C 1
ATOM 3208 O O . GLN A 1 391 ? -26.248 -15.127 11.876 1.00 45.06 391 GLN A O 1
ATOM 3213 N N . CYS A 1 392 ? -26.331 -13.679 13.562 1.00 45.66 392 CYS A N 1
ATOM 3214 C CA . CYS A 1 392 ? -25.090 -13.014 13.236 1.00 45.66 392 CYS A CA 1
ATOM 3215 C C . CYS A 1 392 ? -23.986 -13.807 13.937 1.00 45.66 392 CYS A C 1
ATOM 3217 O O . CYS A 1 392 ? -23.935 -13.835 15.160 1.00 45.66 392 CYS A O 1
ATOM 3219 N N . GLY A 1 393 ? -23.125 -14.498 13.185 1.00 49.25 393 GLY A N 1
ATOM 3220 C CA . GLY A 1 393 ? -22.047 -15.352 13.715 1.00 49.25 393 GLY A CA 1
ATOM 3221 C C . GLY A 1 393 ? -20.925 -14.607 14.458 1.00 49.25 393 GLY A C 1
ATOM 3222 O O . GLY A 1 393 ? -19.777 -15.044 14.417 1.00 49.25 393 GLY A O 1
ATOM 3223 N N . ALA A 1 394 ? -21.223 -13.464 15.077 1.00 57.22 394 ALA A N 1
ATOM 3224 C CA . ALA A 1 394 ? -20.300 -12.635 15.827 1.00 57.22 394 ALA A CA 1
ATOM 3225 C C . ALA A 1 394 ? -20.331 -12.990 17.317 1.00 57.22 394 ALA A C 1
ATOM 3227 O O . ALA A 1 394 ? -21.166 -12.508 18.074 1.00 57.22 394 ALA A O 1
ATOM 3228 N N . THR A 1 395 ? -19.378 -13.813 17.747 1.00 68.56 395 THR A N 1
ATOM 3229 C CA . THR A 1 395 ? -19.089 -14.053 19.165 1.00 68.56 395 THR A CA 1
ATOM 3230 C C . THR A 1 395 ? -18.023 -13.073 19.647 1.00 68.56 395 THR A C 1
ATOM 3232 O O . THR A 1 395 ? -17.069 -12.783 18.917 1.00 68.56 395 THR A O 1
ATOM 3235 N N . LEU A 1 396 ? -18.177 -12.535 20.862 1.00 72.62 396 LEU A N 1
ATOM 3236 C CA . LEU A 1 396 ? -17.099 -11.801 21.532 1.00 72.62 396 LEU A CA 1
ATOM 3237 C C . LEU A 1 396 ? -15.876 -12.725 21.726 1.00 72.62 396 LEU A C 1
ATOM 3239 O O . LEU A 1 396 ? -16.030 -13.946 21.741 1.00 72.62 396 LEU A O 1
ATOM 3243 N N . PRO A 1 397 ? -14.661 -12.173 21.883 1.00 79.00 397 PRO A N 1
ATOM 3244 C CA . PRO A 1 397 ? -13.504 -12.950 22.326 1.00 79.00 397 PRO A CA 1
ATOM 3245 C C . PRO A 1 397 ? -13.771 -13.620 23.682 1.00 79.00 397 PRO A C 1
ATOM 3247 O O . PRO A 1 397 ? -14.432 -13.010 24.523 1.00 79.00 397 PRO A O 1
ATOM 3250 N N . ASP A 1 398 ? -13.213 -14.811 23.917 1.00 79.44 398 ASP A N 1
ATOM 3251 C CA . ASP A 1 398 ? -13.493 -15.644 25.102 1.00 79.44 398 ASP A CA 1
ATOM 3252 C C . ASP A 1 398 ? -13.398 -14.874 26.428 1.00 79.44 398 ASP A C 1
ATOM 3254 O O . ASP A 1 398 ? -14.346 -14.862 27.209 1.00 79.44 398 ASP A O 1
ATOM 3258 N N . ASP A 1 399 ? -12.313 -14.133 26.657 1.00 82.75 399 ASP A N 1
ATOM 3259 C CA . ASP A 1 399 ? -12.154 -13.335 27.880 1.00 82.75 399 ASP A CA 1
ATOM 3260 C C . ASP A 1 399 ? -13.267 -12.287 28.065 1.00 82.75 399 ASP A C 1
ATOM 3262 O O . ASP A 1 399 ? -13.681 -11.994 29.181 1.00 82.75 399 ASP A O 1
ATOM 3266 N N . SER A 1 400 ? -13.739 -11.681 26.971 1.00 84.25 400 SER A N 1
ATOM 3267 C CA . SER A 1 400 ? -14.808 -10.677 26.996 1.00 84.25 400 SER A CA 1
ATOM 3268 C C . SER A 1 400 ? -16.184 -11.332 27.153 1.00 84.25 400 SER A C 1
ATOM 3270 O O . SER A 1 400 ? -17.062 -10.748 27.786 1.00 84.25 400 SER A O 1
ATOM 3272 N N . LEU A 1 401 ? -16.366 -12.551 26.631 1.00 83.06 401 LEU A N 1
ATOM 3273 C CA . LEU A 1 401 ? -17.554 -13.366 26.896 1.00 83.06 401 LEU A CA 1
ATOM 3274 C C . LEU A 1 401 ? -17.669 -13.705 28.380 1.00 83.06 401 LEU A C 1
ATOM 3276 O O . LEU A 1 401 ? -18.769 -13.638 28.915 1.00 83.06 401 LEU A O 1
ATOM 3280 N N . VAL A 1 402 ? -16.557 -14.003 29.061 1.00 86.31 402 VAL A N 1
ATOM 3281 C CA . VAL A 1 402 ? -16.555 -14.269 30.510 1.00 86.31 402 VAL A CA 1
ATOM 3282 C C . VAL A 1 402 ? -17.071 -13.062 31.298 1.00 86.31 402 VAL A C 1
ATOM 3284 O O . VAL A 1 402 ? -17.865 -13.234 32.221 1.00 86.31 402 VAL A O 1
ATOM 3287 N N . LEU A 1 403 ? -16.691 -11.839 30.914 1.00 89.56 403 LEU A N 1
ATOM 3288 C CA . LEU A 1 403 ? -17.193 -10.618 31.558 1.00 89.56 403 LEU A CA 1
ATOM 3289 C C . LEU A 1 403 ? -18.704 -10.445 31.352 1.00 89.56 403 LEU A C 1
ATOM 3291 O O . LEU A 1 403 ? -19.438 -10.190 32.307 1.00 89.56 403 LEU A O 1
ATOM 3295 N N . LEU A 1 404 ? -19.192 -10.639 30.123 1.00 87.00 404 LEU A N 1
ATOM 3296 C CA . LEU A 1 404 ? -20.623 -10.525 29.828 1.00 87.00 404 LEU A CA 1
ATOM 3297 C C . LEU A 1 404 ? -21.443 -11.644 30.497 1.00 87.00 404 LEU A C 1
ATOM 3299 O O . LEU A 1 404 ? -22.533 -11.395 31.013 1.00 87.00 404 LEU A O 1
ATOM 3303 N N . ALA A 1 405 ? -20.909 -12.864 30.547 1.00 86.00 405 ALA A N 1
ATOM 3304 C CA . ALA A 1 405 ? -21.498 -13.987 31.270 1.00 86.00 405 ALA A CA 1
ATOM 3305 C C . ALA A 1 405 ? -21.543 -13.726 32.783 1.00 86.00 405 ALA A C 1
ATOM 3307 O O . ALA A 1 405 ? -22.556 -14.010 33.415 1.00 86.00 405 ALA A O 1
ATOM 3308 N N . SER A 1 406 ? -20.499 -13.116 33.352 1.00 88.69 406 SER A N 1
ATOM 3309 C CA . SER A 1 406 ? -20.478 -12.679 34.754 1.00 88.69 406 SER A CA 1
ATOM 3310 C C . SER A 1 406 ? -21.576 -11.646 35.040 1.00 88.69 406 SER A C 1
ATOM 3312 O O . SER A 1 406 ? -22.339 -11.811 35.991 1.00 88.69 406 SER A O 1
ATOM 3314 N N . ALA A 1 407 ? -21.747 -10.641 34.170 1.00 90.31 407 ALA A N 1
ATOM 3315 C CA . ALA A 1 407 ? -22.851 -9.682 34.280 1.00 90.31 407 ALA A CA 1
ATOM 3316 C C . ALA A 1 407 ? -24.232 -10.358 34.175 1.00 90.31 407 ALA A C 1
ATOM 3318 O O . ALA A 1 407 ? -25.122 -10.054 34.967 1.00 90.31 407 ALA A O 1
ATOM 3319 N N . SER A 1 408 ? -24.397 -11.290 33.228 1.00 88.25 408 SER A N 1
ATOM 3320 C CA . SER A 1 408 ? -25.641 -12.054 33.034 1.00 88.25 408 SER A CA 1
ATOM 3321 C C . SER A 1 408 ? -25.990 -12.874 34.278 1.00 88.25 408 SER A C 1
ATOM 3323 O O . SER A 1 408 ? -27.098 -12.783 34.799 1.00 88.25 408 SER A O 1
ATOM 3325 N N . SER A 1 409 ? -25.018 -13.638 34.789 1.00 88.88 409 SER A N 1
ATOM 3326 C CA . SER A 1 409 ? -25.171 -14.479 35.978 1.00 88.88 409 SER A CA 1
ATOM 3327 C C . SER A 1 409 ? -25.511 -13.647 37.208 1.00 88.88 409 SER A C 1
ATOM 3329 O O . SER A 1 409 ? -26.352 -14.049 38.005 1.00 88.88 409 SER A O 1
ATOM 3331 N N . LEU A 1 410 ? -24.884 -12.479 37.357 1.00 92.19 410 LEU A N 1
ATOM 3332 C CA . LEU A 1 410 ? -25.145 -11.584 38.475 1.00 92.19 410 LEU A CA 1
ATOM 3333 C C . LEU A 1 410 ? -26.572 -11.019 38.435 1.00 92.19 410 LEU A C 1
ATOM 3335 O O . LEU A 1 410 ? -27.229 -10.956 39.471 1.00 92.19 410 LEU A O 1
ATOM 3339 N N . LEU A 1 411 ? -27.068 -10.641 37.253 1.00 91.12 411 LEU A N 1
ATOM 3340 C CA . LEU A 1 411 ? -28.457 -10.202 37.082 1.00 91.12 411 LEU A CA 1
ATOM 3341 C C . LEU A 1 411 ? -29.450 -11.333 37.392 1.00 91.12 411 LEU A C 1
ATOM 3343 O O . LEU A 1 411 ? -30.420 -11.096 38.113 1.00 91.12 411 LEU A O 1
ATOM 3347 N N . GLY A 1 412 ? -29.173 -12.557 36.931 1.00 89.00 412 GLY A N 1
ATOM 3348 C CA . GLY A 1 412 ? -29.982 -13.738 37.254 1.00 89.00 412 GLY A CA 1
ATOM 3349 C C . GLY A 1 412 ? -29.991 -14.067 38.753 1.00 89.00 412 GLY A C 1
ATOM 3350 O O . GLY A 1 412 ? -31.035 -14.383 39.326 1.00 89.00 412 GLY A O 1
ATOM 3351 N N . ASP A 1 413 ? -28.853 -13.915 39.435 1.00 90.56 413 ASP A N 1
ATOM 3352 C CA . ASP A 1 413 ? -28.774 -14.085 40.888 1.00 90.56 413 ASP A CA 1
ATOM 3353 C C . ASP A 1 413 ? -29.574 -13.021 41.649 1.00 90.56 413 ASP A C 1
ATOM 3355 O O . ASP A 1 413 ? -30.251 -13.342 42.630 1.00 90.56 413 ASP A O 1
ATOM 3359 N N . VAL A 1 414 ? -29.533 -11.762 41.202 1.00 92.44 414 VAL A N 1
ATOM 3360 C CA . VAL A 1 414 ? -30.339 -10.675 41.781 1.00 92.44 414 VAL A CA 1
ATOM 3361 C C . VAL A 1 414 ? -31.830 -10.969 41.631 1.00 92.44 414 VAL A C 1
ATOM 3363 O O . VAL A 1 414 ? -32.574 -10.854 42.607 1.00 92.44 414 VAL A O 1
ATOM 3366 N N . GLU A 1 415 ? -32.265 -11.400 40.448 1.00 90.44 415 GLU A N 1
ATOM 3367 C CA . GLU A 1 415 ? -33.647 -11.814 40.204 1.00 90.44 415 GLU A CA 1
ATOM 3368 C C . GLU A 1 415 ? -34.076 -12.938 41.156 1.00 90.44 415 GLU A C 1
ATOM 3370 O O . GLU A 1 415 ? -35.087 -12.822 41.857 1.00 90.44 415 GLU A O 1
ATOM 3375 N N . ARG A 1 416 ? -33.292 -14.019 41.222 1.00 91.06 416 ARG A N 1
ATOM 3376 C CA . ARG A 1 416 ? -33.584 -15.167 42.086 1.00 91.06 416 ARG A CA 1
ATOM 3377 C C . ARG A 1 416 ? -33.719 -14.743 43.548 1.00 91.06 416 ARG A C 1
ATOM 3379 O O . ARG A 1 416 ? -34.649 -15.164 44.236 1.00 91.06 416 ARG A O 1
ATOM 3386 N N . ARG A 1 417 ? -32.818 -13.881 44.028 1.00 91.06 417 ARG A N 1
ATOM 3387 C CA . ARG A 1 417 ? -32.825 -13.381 45.412 1.00 91.06 417 ARG A CA 1
ATOM 3388 C C . ARG A 1 417 ? -33.999 -12.444 45.699 1.00 91.06 417 ARG A C 1
ATOM 3390 O O . ARG A 1 417 ? -34.517 -12.471 46.814 1.00 91.06 417 ARG A O 1
ATOM 3397 N N . LEU A 1 418 ? -34.456 -11.662 44.720 1.00 91.75 418 LEU A N 1
ATOM 3398 C CA . LEU A 1 418 ? -35.672 -10.847 44.841 1.00 91.75 418 LEU A CA 1
ATOM 3399 C C . LEU A 1 418 ? -36.925 -11.722 44.982 1.00 91.75 418 LEU A C 1
ATOM 3401 O O . LEU A 1 418 ? -37.747 -11.479 45.872 1.00 91.75 418 LEU A O 1
ATOM 3405 N N . ARG A 1 419 ? -37.036 -12.774 44.158 1.00 90.19 419 ARG A N 1
ATOM 3406 C CA . ARG A 1 419 ? -38.145 -13.743 44.215 1.00 90.19 419 ARG A CA 1
ATOM 3407 C C . ARG A 1 419 ? -38.178 -14.485 45.554 1.00 90.19 419 ARG A C 1
ATOM 3409 O O . ARG A 1 419 ? -39.239 -14.588 46.165 1.00 90.19 419 ARG A O 1
ATOM 3416 N N . ASN A 1 420 ? -37.017 -14.921 46.043 1.00 90.12 420 ASN A N 1
ATOM 3417 C CA . ASN A 1 420 ? -36.899 -15.733 47.258 1.00 90.12 420 ASN A CA 1
ATOM 3418 C C . ASN A 1 420 ? -36.813 -14.934 48.570 1.00 90.12 420 ASN A C 1
ATOM 3420 O O . ASN A 1 420 ? -36.714 -15.547 49.627 1.00 90.12 420 ASN A O 1
ATOM 3424 N N . ALA A 1 421 ? -36.851 -13.596 48.530 1.00 88.94 421 ALA A N 1
ATOM 3425 C CA . ALA A 1 421 ? -36.654 -12.734 49.707 1.00 88.94 421 ALA A CA 1
ATOM 3426 C C . ALA A 1 421 ? -35.258 -12.843 50.364 1.00 88.94 421 ALA A C 1
ATOM 3428 O O . ALA A 1 421 ? -35.099 -12.566 51.549 1.00 88.94 421 ALA A O 1
ATOM 3429 N N . GLU A 1 422 ? -34.232 -13.226 49.601 1.00 92.25 422 GLU A N 1
ATOM 3430 C CA . GLU A 1 422 ? -32.853 -13.425 50.085 1.00 92.25 422 GLU A CA 1
ATOM 3431 C C . GLU A 1 422 ? -31.903 -12.288 49.669 1.00 92.25 422 GLU A C 1
ATOM 3433 O O . GLU A 1 422 ? -30.681 -12.370 49.852 1.00 92.25 422 GLU A O 1
ATOM 3438 N N . ILE A 1 423 ? -32.428 -11.239 49.033 1.00 92.94 423 ILE A N 1
ATOM 3439 C CA . ILE A 1 423 ? -31.623 -10.099 48.593 1.00 92.94 423 ILE A CA 1
ATOM 3440 C C . ILE A 1 423 ? -31.123 -9.297 49.799 1.00 92.94 423 ILE A C 1
ATOM 3442 O O . ILE A 1 423 ? -31.858 -9.032 50.746 1.00 92.94 423 ILE A O 1
ATOM 3446 N N . ASP A 1 424 ? -29.853 -8.902 49.773 1.00 91.62 424 ASP A N 1
ATOM 3447 C CA . ASP A 1 424 ? -29.295 -8.049 50.814 1.00 91.62 424 ASP A CA 1
ATOM 3448 C C . ASP A 1 424 ? -29.712 -6.591 50.596 1.00 91.62 424 ASP A C 1
ATOM 3450 O O . ASP A 1 424 ? -29.886 -6.121 49.470 1.00 91.62 424 ASP A O 1
ATOM 3454 N N . VAL A 1 425 ? -29.835 -5.850 51.697 1.00 89.75 425 VAL A N 1
ATOM 3455 C CA . VAL A 1 425 ? -30.299 -4.455 51.690 1.00 89.75 425 VAL A CA 1
ATOM 3456 C C . VAL A 1 425 ? -29.422 -3.559 50.808 1.00 89.75 425 VAL A C 1
ATOM 3458 O O . VAL A 1 425 ? -29.914 -2.606 50.203 1.00 89.75 425 VAL A O 1
ATOM 3461 N N . LYS A 1 426 ? -28.117 -3.842 50.717 1.00 90.75 426 LYS A N 1
ATOM 3462 C CA . LYS A 1 426 ? -27.177 -3.037 49.932 1.00 90.75 426 LYS A CA 1
ATOM 3463 C C . LYS A 1 426 ? -27.424 -3.213 48.432 1.00 90.75 426 LYS A C 1
ATOM 3465 O O . LYS A 1 426 ? -27.555 -2.207 47.737 1.00 90.75 426 LYS A O 1
ATOM 3470 N N . THR A 1 427 ? -27.560 -4.449 47.963 1.00 92.31 427 THR A N 1
ATOM 3471 C CA . THR A 1 427 ? -27.904 -4.804 46.581 1.00 92.31 427 THR A CA 1
ATOM 3472 C C . THR A 1 427 ? -29.296 -4.304 46.219 1.00 92.31 427 THR A C 1
ATOM 3474 O O . THR A 1 427 ? -29.453 -3.656 45.187 1.00 92.31 427 THR A O 1
ATOM 3477 N N . LEU A 1 428 ? -30.292 -4.494 47.094 1.00 93.25 428 LEU A N 1
ATOM 3478 C CA . LEU A 1 428 ? -31.657 -4.005 46.872 1.00 93.25 428 LEU A CA 1
ATOM 3479 C C . LEU A 1 428 ? -31.686 -2.486 46.645 1.00 93.25 428 LEU A C 1
ATOM 3481 O O . LEU A 1 428 ? -32.310 -2.017 45.699 1.00 93.25 428 LEU A O 1
ATOM 3485 N N . ARG A 1 429 ? -30.926 -1.714 47.435 1.00 92.69 429 ARG A N 1
ATOM 3486 C CA . ARG A 1 429 ? -30.778 -0.260 47.239 1.00 92.69 429 ARG A CA 1
ATOM 3487 C C . ARG A 1 429 ? -30.079 0.116 45.930 1.00 92.69 429 ARG A C 1
ATOM 3489 O O . ARG A 1 429 ? -30.319 1.205 45.415 1.00 92.69 429 ARG A O 1
ATOM 3496 N N . ILE A 1 430 ? -29.171 -0.716 45.414 1.00 93.44 430 ILE A N 1
ATOM 3497 C CA . ILE A 1 430 ? -28.524 -0.479 44.111 1.00 93.44 430 ILE A CA 1
ATOM 3498 C C . ILE A 1 430 ? -29.533 -0.700 42.982 1.00 93.44 430 ILE A C 1
ATOM 3500 O O . ILE A 1 430 ? -29.602 0.126 42.073 1.00 93.44 430 ILE A O 1
ATOM 3504 N N . VAL A 1 431 ? -30.308 -1.784 43.061 1.00 93.19 431 VAL A N 1
ATOM 3505 C CA . VAL A 1 431 ? -31.342 -2.133 42.078 1.00 93.19 431 VAL A CA 1
ATOM 3506 C C . VAL A 1 431 ? -32.443 -1.078 42.052 1.00 93.19 431 VAL A C 1
ATOM 3508 O O . VAL A 1 431 ? -32.766 -0.578 40.982 1.00 93.19 431 VAL A O 1
ATOM 3511 N N . ASP A 1 432 ? -32.954 -0.675 43.216 1.00 93.12 432 ASP A N 1
ATOM 3512 C CA . ASP A 1 432 ? -33.996 0.350 43.340 1.00 93.12 432 ASP A CA 1
ATOM 3513 C C . ASP A 1 432 ? -33.571 1.689 42.711 1.00 93.12 432 ASP A C 1
ATOM 3515 O O . ASP A 1 432 ? -34.247 2.228 41.834 1.00 93.12 432 ASP A O 1
ATOM 3519 N N . LYS A 1 433 ? -32.358 2.165 43.030 1.00 93.56 433 LYS A N 1
ATOM 3520 C CA . LYS A 1 433 ? -31.789 3.378 42.413 1.00 93.56 433 LYS A CA 1
ATOM 3521 C C . LYS A 1 433 ? -31.677 3.314 40.889 1.00 93.56 433 LYS A C 1
ATOM 3523 O O . LYS A 1 433 ? -31.589 4.362 40.256 1.00 93.56 433 LYS A O 1
ATOM 3528 N N . ASN A 1 434 ? -31.631 2.116 40.311 1.00 92.12 434 ASN A N 1
ATOM 3529 C CA . ASN A 1 434 ? -31.488 1.891 38.875 1.00 92.12 434 ASN A CA 1
ATOM 3530 C C . ASN A 1 434 ? -32.671 1.098 38.299 1.00 92.12 434 ASN A C 1
ATOM 3532 O O . ASN A 1 434 ? -32.502 0.364 37.324 1.00 92.12 434 ASN A O 1
ATOM 3536 N N . ARG A 1 435 ? -33.864 1.252 38.891 1.00 91.75 435 ARG A N 1
ATOM 3537 C CA . ARG A 1 435 ? -35.065 0.461 38.589 1.00 91.75 435 ARG A CA 1
ATOM 3538 C C . ARG A 1 435 ? -35.335 0.300 37.095 1.00 91.75 435 ARG A C 1
ATOM 3540 O O . ARG A 1 435 ? -35.501 -0.820 36.623 1.00 91.75 435 ARG A O 1
ATOM 3547 N N . GLU A 1 436 ? -35.368 1.403 36.349 1.00 90.31 436 GLU A N 1
ATOM 3548 C CA . GLU A 1 436 ? -35.681 1.381 34.914 1.00 90.31 436 GLU A CA 1
ATOM 3549 C C . GLU A 1 436 ? -34.669 0.558 34.112 1.00 90.31 436 GLU A C 1
ATOM 3551 O O . GLU A 1 436 ? -35.052 -0.247 33.264 1.00 90.31 436 GLU A O 1
ATOM 3556 N N . MET A 1 437 ? -33.376 0.726 34.404 1.00 89.44 437 MET A N 1
ATOM 3557 C CA . MET A 1 437 ? -32.324 -0.027 33.727 1.00 89.44 437 MET A CA 1
ATOM 3558 C C . MET A 1 437 ? -32.375 -1.505 34.112 1.00 89.44 437 MET A C 1
ATOM 3560 O O . MET A 1 437 ? -32.266 -2.356 33.238 1.00 89.44 437 MET A O 1
ATOM 3564 N N . PHE A 1 438 ? -32.584 -1.822 35.392 1.00 92.00 438 PHE A N 1
ATOM 3565 C CA . PHE A 1 438 ? -32.718 -3.204 35.848 1.00 92.00 438 PHE A CA 1
ATOM 3566 C C . PHE A 1 438 ? -33.856 -3.935 35.127 1.00 92.00 438 PHE A C 1
ATOM 3568 O O . PHE A 1 438 ? -33.624 -5.007 34.573 1.00 92.00 438 PHE A O 1
ATOM 3575 N N . LEU A 1 439 ? -35.051 -3.337 35.072 1.00 90.25 439 LEU A N 1
ATOM 3576 C CA . LEU A 1 439 ? -36.200 -3.932 34.384 1.00 90.25 439 LEU A CA 1
ATOM 3577 C C . LEU A 1 439 ? -35.926 -4.103 32.885 1.00 90.25 439 LEU A C 1
ATOM 3579 O O . LEU A 1 439 ? -36.167 -5.174 32.337 1.00 90.25 439 LEU A O 1
ATOM 3583 N N . LYS A 1 440 ? -35.327 -3.094 32.241 1.00 88.19 440 LYS A N 1
ATOM 3584 C CA . LYS A 1 440 ? -34.933 -3.178 30.829 1.00 88.19 440 LYS A CA 1
ATOM 3585 C C . LYS A 1 440 ? -33.952 -4.325 30.565 1.00 88.19 440 LYS A C 1
ATOM 3587 O O . LYS A 1 440 ? -34.099 -5.038 29.578 1.00 88.19 440 LYS A O 1
ATOM 3592 N N . LEU A 1 441 ? -32.930 -4.480 31.405 1.00 88.00 441 LEU A N 1
ATOM 3593 C CA . LEU A 1 441 ? -31.927 -5.536 31.257 1.00 88.00 441 LEU A CA 1
ATOM 3594 C C . LEU A 1 441 ? -32.509 -6.925 31.542 1.00 88.00 441 LEU A C 1
ATOM 3596 O O . LEU A 1 441 ? -32.181 -7.872 30.834 1.00 88.00 441 LEU A O 1
ATOM 3600 N N . HIS A 1 442 ? -33.391 -7.039 32.536 1.00 86.81 442 HIS A N 1
ATOM 3601 C CA . HIS A 1 442 ? -34.109 -8.277 32.830 1.00 86.81 442 HIS A CA 1
ATOM 3602 C C . HIS A 1 442 ? -34.974 -8.714 31.640 1.00 86.81 442 HIS A C 1
ATOM 3604 O O . HIS A 1 442 ? -34.886 -9.863 31.220 1.00 86.81 442 HIS A O 1
ATOM 3610 N N . ASP A 1 443 ? -35.727 -7.796 31.028 1.00 84.88 443 ASP A N 1
ATOM 3611 C CA . ASP A 1 443 ? -36.545 -8.103 29.848 1.00 84.88 443 ASP A CA 1
ATOM 3612 C C . ASP A 1 443 ? -35.705 -8.639 28.675 1.00 84.88 443 ASP A C 1
ATOM 3614 O O . ASP A 1 443 ? -36.139 -9.538 27.954 1.00 84.88 443 ASP A O 1
ATOM 3618 N N . LEU A 1 444 ? -34.488 -8.112 28.493 1.00 82.38 444 LEU A N 1
ATOM 3619 C CA . LEU A 1 444 ? -33.558 -8.577 27.458 1.00 82.38 444 LEU A CA 1
ATOM 3620 C C . LEU A 1 444 ? -33.028 -9.995 27.724 1.00 82.38 444 LEU A C 1
ATOM 3622 O O . LEU A 1 444 ? -32.770 -10.724 26.768 1.00 82.38 444 LEU A O 1
ATOM 3626 N N . LEU A 1 445 ? -32.858 -10.382 28.992 1.00 79.06 445 LEU A N 1
ATOM 3627 C CA . LEU A 1 445 ? -32.332 -11.693 29.391 1.00 79.06 445 LEU A CA 1
ATOM 3628 C C . LEU A 1 445 ? -33.421 -12.772 29.478 1.00 79.06 445 LEU A C 1
ATOM 3630 O O . LEU A 1 445 ? -33.184 -13.904 29.068 1.00 79.06 445 LEU A O 1
ATOM 3634 N N . SER A 1 446 ? -34.629 -12.430 29.928 1.00 72.81 446 SER A N 1
ATOM 3635 C CA . SER A 1 446 ? -35.768 -13.361 30.006 1.00 72.81 446 SER A CA 1
ATOM 3636 C C . SER A 1 446 ? -36.197 -13.894 28.632 1.00 72.81 446 SER A C 1
ATOM 3638 O O . SER A 1 446 ? -36.669 -15.021 28.506 1.00 72.81 446 SER A O 1
ATOM 3640 N N . ASP A 1 447 ? -35.959 -13.116 27.575 1.00 58.75 447 ASP A N 1
ATOM 3641 C CA . ASP A 1 447 ? -36.169 -13.501 26.175 1.00 58.75 447 ASP A CA 1
ATOM 3642 C C . ASP A 1 447 ? -35.251 -14.661 25.699 1.00 58.75 447 ASP A C 1
ATOM 3644 O O . ASP A 1 447 ? -35.467 -15.191 24.605 1.00 58.75 447 ASP A O 1
ATOM 3648 N N . VAL A 1 448 ? -34.217 -15.028 26.471 1.00 54.91 448 VAL A N 1
ATOM 3649 C CA . VAL A 1 448 ? -33.166 -16.007 26.116 1.00 54.91 448 VAL A CA 1
ATOM 3650 C C . VAL A 1 448 ? -33.464 -17.410 26.663 1.00 54.91 448 VAL A C 1
ATOM 3652 O O . VAL A 1 448 ? -33.063 -18.397 26.045 1.00 54.91 448 VAL A O 1
ATOM 3655 N N . GLU A 1 449 ? -34.186 -17.526 27.782 1.00 48.81 449 GLU A N 1
ATOM 3656 C CA . GLU A 1 449 ? -34.447 -18.814 28.450 1.00 48.81 449 GLU A CA 1
ATOM 3657 C C . GLU A 1 449 ? -35.691 -19.555 27.910 1.00 48.81 449 GLU A C 1
ATOM 3659 O O . GLU A 1 449 ? -35.787 -20.777 28.034 1.00 48.81 449 GLU A O 1
ATOM 3664 N N . GLU A 1 450 ? -36.618 -18.866 27.231 1.00 44.47 450 GLU A N 1
ATOM 3665 C CA . GLU A 1 450 ? -37.840 -19.463 26.667 1.00 44.47 450 GLU A CA 1
ATOM 3666 C C . GLU A 1 450 ? -37.688 -19.867 25.180 1.00 44.47 450 GLU A C 1
ATOM 3668 O O . GLU A 1 450 ? -38.233 -19.229 24.278 1.00 44.47 450 GLU A O 1
ATOM 3673 N N . SER A 1 451 ? -36.976 -20.962 24.879 1.00 34.84 451 SER A N 1
ATOM 3674 C CA . SER A 1 451 ? -37.220 -21.789 23.673 1.00 34.84 451 SER A CA 1
ATOM 3675 C C . SER A 1 451 ? -36.663 -23.216 23.824 1.00 34.84 451 SER A C 1
ATOM 3677 O O . SER A 1 451 ? -35.605 -23.401 24.420 1.00 34.84 451 SER A O 1
ATOM 3679 N N . PRO A 1 452 ? -37.367 -24.254 23.326 1.00 42.22 452 PRO A N 1
ATOM 3680 C CA . PRO A 1 452 ? -37.628 -25.431 24.146 1.00 42.22 452 PRO A CA 1
ATOM 3681 C C . PRO A 1 452 ? -36.885 -26.703 23.726 1.00 42.22 452 PRO A C 1
ATOM 3683 O O . PRO A 1 452 ? -36.506 -26.911 22.572 1.00 42.22 452 PRO A O 1
ATOM 3686 N N . SER A 1 453 ? -36.791 -27.601 24.706 1.00 37.94 453 SER A N 1
ATOM 3687 C CA . SER A 1 453 ? -36.605 -29.038 24.554 1.00 37.94 453 SER A CA 1
ATOM 3688 C C . SER A 1 453 ? -37.462 -29.624 23.427 1.00 37.94 453 SER A C 1
ATOM 3690 O O . SER A 1 453 ? -38.654 -29.344 23.305 1.00 37.94 453 SER A O 1
ATOM 3692 N N . ASN A 1 454 ? -36.832 -30.483 22.625 1.00 31.86 454 ASN A N 1
ATOM 3693 C CA . ASN A 1 454 ? -37.480 -31.318 21.624 1.00 31.86 454 ASN A CA 1
ATOM 3694 C C . ASN A 1 454 ? -38.565 -32.181 22.276 1.00 31.86 454 ASN A C 1
ATOM 3696 O O . ASN A 1 454 ? -38.226 -33.121 22.987 1.00 31.86 454 ASN A O 1
ATOM 3700 N N . ASP A 1 455 ? -39.834 -31.925 21.965 1.00 32.94 455 ASP A N 1
ATOM 3701 C CA . ASP A 1 455 ? -40.839 -32.981 21.976 1.00 32.94 455 ASP A CA 1
ATOM 3702 C C . ASP A 1 455 ? -41.951 -32.755 20.945 1.00 32.94 455 ASP A C 1
A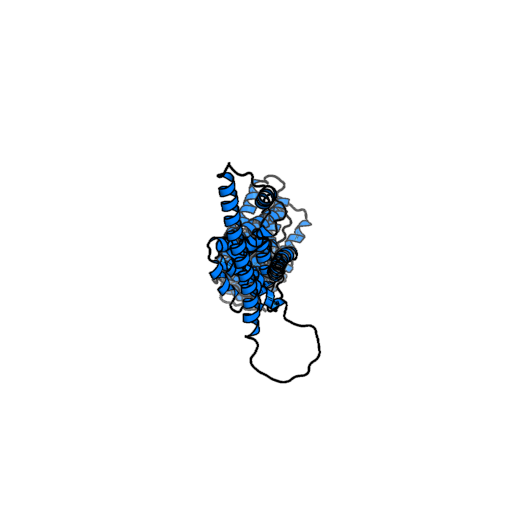TOM 3704 O O . ASP A 1 455 ? -42.221 -31.656 20.458 1.00 32.94 455 ASP A O 1
ATOM 3708 N N . VAL A 1 456 ? -42.498 -33.884 20.516 1.00 34.19 456 VAL A N 1
ATOM 3709 C CA . VAL A 1 456 ? -43.128 -34.137 19.221 1.00 34.19 456 VAL A CA 1
ATOM 3710 C C . VAL A 1 456 ? -44.500 -33.468 19.040 1.00 34.19 456 VAL A C 1
ATOM 3712 O O . VAL A 1 456 ? -45.364 -33.476 19.909 1.00 34.19 456 VAL A O 1
ATOM 3715 N N . LYS A 1 457 ? -44.704 -32.961 17.816 1.00 37.38 457 LYS A N 1
ATOM 3716 C CA . LYS A 1 457 ? -45.942 -32.426 17.224 1.00 37.38 457 LYS A CA 1
ATOM 3717 C C . LYS A 1 457 ? -47.218 -33.197 17.598 1.00 37.38 457 LYS A C 1
ATOM 3719 O O . LYS A 1 457 ? -47.312 -34.389 17.334 1.00 37.38 457 LYS A O 1
ATOM 3724 N N . THR A 1 458 ? -48.283 -32.461 17.910 1.00 29.61 458 THR A N 1
ATOM 3725 C CA . THR A 1 458 ? -49.599 -32.623 17.258 1.00 29.61 458 THR A CA 1
ATOM 3726 C C . THR A 1 458 ? -50.334 -31.285 17.293 1.00 29.61 458 THR A C 1
ATOM 3728 O O . THR A 1 458 ? -50.387 -30.610 18.313 1.00 29.61 458 THR A O 1
ATOM 3731 N N . GLY A 1 459 ? -50.798 -30.841 16.125 1.00 33.62 459 GLY A N 1
ATOM 3732 C CA . GLY A 1 459 ? -51.260 -29.473 15.918 1.00 33.62 459 GLY A CA 1
ATOM 3733 C C . GLY A 1 459 ? -52.736 -29.258 16.211 1.00 33.62 459 GLY A C 1
ATOM 3734 O O . GLY A 1 459 ? -53.550 -30.155 16.031 1.00 33.62 459 GLY A O 1
ATOM 3735 N N . THR A 1 460 ? -53.097 -28.015 16.520 1.00 27.33 460 THR A N 1
ATOM 3736 C CA . THR A 1 460 ? -54.249 -27.346 15.904 1.00 27.33 460 THR A CA 1
ATOM 3737 C C . THR A 1 460 ? -54.081 -25.831 16.021 1.00 27.33 460 THR A C 1
ATOM 3739 O O . THR A 1 460 ? -53.670 -25.307 17.047 1.00 27.33 460 THR A O 1
ATOM 3742 N N . SER A 1 461 ? -54.381 -25.155 14.918 1.00 37.94 461 SER A N 1
ATOM 3743 C CA . SER A 1 461 ? -54.426 -23.707 14.708 1.00 37.94 461 SER A CA 1
ATOM 3744 C C . SER A 1 461 ? -55.063 -22.897 15.848 1.00 37.94 461 SER A C 1
ATOM 3746 O O . SER A 1 461 ? -56.218 -23.155 16.183 1.00 37.94 461 SER A O 1
ATOM 3748 N N . LYS A 1 462 ? -54.395 -21.818 16.291 1.00 29.09 462 LYS A N 1
ATOM 3749 C CA . LYS A 1 462 ? -55.022 -20.531 16.651 1.00 29.09 462 LYS A CA 1
ATOM 3750 C C . LYS A 1 462 ? -54.015 -19.376 16.563 1.00 29.09 462 LYS A C 1
ATOM 3752 O O . LYS A 1 462 ? -52.902 -19.456 17.064 1.00 29.09 462 LYS A O 1
ATOM 3757 N N . MET A 1 463 ? -54.432 -18.327 15.857 1.00 32.66 463 MET A N 1
ATOM 3758 C CA . MET A 1 463 ? -53.761 -17.033 15.760 1.00 32.66 463 MET A CA 1
ATOM 3759 C C . MET A 1 463 ? -53.847 -16.271 17.092 1.00 32.66 463 MET A C 1
ATOM 3761 O O . MET A 1 463 ? -54.865 -16.365 17.770 1.00 32.66 463 MET A O 1
ATOM 3765 N N . SER A 1 464 ? -52.843 -15.418 17.338 1.00 35.59 464 SER A N 1
ATOM 3766 C CA . SER A 1 464 ? -52.830 -14.307 18.309 1.00 35.59 464 SER A CA 1
ATOM 3767 C C . SER A 1 464 ? -52.636 -14.660 19.791 1.00 35.59 464 SER A C 1
ATOM 3769 O O . SER A 1 464 ? -53.581 -14.562 20.563 1.00 35.59 464 SER A O 1
ATOM 3771 N N . GLU A 1 465 ? -51.397 -14.941 20.217 1.00 31.52 465 GLU A N 1
ATOM 3772 C CA . GLU A 1 465 ? -51.056 -14.960 21.658 1.00 31.52 465 GLU A CA 1
ATOM 3773 C C . GLU A 1 465 ? -49.569 -14.685 21.986 1.00 31.52 465 GLU A C 1
ATOM 3775 O O . GLU A 1 465 ? -49.097 -14.995 23.070 1.00 31.52 465 GLU A O 1
ATOM 3780 N N . VAL A 1 466 ? -48.792 -14.070 21.082 1.00 36.41 466 VAL A N 1
ATOM 3781 C CA . VAL A 1 466 ? -47.341 -13.862 21.315 1.00 36.41 466 VAL A CA 1
ATOM 3782 C C . VAL A 1 466 ? -47.027 -12.544 22.050 1.00 36.41 466 VAL A C 1
ATOM 3784 O O . VAL A 1 466 ? -45.967 -12.414 22.651 1.00 36.41 466 VAL A O 1
ATOM 3787 N N . SER A 1 467 ? -47.942 -11.564 22.081 1.00 35.81 467 SER A N 1
ATOM 3788 C CA . SER A 1 467 ? -47.706 -10.289 22.789 1.00 35.81 467 SER A CA 1
ATOM 3789 C C . SER A 1 467 ? -48.138 -10.283 24.262 1.00 35.81 467 SER A C 1
ATOM 3791 O O . SER A 1 467 ? -47.890 -9.291 24.940 1.00 35.81 467 SER A O 1
ATOM 3793 N N . GLY A 1 468 ? -48.802 -11.340 24.749 1.00 33.81 468 GLY A N 1
ATOM 3794 C CA . GLY A 1 468 ? -49.320 -11.420 26.123 1.00 33.81 468 GLY A CA 1
ATOM 3795 C C . GLY A 1 468 ? -48.248 -11.770 27.159 1.00 33.81 468 GLY A C 1
ATOM 3796 O O . GLY A 1 468 ? -48.128 -11.079 28.165 1.00 33.81 468 GLY A O 1
ATOM 3797 N N . ASN A 1 469 ? -47.401 -12.763 26.861 1.00 45.75 469 ASN A N 1
ATOM 3798 C CA . ASN A 1 469 ? -46.426 -13.313 27.816 1.00 45.75 469 ASN A CA 1
ATOM 3799 C C . ASN A 1 469 ? -45.338 -12.308 28.243 1.00 45.75 469 ASN A C 1
ATOM 3801 O O . ASN A 1 469 ? -44.986 -12.226 29.416 1.00 45.75 469 ASN A O 1
ATOM 3805 N N . ARG A 1 470 ? -44.838 -11.491 27.301 1.00 44.22 470 ARG A N 1
ATOM 3806 C CA . ARG A 1 470 ? -43.739 -10.523 27.518 1.00 44.22 470 ARG A CA 1
ATOM 3807 C C . ARG A 1 470 ? -44.052 -9.469 28.578 1.00 44.22 470 ARG A C 1
ATOM 3809 O O . ARG A 1 470 ? -43.179 -9.017 29.308 1.00 44.22 470 ARG A O 1
ATOM 3816 N N . GLN A 1 471 ? -45.309 -9.041 28.629 1.00 49.00 471 GLN A N 1
ATOM 3817 C CA . GLN A 1 471 ? -45.744 -7.999 29.549 1.00 49.00 471 GLN A CA 1
ATOM 3818 C C . GLN A 1 471 ? -46.038 -8.566 30.943 1.00 49.00 471 GLN A C 1
ATOM 3820 O O . GLN A 1 471 ? -46.112 -7.806 31.904 1.00 49.00 471 GLN A O 1
ATOM 3825 N N . GLU A 1 472 ? -46.197 -9.884 31.058 1.00 50.12 472 GLU A N 1
ATOM 3826 C CA . GLU A 1 472 ? -46.602 -10.582 32.276 1.00 50.12 472 GLU A CA 1
ATOM 3827 C C . GLU A 1 472 ? -45.390 -10.984 33.134 1.00 50.12 472 GLU A C 1
ATOM 3829 O O . GLU A 1 472 ? -45.405 -10.759 34.344 1.00 50.12 472 GLU A O 1
ATOM 3834 N N . THR A 1 473 ? -44.288 -11.439 32.520 1.00 55.81 473 THR A N 1
ATOM 3835 C CA . THR A 1 473 ? -42.996 -11.686 33.198 1.00 55.81 473 THR A CA 1
ATOM 3836 C C . THR A 1 473 ? -42.329 -10.395 33.678 1.00 55.81 473 THR A C 1
ATOM 3838 O O . THR A 1 473 ? -41.946 -10.304 34.845 1.00 55.81 473 THR A O 1
ATOM 3841 N N . SER A 1 474 ? -42.293 -9.356 32.838 1.00 58.03 474 SER A N 1
ATOM 3842 C CA . SER A 1 474 ? -41.770 -8.032 33.215 1.00 58.03 474 SER A CA 1
ATOM 3843 C C . SER A 1 474 ? -42.597 -7.377 34.334 1.00 58.03 474 SER A C 1
ATOM 3845 O O . SER A 1 474 ? -42.056 -6.874 35.324 1.00 58.03 474 SER A O 1
ATOM 3847 N N . ARG A 1 475 ? -43.938 -7.473 34.259 1.00 61.78 475 ARG A N 1
ATOM 3848 C CA . ARG A 1 475 ? -44.823 -7.055 35.363 1.00 61.78 475 ARG A CA 1
ATOM 3849 C C . ARG A 1 475 ? -44.578 -7.870 36.627 1.00 61.78 475 ARG A C 1
ATOM 3851 O O . ARG A 1 475 ? -44.594 -7.295 37.708 1.00 61.78 475 ARG A O 1
ATOM 3858 N N . SER A 1 476 ? -44.330 -9.174 36.512 1.00 78.31 476 SER A N 1
ATOM 3859 C CA . SER A 1 476 ? -44.017 -10.024 37.662 1.00 78.31 476 SER A CA 1
ATOM 3860 C C . SER A 1 476 ? -42.736 -9.573 38.368 1.00 78.31 476 SER A C 1
ATOM 3862 O O . SER A 1 476 ? -42.731 -9.481 39.594 1.00 78.31 476 SER A O 1
ATOM 3864 N N . MET A 1 477 ? -41.682 -9.226 37.626 1.00 86.56 477 MET A N 1
ATOM 3865 C CA . MET A 1 477 ? -40.423 -8.779 38.225 1.00 86.56 477 MET A CA 1
ATOM 3866 C C . MET A 1 477 ? -40.534 -7.390 38.866 1.00 86.56 477 MET A C 1
ATOM 3868 O O . MET A 1 477 ? -40.037 -7.175 39.974 1.00 86.56 477 MET A O 1
ATOM 3872 N N . ALA A 1 478 ? -41.252 -6.466 38.221 1.00 88.56 478 ALA A N 1
ATOM 3873 C CA . ALA A 1 478 ? -41.547 -5.155 38.794 1.00 88.56 478 ALA A CA 1
ATOM 3874 C C . ALA A 1 478 ? -42.300 -5.264 40.132 1.00 88.56 478 ALA A C 1
ATOM 3876 O O . ALA A 1 478 ? -41.941 -4.561 41.077 1.00 88.56 478 ALA A O 1
ATOM 3877 N N . LEU A 1 479 ? -43.263 -6.193 40.228 1.00 89.69 479 LEU A N 1
ATOM 3878 C CA . LEU A 1 479 ? -44.010 -6.480 41.456 1.00 89.69 479 LEU A CA 1
ATOM 3879 C C . LEU A 1 479 ? -43.110 -7.017 42.573 1.00 89.69 479 LEU A C 1
ATOM 3881 O O . LEU A 1 479 ? -43.203 -6.547 43.704 1.00 89.69 479 LEU A O 1
ATOM 3885 N N . PHE A 1 480 ? -42.223 -7.977 42.282 1.00 90.56 480 PHE A N 1
ATOM 3886 C CA . PHE A 1 480 ? -41.285 -8.482 43.294 1.00 90.56 480 PHE A CA 1
ATOM 3887 C C . PHE A 1 480 ? -40.366 -7.383 43.816 1.00 90.56 480 PHE A C 1
ATOM 3889 O O . PHE A 1 480 ? -40.125 -7.316 45.019 1.00 90.56 480 PHE A O 1
ATOM 3896 N N . LEU A 1 481 ? -39.879 -6.509 42.936 1.00 92.62 481 LEU A N 1
ATOM 3897 C CA . LEU A 1 481 ? -39.059 -5.380 43.350 1.00 92.62 481 LEU A CA 1
ATOM 3898 C C . LEU A 1 481 ? -39.849 -4.404 44.238 1.00 92.62 481 LEU A C 1
ATOM 3900 O O . LEU A 1 481 ? -39.340 -4.017 45.287 1.00 92.62 481 LEU A O 1
ATOM 3904 N N . ASP A 1 482 ? -41.090 -4.068 43.870 1.00 92.69 482 ASP A N 1
ATOM 3905 C CA . ASP A 1 482 ? -41.959 -3.186 44.666 1.00 92.69 482 ASP A CA 1
ATOM 3906 C C . ASP A 1 482 ? -42.224 -3.747 46.063 1.00 92.69 482 ASP A C 1
ATOM 3908 O O . ASP A 1 482 ? -41.996 -3.050 47.049 1.00 92.69 482 ASP A O 1
ATOM 3912 N N . MET A 1 483 ? -42.585 -5.031 46.172 1.00 92.69 483 MET A N 1
ATOM 3913 C CA . MET A 1 483 ? -42.794 -5.668 47.477 1.00 92.69 483 MET A CA 1
ATOM 3914 C C . MET A 1 483 ? -41.549 -5.580 48.369 1.00 92.69 483 MET A C 1
ATOM 3916 O O . MET A 1 483 ? -41.653 -5.271 49.552 1.00 92.69 483 MET A O 1
ATOM 3920 N N . ARG A 1 484 ? -40.354 -5.832 47.816 1.00 93.81 484 ARG A N 1
ATOM 3921 C CA . ARG A 1 484 ? -39.104 -5.793 48.597 1.00 93.81 484 ARG A CA 1
ATOM 3922 C C . ARG A 1 484 ? -38.731 -4.371 49.012 1.00 93.81 484 ARG A C 1
ATOM 3924 O O . ARG A 1 484 ? -38.177 -4.183 50.093 1.00 93.81 484 ARG A O 1
ATOM 3931 N N . ILE A 1 485 ? -39.035 -3.372 48.184 1.00 92.75 485 ILE A N 1
ATOM 3932 C CA . ILE A 1 485 ? -38.850 -1.959 48.533 1.00 92.75 485 ILE A CA 1
ATOM 3933 C C . ILE A 1 485 ? -39.815 -1.560 49.656 1.00 92.75 485 ILE A C 1
ATOM 3935 O O . ILE A 1 485 ? -39.373 -0.979 50.644 1.00 92.75 485 ILE A O 1
ATOM 3939 N N . GLU A 1 486 ? -41.094 -1.931 49.563 1.00 93.38 486 GLU A N 1
ATOM 3940 C CA . GLU A 1 486 ? -42.089 -1.665 50.610 1.00 93.38 486 GLU A CA 1
ATOM 3941 C C . GLU A 1 486 ? -41.700 -2.308 51.951 1.00 93.38 486 GLU A C 1
ATOM 3943 O O . GLU A 1 486 ? -41.791 -1.666 53.000 1.00 93.38 486 GLU A O 1
ATOM 3948 N N . GLU A 1 487 ? -41.202 -3.548 51.931 1.00 92.62 487 GLU A N 1
ATOM 3949 C CA . GLU A 1 487 ? -40.662 -4.224 53.117 1.00 92.62 487 GLU A CA 1
ATOM 3950 C C . GLU A 1 487 ? -39.468 -3.467 53.713 1.00 92.62 487 GLU A C 1
ATOM 3952 O O . GLU A 1 487 ? -39.390 -3.284 54.930 1.00 92.62 487 GLU A O 1
ATOM 3957 N N . LEU A 1 488 ? -38.549 -2.987 52.867 1.00 92.38 488 LEU A N 1
ATOM 3958 C CA . LEU A 1 488 ? -37.398 -2.204 53.309 1.00 92.38 488 LEU A CA 1
ATOM 3959 C C . LEU A 1 488 ? -37.820 -0.856 53.914 1.00 92.38 488 LEU A C 1
ATOM 3961 O O . LEU A 1 488 ? -37.235 -0.420 54.909 1.00 92.38 488 LEU A O 1
ATOM 3965 N N . GLU A 1 489 ? -38.832 -0.198 53.350 1.00 91.94 489 GLU A N 1
ATOM 3966 C CA . GLU A 1 489 ? -39.400 1.035 53.899 1.00 91.94 489 GLU A CA 1
ATOM 3967 C C . GLU A 1 489 ? -40.107 0.800 55.237 1.00 91.94 489 GLU A C 1
ATOM 3969 O O . GLU A 1 489 ? -39.931 1.585 56.173 1.00 91.94 489 GLU A O 1
ATOM 3974 N N . ALA A 1 490 ? -40.892 -0.275 55.349 1.00 92.44 490 ALA A N 1
ATOM 3975 C CA . ALA A 1 490 ? -41.554 -0.661 56.591 1.00 92.44 490 ALA A CA 1
ATOM 3976 C C . ALA A 1 490 ? -40.525 -0.949 57.693 1.00 92.44 490 ALA A C 1
ATOM 3978 O O . ALA A 1 490 ? -40.629 -0.394 58.789 1.00 92.44 490 ALA A O 1
ATOM 3979 N N . PHE A 1 491 ? -39.477 -1.712 57.368 1.00 90.12 491 PHE A N 1
ATOM 3980 C CA . PHE A 1 491 ? -38.350 -1.951 58.266 1.00 90.12 491 PHE A CA 1
ATOM 3981 C C . PHE A 1 491 ? -37.642 -0.647 58.656 1.00 90.12 491 PHE A C 1
ATOM 3983 O O . PHE A 1 491 ? -37.282 -0.456 59.815 1.00 90.12 491 PHE A O 1
ATOM 3990 N N . GLY A 1 492 ? -37.471 0.285 57.712 1.00 88.06 492 GLY A N 1
ATOM 3991 C CA . GLY A 1 492 ? -36.913 1.611 57.978 1.00 88.06 492 GLY A CA 1
ATOM 3992 C C . GLY A 1 492 ? -37.717 2.394 59.019 1.00 88.06 492 GLY A C 1
ATOM 3993 O O . GLY A 1 492 ? -37.139 2.885 59.990 1.00 88.06 492 GLY A O 1
ATOM 3994 N N . LYS A 1 493 ? -39.046 2.446 58.860 1.00 91.50 493 LYS A N 1
ATOM 3995 C CA . LYS A 1 493 ? -39.968 3.108 59.802 1.00 91.50 493 LYS A CA 1
ATOM 3996 C C . LYS A 1 493 ? -39.934 2.457 61.186 1.00 91.50 493 LYS A C 1
ATOM 3998 O O . LYS A 1 493 ? -39.905 3.159 62.195 1.00 91.50 493 LYS A O 1
ATOM 4003 N N . GLU A 1 494 ? -39.906 1.128 61.247 1.00 91.44 494 GLU A N 1
ATOM 4004 C CA . GLU A 1 494 ? -39.817 0.396 62.514 1.00 91.44 494 GLU A CA 1
ATOM 4005 C C . GLU A 1 494 ? -38.471 0.637 63.208 1.00 91.44 494 GLU A C 1
ATOM 4007 O O . GLU A 1 494 ? -38.428 0.912 64.408 1.00 91.44 494 GLU A O 1
ATOM 4012 N N . ARG A 1 495 ? -37.370 0.647 62.449 1.00 87.69 495 ARG A N 1
ATOM 4013 C CA . ARG A 1 495 ? -36.034 0.958 62.970 1.00 87.69 495 ARG A CA 1
ATOM 4014 C C . ARG A 1 495 ? -35.955 2.372 63.545 1.00 87.69 495 ARG A C 1
ATOM 4016 O O . ARG A 1 495 ? -35.332 2.560 64.589 1.00 87.69 495 ARG A O 1
ATOM 4023 N N . GLU A 1 496 ? -36.565 3.357 62.890 1.00 89.62 496 GLU A N 1
ATOM 4024 C CA . GLU A 1 496 ? -36.654 4.727 63.412 1.00 89.62 496 GLU A CA 1
ATOM 4025 C C . GLU A 1 496 ? -37.486 4.795 64.694 1.00 89.62 496 GLU A C 1
ATOM 4027 O O . GLU A 1 496 ? -37.046 5.400 65.670 1.00 89.62 496 GLU A O 1
ATOM 4032 N N . ALA A 1 497 ? -38.633 4.113 64.744 1.00 90.25 497 ALA A N 1
ATOM 4033 C CA . ALA A 1 497 ? -39.461 4.056 65.946 1.00 90.25 497 ALA A CA 1
ATOM 4034 C C . ALA A 1 497 ? -38.716 3.420 67.135 1.00 90.25 497 ALA A C 1
ATOM 4036 O O . ALA A 1 497 ? -38.749 3.954 68.246 1.00 90.25 497 ALA A O 1
ATOM 4037 N N . VAL A 1 498 ? -37.992 2.319 66.900 1.00 87.81 498 VAL A N 1
ATOM 4038 C CA . VAL A 1 498 ? -37.138 1.673 67.911 1.00 87.81 498 VAL A CA 1
ATOM 4039 C C . VAL A 1 498 ? -36.019 2.613 68.356 1.00 87.81 498 VAL A C 1
ATOM 4041 O O . VAL A 1 498 ? -35.748 2.718 69.551 1.00 87.81 498 VAL A O 1
ATOM 4044 N N . PHE A 1 499 ? -35.391 3.332 67.426 1.00 85.25 499 PHE A N 1
ATOM 4045 C CA . PHE A 1 499 ? -34.356 4.308 67.757 1.00 85.25 499 PHE A CA 1
ATOM 4046 C C . PHE A 1 499 ? -34.897 5.437 68.645 1.00 85.25 499 PHE A C 1
ATOM 4048 O O . PHE A 1 499 ? -34.325 5.705 69.702 1.00 85.25 499 PHE A O 1
ATOM 4055 N N . SER A 1 500 ? -36.034 6.039 68.284 1.00 88.62 500 SER A N 1
ATOM 4056 C CA . SER A 1 500 ? -36.694 7.066 69.099 1.00 88.62 500 SER A CA 1
ATOM 4057 C C . SER A 1 500 ? -37.105 6.543 70.477 1.00 88.62 500 SER A C 1
ATOM 4059 O O . SER A 1 500 ? -36.995 7.264 71.468 1.00 88.62 500 SER A O 1
ATOM 4061 N N . PHE A 1 501 ? -37.537 5.283 70.573 1.00 86.88 501 PHE A N 1
ATOM 4062 C CA . PHE A 1 501 ? -37.848 4.647 71.853 1.00 86.88 501 PHE A CA 1
ATOM 4063 C C . PHE A 1 501 ? -36.601 4.482 72.733 1.00 86.88 501 PHE A C 1
ATOM 4065 O O . PHE A 1 501 ? -36.623 4.856 73.906 1.00 86.88 501 PHE A O 1
ATOM 4072 N N . ILE A 1 502 ? -35.490 3.991 72.169 1.00 85.19 502 ILE A N 1
ATOM 4073 C CA . ILE A 1 502 ? -34.209 3.880 72.885 1.00 85.19 502 ILE A CA 1
ATOM 4074 C C . ILE A 1 502 ? -33.753 5.259 73.373 1.00 85.19 502 ILE A C 1
ATOM 4076 O O . ILE A 1 502 ? -33.314 5.389 74.519 1.00 85.19 502 ILE A O 1
ATOM 4080 N N . GLU A 1 503 ? -33.864 6.289 72.535 1.00 85.75 503 GLU A N 1
ATOM 4081 C CA . GLU A 1 503 ? -33.514 7.664 72.893 1.00 85.75 503 GLU A CA 1
ATOM 4082 C C . GLU A 1 503 ? -34.383 8.178 74.052 1.00 85.75 503 GLU A C 1
ATOM 4084 O O . GLU A 1 503 ? -33.852 8.656 75.056 1.00 85.75 503 GLU A O 1
ATOM 4089 N N . MET A 1 504 ? -35.703 7.980 73.981 1.00 86.25 504 MET A N 1
ATOM 4090 C CA . MET A 1 504 ? -36.640 8.346 75.046 1.00 86.25 504 MET A CA 1
ATOM 4091 C C . MET A 1 504 ? -36.303 7.655 76.377 1.00 86.25 504 MET A C 1
ATOM 4093 O O . MET A 1 504 ? -36.213 8.321 77.412 1.00 86.25 504 MET A O 1
ATOM 4097 N N . CYS A 1 505 ? -36.060 6.341 76.364 1.00 83.62 505 CYS A N 1
ATOM 4098 C CA . CYS A 1 505 ? -35.655 5.587 77.554 1.00 83.62 505 CYS A CA 1
ATOM 4099 C C . CYS A 1 505 ? -34.310 6.068 78.118 1.00 83.62 505 CYS A C 1
ATOM 4101 O O . CYS A 1 505 ? -34.128 6.095 79.331 1.00 83.62 505 CYS A O 1
ATOM 4103 N N . SER A 1 506 ? -33.387 6.508 77.260 1.00 80.56 506 SER A N 1
ATOM 4104 C CA . SER A 1 506 ? -32.081 7.037 77.677 1.00 80.56 506 SER A CA 1
ATOM 4105 C C . SER A 1 506 ? -32.187 8.392 78.397 1.00 80.56 506 SER A C 1
ATOM 4107 O O . SER A 1 506 ? -31.328 8.731 79.214 1.00 80.56 506 SER A O 1
ATOM 4109 N N . VAL A 1 507 ? -33.239 9.173 78.120 1.00 82.50 507 VAL A N 1
ATOM 4110 C CA . VAL A 1 507 ? -33.518 10.462 78.779 1.00 82.50 507 VAL A CA 1
ATOM 4111 C C . VAL A 1 507 ? -34.173 10.267 80.155 1.00 82.50 507 VAL A C 1
ATOM 4113 O O . VAL A 1 507 ? -33.887 11.022 81.091 1.00 82.50 507 VAL A O 1
ATOM 4116 N N . ILE A 1 508 ? -35.019 9.246 80.318 1.00 78.56 508 ILE A N 1
ATOM 4117 C CA . ILE A 1 508 ? -35.761 8.974 81.560 1.00 78.56 508 ILE A CA 1
ATOM 4118 C C . ILE A 1 508 ? -34.889 8.148 82.525 1.00 78.56 508 ILE A C 1
ATOM 4120 O O . ILE A 1 508 ? -35.037 6.942 82.667 1.00 78.56 508 ILE A O 1
ATOM 4124 N N . LYS A 1 509 ? -33.976 8.819 83.242 1.00 65.75 509 LYS A N 1
ATOM 4125 C CA . LYS A 1 509 ? -32.994 8.193 84.161 1.00 65.75 509 LYS A CA 1
ATOM 4126 C C . LYS A 1 509 ? -33.576 7.523 85.419 1.00 65.75 509 LYS A C 1
ATOM 4128 O O . LYS A 1 509 ? -32.817 7.008 86.234 1.00 65.75 509 LYS A O 1
ATOM 4133 N N . SER A 1 510 ? -34.888 7.594 85.641 1.00 67.00 510 SER A N 1
ATOM 4134 C CA . SER A 1 510 ? -35.537 7.115 86.870 1.00 67.00 510 SER A CA 1
ATOM 4135 C C . SER A 1 510 ? -35.947 5.639 86.835 1.00 67.00 510 SER A C 1
ATOM 4137 O O . SER A 1 510 ? -36.385 5.126 87.862 1.00 67.00 510 SER A O 1
ATOM 4139 N N . VAL A 1 511 ? -35.847 4.968 85.682 1.00 66.75 511 VAL A N 1
ATOM 4140 C CA . VAL A 1 511 ? -36.191 3.547 85.510 1.00 66.75 511 VAL A CA 1
ATOM 4141 C C . VAL A 1 511 ? -35.110 2.892 84.654 1.00 66.75 511 VAL A C 1
ATOM 4143 O O . VAL A 1 511 ? -34.831 3.368 83.558 1.00 66.75 511 VAL A O 1
ATOM 4146 N N . ASP A 1 512 ? -34.496 1.823 85.160 1.00 70.38 512 ASP A N 1
ATOM 4147 C CA . ASP A 1 512 ? -33.487 1.060 84.424 1.00 70.38 512 ASP A CA 1
ATOM 4148 C C . ASP A 1 512 ? -34.193 0.060 83.496 1.00 70.38 512 ASP A C 1
ATOM 4150 O O . ASP A 1 512 ? -34.933 -0.811 83.960 1.00 70.38 512 ASP A O 1
ATOM 4154 N N . VAL A 1 513 ? -34.037 0.238 82.184 1.00 75.88 513 VAL A N 1
ATOM 4155 C CA . VAL A 1 513 ? -34.637 -0.624 81.156 1.00 75.88 513 VAL A CA 1
ATOM 4156 C C . VAL A 1 513 ? -33.503 -1.324 80.420 1.00 75.88 513 VAL A C 1
ATOM 4158 O O . VAL A 1 513 ? -32.697 -0.664 79.760 1.00 75.88 513 VAL A O 1
ATOM 4161 N N . ASP A 1 514 ? -33.454 -2.654 80.517 1.00 79.19 514 ASP A N 1
ATOM 4162 C CA . ASP A 1 514 ? -32.493 -3.467 79.772 1.00 79.19 514 ASP A CA 1
ATOM 4163 C C . ASP A 1 514 ? -32.820 -3.413 78.274 1.00 79.19 514 ASP A C 1
ATOM 4165 O O . ASP A 1 514 ? -33.837 -3.924 77.802 1.00 79.19 514 ASP A O 1
ATOM 4169 N N . LEU A 1 515 ? -31.950 -2.731 77.534 1.00 80.31 515 LEU A N 1
ATOM 4170 C CA . LEU A 1 515 ? -32.039 -2.546 76.089 1.00 80.31 515 LEU A CA 1
ATOM 4171 C C . LEU A 1 515 ? -30.814 -3.131 75.382 1.00 80.31 515 LEU A C 1
ATOM 4173 O O . LEU A 1 515 ? -30.624 -2.858 74.196 1.00 80.31 515 LEU A O 1
ATOM 4177 N N . ASP A 1 516 ? -29.965 -3.892 76.074 1.00 77.56 516 ASP A N 1
ATOM 4178 C CA . ASP A 1 516 ? -28.645 -4.256 75.558 1.00 77.56 516 ASP A CA 1
ATOM 4179 C C . ASP A 1 516 ? -28.750 -5.158 74.324 1.00 77.56 516 ASP A C 1
ATOM 4181 O O . ASP A 1 516 ? -28.088 -4.898 73.319 1.00 77.56 516 ASP A O 1
ATOM 4185 N N . GLY A 1 517 ? -29.689 -6.110 74.318 1.00 77.25 517 GLY A N 1
ATOM 4186 C CA . GLY A 1 517 ? -29.959 -6.949 73.143 1.00 77.25 517 GLY A CA 1
ATOM 4187 C C . GLY A 1 517 ? -30.470 -6.168 71.923 1.00 77.25 517 GLY A C 1
ATOM 4188 O O . GLY A 1 517 ? -30.107 -6.474 70.787 1.00 77.25 517 GLY A O 1
ATOM 4189 N N . ILE A 1 518 ? -31.272 -5.119 72.136 1.00 77.12 518 ILE A N 1
ATOM 4190 C CA . ILE A 1 518 ? -31.812 -4.284 71.050 1.00 77.12 518 ILE A CA 1
ATOM 4191 C C . ILE A 1 518 ? -30.738 -3.315 70.544 1.00 77.12 518 ILE A C 1
ATOM 4193 O O . ILE A 1 518 ? -30.568 -3.160 69.337 1.00 77.12 518 ILE A O 1
ATOM 4197 N N . LYS A 1 519 ? -29.965 -2.704 71.449 1.00 74.00 519 LYS A N 1
ATOM 4198 C CA . LYS A 1 519 ? -28.836 -1.822 71.115 1.00 74.00 519 LYS A CA 1
ATOM 4199 C C . LYS A 1 519 ? -27.740 -2.572 70.363 1.00 74.00 519 LYS A C 1
ATOM 4201 O O . LYS A 1 519 ? -27.140 -2.010 69.449 1.00 74.00 519 LYS A O 1
ATOM 4206 N N . GLU A 1 520 ? -27.472 -3.822 70.734 1.00 76.25 520 GLU A N 1
ATOM 4207 C CA . GLU A 1 520 ? -26.481 -4.655 70.059 1.00 76.25 520 GLU A CA 1
ATOM 4208 C C . GLU A 1 520 ? -26.936 -5.065 68.654 1.00 76.25 520 GLU A C 1
ATOM 4210 O O . GLU A 1 520 ? -26.156 -4.939 67.711 1.00 76.25 520 GLU A O 1
ATOM 4215 N N . ASN A 1 521 ? -28.203 -5.451 68.479 1.00 73.00 521 ASN A N 1
ATOM 4216 C CA . ASN A 1 521 ? -28.755 -5.731 67.152 1.00 73.00 521 ASN A CA 1
ATOM 4217 C C . ASN A 1 521 ? -28.822 -4.474 66.273 1.00 73.00 521 ASN A C 1
ATOM 4219 O O . ASN A 1 521 ? -28.446 -4.535 65.108 1.00 73.00 521 ASN A O 1
ATOM 4223 N N . TRP A 1 522 ? -29.187 -3.320 66.840 1.00 68.25 522 TRP A N 1
ATOM 4224 C CA . TRP A 1 522 ? -29.206 -2.040 66.125 1.00 68.25 522 TRP A CA 1
ATOM 4225 C C . TRP A 1 522 ? -27.822 -1.617 65.616 1.00 68.25 522 TRP A C 1
ATOM 4227 O O . TRP A 1 522 ? -27.713 -1.034 64.546 1.00 68.25 522 TRP A O 1
ATOM 4237 N N . ARG A 1 523 ? -26.741 -1.932 66.343 1.00 64.62 523 ARG A N 1
ATOM 4238 C CA . ARG A 1 523 ? -25.366 -1.641 65.890 1.00 64.62 523 ARG A CA 1
ATOM 4239 C C . ARG A 1 523 ? -24.883 -2.552 64.755 1.00 64.62 523 ARG A C 1
ATOM 4241 O O . ARG A 1 523 ? -23.881 -2.223 64.126 1.00 64.62 523 ARG A O 1
ATOM 4248 N N . ARG A 1 524 ? -25.530 -3.702 64.531 1.00 55.66 524 ARG A N 1
ATOM 4249 C CA . ARG A 1 524 ? -25.108 -4.726 63.555 1.00 55.66 524 ARG A CA 1
ATOM 4250 C C . ARG A 1 524 ? -25.797 -4.603 62.187 1.00 55.66 524 ARG A C 1
ATOM 4252 O O . ARG A 1 524 ? -25.327 -5.233 61.243 1.00 55.66 524 ARG A O 1
ATOM 4259 N N . THR A 1 525 ? -26.866 -3.815 62.078 1.00 51.84 525 THR A N 1
ATOM 4260 C CA . THR A 1 525 ? -27.702 -3.614 60.871 1.00 51.84 525 THR A CA 1
ATOM 4261 C C . THR A 1 525 ? -27.760 -2.153 60.460 1.00 51.84 525 THR A C 1
ATOM 4263 O O . THR A 1 525 ? -27.672 -1.861 59.246 1.00 51.84 525 THR A O 1
#

Secondary structure (DSSP, 8-state):
-HHHHHHHHHHSTT--GGGGGHHHHHHHTTS--TT------SS-SSTT-HHHHT-TT--HHHHHHHHHH-TTS-GGGGHHHHHHHHHH-THHHHHHHHHS-HHHHHHHHTTS-S-HHHHHHHHHHHHHS-SSS---HHHHHHHHHHHHHHHHHHHGGGG---TTHHHHHHHHHHHHHHHHHHHHHHSHHHHHTTHHHHHHHHHHHHHHHHHHHHHT-SS--HHHHHHHHHHHHHHHHT-TT---HHHHHHHHTPPPS-HHHHHHHHHHHHHHHHHHHHTS-HHHHHHHHHT--TTTS-HHHHHHHHHHHHHHHHHHHHTTGGGGTHHHHHSS-GGGS-HHHHHHHHHHHHHHHSPPPTTSSPPPHHHHHHHHHH-TTHHHHIIIII-TT-----PPPHHHHHHHHHHHHHHHHHHHHHHHT---HHHHHHHHHTHHHHHHHHHHHHHHH-S--------------TTTHHHHHHHHHHHHHHHHHHHHHHHHHHHHHHHHHHHHHHH-TTS----HHHHHHHHH-

Sequence (525 aa):
MRRLCNDVIEERYGMFNWLFVVPLLHFLSKSSAPFSSHILTSAPSSAKDNSWWGTEELNFRRVRYQGSTSSKNTPALLLNQLIPMFELDPLLKRTFLLALPIRDISKVLKKRKFSLYEVCWTLVRIVEDREARYLSDEEWDSLEDCIKEMNEGAENYDRVEHFSHCEEMTSLAKAALQLLQHMLARYHLPIWKRYRVLCGLFTLLGNSLVLAKRGSSFKKAPEEAGIYIERFKEAFISFHGSLEKQFWSNLLLVKLEDEELQQCLESDVKELLEIRIGQIDHRYVIELFCTLDLRTCHQDVGDCLMSAAFKAVDHLLKEEHIATLSPGLESANLAHWQASGVSRLFGLMLKKYWPEGSDGREPSQDEILRHVFSWKPMAQYFEYFASYKHQCGATLPDDSLVLLASASSLLGDVERRLRNAEIDVKTLRIVDKNREMFLKLHDLLSDVEESPSNDVKTGTSKMSEVSGNRQETSRSMALFLDMRIEELEAFGKEREAVFSFIEMCSVIKSVDVDLDGIKENWRRT

InterPro domains:
  IPR031248 E3 ubiquitin-protein ligase RNF213 [PTHR22605] (4-470)

Organism: NCBI:txid174260

Radius of gyration: 39.13 Å; chains: 1; bounding box: 91×50×131 Å

Foldseek 3Di:
DLVVQQCCLVPPQLDPCCLVCLLVVCCVVVLWAFQDPDDQQLAAPDLPRCSSLSQVPHDLVSLLVSQVVDPPGALLVCCVVCLVVCSRTVSSLLNSLLSGHLLCLLVSVVVVSDALLSNLSSLLSNLVPDPDLDDDPSSLVSLLSNLVSSLVVLVVVVPDDDLVLLSNLVSQLVSLLSSLLSCCVRNVVVVLVSLSSNLSSVQSNQSSVVSNQVSPVPDDHDPVVVVSLVSVLVSVVSNLDDPPQLNLQSQLVRDHPDPVSNVSSVVSSLVSLLVNLVVDQLVVLLVCLQLDDCVNGHVSNNVSSLVSNLVSVVVCLVVVVVVVVVVVCPDDCLQRRPQPRVLASVLVVLVVQQDQPPVNDRHDLLSLLLSCLPVPCNLVCLLPAVDPPDPRPHHHPPVSVVSNVSSLVSLVVQLVCLVVVNDDPSSLVSCVVRVVSSLSSVLSNVNRPPDDDDDDDDDDDDDDDPVPPSVVVSVVSSVSSVVSVVVVVVVVVVLVVVVVVVVVVVVPPPDDDPCPVVVVVNVVD